Protein AF-A0A0V1MDS6-F1 (afdb_monomer_lite)

Structure (mmCIF, N/CA/C/O backbone):
data_AF-A0A0V1MDS6-F1
#
_entry.id   AF-A0A0V1MDS6-F1
#
loop_
_atom_site.group_PDB
_atom_site.id
_atom_site.type_symbol
_atom_site.label_atom_id
_atom_site.label_alt_id
_atom_site.label_comp_id
_atom_site.label_asym_id
_atom_site.label_entity_id
_atom_site.label_seq_id
_atom_site.pdbx_PDB_ins_code
_atom_site.Cartn_x
_atom_site.Cartn_y
_atom_site.Cartn_z
_atom_site.occupancy
_atom_site.B_iso_or_equiv
_atom_site.auth_seq_id
_atom_site.auth_comp_id
_atom_site.auth_asym_id
_atom_site.auth_atom_id
_atom_site.pdbx_PDB_model_num
ATOM 1 N N . MET A 1 1 ? 32.366 0.671 -42.849 1.00 37.53 1 MET A N 1
ATOM 2 C CA . MET A 1 1 ? 31.110 1.417 -43.110 1.00 37.53 1 MET A CA 1
ATOM 3 C C . MET A 1 1 ? 30.036 1.275 -42.017 1.00 37.53 1 MET A C 1
ATOM 5 O O . MET A 1 1 ? 29.173 2.139 -41.962 1.00 37.53 1 MET A O 1
ATOM 9 N N . LEU A 1 2 ? 30.074 0.276 -41.115 1.00 38.66 2 LEU A N 1
ATOM 10 C CA . LEU A 1 2 ? 29.068 0.121 -40.038 1.00 38.66 2 LEU A CA 1
ATOM 11 C C . LEU A 1 2 ? 29.120 1.193 -38.923 1.00 38.66 2 LEU A C 1
ATOM 13 O O . LEU A 1 2 ? 28.073 1.551 -38.395 1.00 38.66 2 LEU A O 1
ATOM 17 N N . ASN A 1 3 ? 30.294 1.756 -38.605 1.00 50.19 3 ASN A N 1
ATOM 18 C CA . ASN A 1 3 ? 30.429 2.774 -37.545 1.00 50.19 3 ASN A CA 1
ATOM 19 C C . ASN A 1 3 ? 29.983 4.187 -37.954 1.00 50.19 3 ASN A C 1
ATOM 21 O O . ASN A 1 3 ? 29.560 4.955 -37.099 1.00 50.19 3 ASN A O 1
ATOM 25 N N . PHE A 1 4 ? 30.013 4.528 -39.247 1.00 44.19 4 PHE A N 1
ATOM 26 C CA . PHE A 1 4 ? 29.598 5.860 -39.710 1.00 44.19 4 PHE A CA 1
ATOM 27 C C . PHE A 1 4 ? 28.072 6.038 -39.714 1.00 44.19 4 PHE A C 1
ATOM 29 O O . PHE A 1 4 ? 27.588 7.119 -39.402 1.00 44.19 4 PHE A O 1
ATOM 36 N N . ARG A 1 5 ? 27.298 4.973 -39.982 1.00 47.59 5 ARG A N 1
ATOM 37 C CA . ARG A 1 5 ? 25.825 5.009 -39.876 1.00 47.59 5 ARG A CA 1
ATOM 38 C C . ARG A 1 5 ? 25.341 5.187 -38.432 1.00 47.59 5 ARG A C 1
ATOM 40 O O . ARG A 1 5 ? 24.398 5.929 -38.214 1.00 47.59 5 ARG A O 1
ATOM 47 N N . LYS A 1 6 ? 26.012 4.570 -37.450 1.00 50.12 6 LYS A N 1
ATOM 48 C CA . LYS A 1 6 ? 25.672 4.733 -36.022 1.00 50.12 6 LYS A CA 1
ATOM 49 C C . LYS A 1 6 ? 25.903 6.161 -35.510 1.00 50.12 6 LYS A C 1
ATOM 51 O O . LYS A 1 6 ? 25.176 6.597 -34.630 1.00 50.12 6 LYS A O 1
ATOM 56 N N . LEU A 1 7 ? 26.876 6.887 -36.072 1.00 53.91 7 LEU A N 1
ATOM 57 C CA . LEU A 1 7 ? 27.133 8.288 -35.718 1.00 53.91 7 LEU A CA 1
ATOM 58 C C . LEU A 1 7 ? 26.143 9.267 -36.379 1.00 53.91 7 LEU A C 1
ATOM 60 O O . LEU A 1 7 ? 25.853 10.311 -35.810 1.00 53.91 7 LEU A O 1
ATOM 64 N N . LEU A 1 8 ? 25.635 8.932 -37.571 1.00 55.47 8 LEU A N 1
ATOM 65 C CA . LEU A 1 8 ? 24.718 9.778 -38.351 1.00 55.47 8 LEU A CA 1
ATOM 66 C C . LEU A 1 8 ? 23.239 9.614 -37.970 1.00 55.47 8 LEU A C 1
ATOM 68 O O . LEU A 1 8 ? 22.440 10.480 -38.305 1.00 55.47 8 LEU A O 1
ATOM 72 N N . CYS A 1 9 ? 22.872 8.524 -37.293 1.00 62.47 9 CYS A N 1
ATOM 73 C CA . CYS A 1 9 ? 21.489 8.230 -36.904 1.00 62.47 9 CYS A CA 1
ATOM 74 C C . CYS A 1 9 ? 21.250 8.353 -35.390 1.00 62.47 9 CYS A C 1
ATOM 76 O O . CYS A 1 9 ? 20.314 7.759 -34.861 1.00 62.47 9 CYS A O 1
ATOM 78 N N . LYS A 1 10 ? 22.116 9.086 -34.679 1.00 73.12 10 LYS A N 1
ATOM 79 C CA . LYS A 1 10 ? 21.892 9.413 -33.270 1.00 73.12 10 LYS A CA 1
ATOM 80 C C . LYS A 1 10 ? 20.635 10.296 -33.162 1.00 73.12 10 LYS A C 1
ATOM 82 O O . LYS A 1 10 ? 20.544 11.256 -33.933 1.00 73.12 10 LYS A O 1
ATOM 87 N N . PRO A 1 11 ? 19.692 9.997 -32.247 1.00 76.69 11 PRO A N 1
ATOM 88 C CA . PRO A 1 11 ? 18.554 10.873 -31.989 1.00 76.69 11 PRO A CA 1
ATOM 89 C C . PRO A 1 11 ? 19.019 12.298 -31.689 1.00 76.69 11 PRO A C 1
ATOM 91 O O . PRO A 1 11 ? 20.094 12.498 -31.110 1.00 76.69 11 PRO A O 1
ATOM 94 N N . GLN A 1 12 ? 18.225 13.289 -32.090 1.00 74.19 12 GLN A N 1
ATOM 95 C CA . GLN A 1 12 ? 18.517 14.670 -31.723 1.00 74.19 12 GLN A CA 1
ATOM 96 C C . GLN A 1 12 ? 18.376 14.829 -30.207 1.00 74.19 12 GLN A C 1
ATOM 98 O O . GLN A 1 12 ? 17.532 14.196 -29.584 1.00 74.19 12 GLN A O 1
ATOM 103 N N . VAL A 1 13 ? 19.222 15.663 -29.603 1.00 64.19 13 VAL A N 1
ATOM 104 C CA . VAL A 1 13 ? 19.190 15.893 -28.146 1.00 64.19 13 VAL A CA 1
ATOM 105 C C . VAL A 1 13 ? 17.882 16.574 -27.719 1.00 64.19 13 VAL A C 1
ATOM 107 O O . VAL A 1 13 ? 17.430 16.367 -26.598 1.00 64.19 13 VAL A O 1
ATOM 110 N N . ASP A 1 14 ? 17.258 17.314 -28.638 1.00 71.38 14 ASP A N 1
ATOM 111 C CA . ASP A 1 14 ? 15.977 18.000 -28.442 1.00 71.38 14 ASP A CA 1
ATOM 112 C C . ASP A 1 14 ? 14.763 17.144 -28.870 1.00 71.38 14 ASP A C 1
ATOM 114 O O . ASP A 1 14 ? 13.636 17.636 -28.874 1.00 71.38 14 ASP A O 1
ATOM 118 N N . ASP A 1 15 ? 14.972 15.878 -29.256 1.00 73.62 15 ASP A N 1
ATOM 119 C CA . ASP A 1 15 ? 13.893 14.926 -29.545 1.00 73.62 15 ASP A CA 1
ATOM 120 C C . ASP A 1 15 ? 13.359 14.343 -28.229 1.00 73.62 15 ASP A C 1
ATOM 122 O O . ASP A 1 15 ? 14.043 13.592 -27.527 1.00 73.62 15 ASP A O 1
ATOM 126 N N . TRP A 1 16 ? 12.123 14.712 -27.893 1.00 77.44 16 TRP A N 1
ATOM 127 C CA . TRP A 1 16 ? 11.456 14.326 -26.649 1.00 77.44 16 TRP A CA 1
ATOM 128 C C . TRP A 1 16 ? 10.653 13.026 -26.755 1.00 77.44 16 TRP A C 1
ATOM 130 O O . TRP A 1 16 ? 9.990 12.654 -25.786 1.00 77.44 16 TRP A O 1
ATOM 140 N N . SER A 1 17 ? 10.709 12.315 -27.887 1.00 86.06 17 SER A N 1
ATOM 141 C CA . SER A 1 17 ? 10.067 11.002 -28.003 1.00 86.06 17 SER A CA 1
ATOM 142 C C . SER A 1 17 ? 10.647 10.010 -26.980 1.00 86.06 17 SER A C 1
ATOM 144 O O . SER A 1 17 ? 11.853 10.050 -26.688 1.00 86.06 17 SER A O 1
ATOM 146 N N . PRO A 1 18 ? 9.845 9.075 -26.436 1.00 89.31 18 PRO A N 1
ATOM 147 C CA . PRO A 1 18 ? 10.343 8.137 -25.431 1.00 89.31 18 PRO A CA 1
ATOM 148 C C . PRO A 1 18 ? 11.526 7.298 -25.927 1.00 89.31 18 PRO A C 1
ATOM 150 O O . PRO A 1 18 ? 12.472 7.061 -25.179 1.00 89.31 18 PRO A O 1
ATOM 153 N N . LEU A 1 19 ? 11.548 6.904 -27.206 1.00 90.50 19 LEU A N 1
ATOM 154 C CA . LEU A 1 19 ? 12.673 6.166 -27.796 1.00 90.50 19 LEU A CA 1
ATOM 155 C C . LEU A 1 19 ? 13.955 7.007 -27.875 1.00 90.50 19 LEU A C 1
ATOM 157 O O . LEU A 1 19 ? 15.047 6.462 -27.681 1.00 90.50 19 LEU A O 1
ATOM 161 N N . ALA A 1 20 ? 13.863 8.315 -28.128 1.00 87.19 20 ALA A N 1
ATOM 162 C CA . ALA A 1 20 ? 15.021 9.204 -28.080 1.00 87.19 20 ALA A CA 1
ATOM 163 C C . ALA A 1 20 ? 15.532 9.375 -26.641 1.00 87.19 20 ALA A C 1
ATOM 165 O O . ALA A 1 20 ? 16.722 9.161 -26.388 1.00 87.19 20 ALA A O 1
ATOM 166 N N . LYS A 1 21 ? 14.633 9.641 -25.677 1.00 90.88 21 LYS A N 1
ATOM 167 C CA . LYS A 1 21 ? 14.960 9.686 -24.238 1.00 90.88 21 LYS A CA 1
ATOM 168 C C . LYS A 1 21 ? 15.648 8.396 -23.779 1.00 90.88 21 LYS A C 1
ATOM 170 O O . LYS A 1 21 ? 16.670 8.450 -23.090 1.00 90.88 21 LYS A O 1
ATOM 175 N N . PHE A 1 22 ? 15.117 7.246 -24.200 1.00 93.19 22 PHE A N 1
ATOM 176 C CA . PHE A 1 22 ? 15.638 5.922 -23.872 1.00 93.19 22 PHE A CA 1
ATOM 177 C C . PHE A 1 22 ? 17.086 5.752 -24.323 1.00 93.19 22 PHE A C 1
ATOM 179 O O . PHE A 1 22 ? 17.918 5.288 -23.550 1.00 93.19 22 PHE A O 1
ATOM 186 N N . PHE A 1 23 ? 17.412 6.165 -25.551 1.00 92.50 23 PHE A N 1
ATOM 187 C CA . PHE A 1 23 ? 18.766 6.034 -26.089 1.00 92.50 23 PHE A CA 1
ATOM 188 C C . PHE A 1 23 ? 19.809 6.731 -25.205 1.00 92.50 23 PHE A C 1
ATOM 190 O O . PHE A 1 23 ? 20.835 6.138 -24.868 1.00 92.50 23 PHE A O 1
ATOM 197 N N . PHE A 1 24 ? 19.541 7.973 -24.792 1.00 89.12 24 PHE A N 1
ATOM 198 C CA . PHE A 1 24 ? 20.455 8.726 -23.932 1.00 89.12 24 PHE A CA 1
ATOM 199 C C . PHE A 1 24 ? 20.512 8.171 -22.504 1.00 89.12 24 PHE A C 1
ATOM 201 O O . PHE A 1 24 ? 21.582 8.170 -21.891 1.00 89.12 24 PHE A O 1
ATOM 208 N N . ALA A 1 25 ? 19.386 7.686 -21.974 1.00 90.69 25 ALA A N 1
ATOM 209 C CA . ALA A 1 25 ? 19.352 7.020 -20.675 1.00 90.69 25 ALA A CA 1
ATOM 210 C C . ALA A 1 25 ? 20.167 5.712 -20.685 1.00 90.69 25 ALA A C 1
ATOM 212 O O . ALA A 1 25 ? 20.957 5.484 -19.769 1.00 90.69 25 ALA A O 1
ATOM 213 N N . ASP A 1 26 ? 20.057 4.906 -21.746 1.00 93.44 26 ASP A N 1
ATOM 214 C CA . ASP A 1 26 ? 20.836 3.676 -21.931 1.00 93.44 26 ASP A CA 1
ATOM 215 C C . ASP A 1 26 ? 22.338 3.958 -22.129 1.00 93.44 26 ASP A C 1
ATOM 217 O O . ASP A 1 26 ? 23.178 3.247 -21.574 1.00 93.44 26 ASP A O 1
ATOM 221 N N . GLU A 1 27 ? 22.720 5.014 -22.863 1.00 90.94 27 GLU A N 1
ATOM 222 C CA . GLU A 1 27 ? 24.128 5.443 -22.955 1.00 90.94 27 GLU A CA 1
ATOM 223 C C . GLU A 1 27 ? 24.691 5.840 -21.581 1.00 90.94 27 GLU A C 1
ATOM 225 O O . GLU A 1 27 ? 25.810 5.452 -21.236 1.00 90.94 27 GLU A O 1
ATOM 230 N N . ALA A 1 28 ? 23.920 6.582 -20.780 1.00 90.19 28 ALA A N 1
ATOM 231 C CA . ALA A 1 28 ? 24.329 6.977 -19.436 1.00 90.19 28 ALA A CA 1
ATOM 232 C C . ALA A 1 28 ? 24.494 5.763 -18.507 1.00 90.19 28 ALA A C 1
ATOM 234 O O . ALA A 1 28 ? 25.506 5.670 -17.812 1.00 90.19 28 ALA A O 1
ATOM 235 N N . LEU A 1 29 ? 23.550 4.816 -18.542 1.00 91.12 29 LEU A N 1
ATOM 236 C CA . LEU A 1 29 ? 23.611 3.579 -17.763 1.00 91.12 29 LEU A CA 1
ATOM 237 C C . LEU A 1 29 ? 24.864 2.760 -18.106 1.00 91.12 29 LEU A C 1
ATOM 239 O O . LEU A 1 29 ? 25.629 2.397 -17.215 1.00 91.12 29 LEU A O 1
ATOM 243 N N . ASN A 1 30 ? 25.121 2.535 -19.399 1.00 92.56 30 ASN A N 1
ATOM 244 C CA . ASN A 1 30 ? 26.299 1.790 -19.855 1.00 92.56 30 ASN A CA 1
ATOM 245 C C . ASN A 1 30 ? 27.614 2.498 -19.493 1.00 92.56 30 ASN A C 1
ATOM 247 O O . ASN A 1 30 ? 28.594 1.840 -19.159 1.00 92.56 30 ASN A O 1
ATOM 251 N N . SER A 1 31 ? 27.644 3.834 -19.526 1.00 91.00 31 SER A N 1
ATOM 252 C CA . SER A 1 31 ? 28.813 4.616 -19.103 1.00 91.00 31 SER A CA 1
ATOM 253 C C . SER A 1 31 ? 29.147 4.390 -17.625 1.00 91.00 31 SER A C 1
ATOM 255 O O . SER A 1 31 ? 30.302 4.138 -17.283 1.00 91.00 31 SER A O 1
ATOM 257 N N . VAL A 1 32 ? 28.134 4.403 -16.751 1.00 90.38 32 VAL A N 1
ATOM 258 C CA . VAL A 1 32 ? 28.314 4.138 -15.314 1.00 90.38 32 VAL A CA 1
ATOM 259 C C . VAL A 1 32 ? 28.727 2.689 -15.060 1.00 90.38 32 VAL A C 1
ATOM 261 O O . VAL A 1 32 ? 29.628 2.458 -14.256 1.00 90.38 32 VAL A O 1
ATOM 264 N N . ALA A 1 33 ? 28.129 1.724 -15.766 1.00 89.31 33 ALA A N 1
ATOM 265 C CA . ALA A 1 33 ? 28.504 0.313 -15.666 1.00 89.31 33 ALA A CA 1
ATOM 266 C C . ALA A 1 33 ? 29.971 0.083 -16.072 1.00 89.31 33 ALA A C 1
ATOM 268 O O . ALA A 1 33 ? 30.737 -0.519 -15.325 1.00 89.31 33 ALA A O 1
ATOM 269 N N . HIS A 1 34 ? 30.406 0.654 -17.200 1.00 91.19 34 HIS A N 1
ATOM 270 C CA . HIS A 1 34 ? 31.804 0.585 -17.626 1.00 91.19 34 HIS A CA 1
ATOM 271 C C . HIS A 1 34 ? 32.764 1.259 -16.647 1.00 91.19 34 HIS A C 1
ATOM 273 O O . HIS A 1 34 ? 33.878 0.774 -16.454 1.00 91.19 34 HIS A O 1
ATOM 279 N N . GLU A 1 35 ? 32.363 2.374 -16.030 1.00 90.44 35 GLU A N 1
ATOM 280 C CA . GLU A 1 35 ? 33.175 3.002 -14.993 1.00 90.44 35 GLU A CA 1
ATOM 281 C C . GLU A 1 35 ? 33.312 2.083 -13.776 1.00 90.44 35 GLU A C 1
ATOM 283 O O . GLU A 1 35 ? 34.420 1.942 -13.259 1.00 90.44 35 GLU A O 1
ATOM 288 N N . LEU A 1 36 ? 32.230 1.424 -13.358 1.00 88.19 36 LEU A N 1
ATOM 289 C CA . LEU A 1 36 ? 32.234 0.474 -12.245 1.00 88.19 36 LEU A CA 1
ATOM 290 C C . LEU A 1 36 ? 33.174 -0.720 -12.497 1.00 88.19 36 LEU A C 1
ATOM 292 O O . LEU A 1 36 ? 33.891 -1.121 -11.584 1.00 88.19 36 LEU A O 1
ATOM 296 N N . ASP A 1 37 ? 33.242 -1.217 -13.734 1.00 87.81 37 ASP A N 1
ATOM 297 C CA . ASP A 1 37 ? 34.135 -2.315 -14.142 1.00 87.81 37 ASP A CA 1
ATOM 298 C C . ASP A 1 37 ? 35.602 -1.877 -14.329 1.00 87.81 37 ASP A C 1
ATOM 300 O O . ASP A 1 37 ? 36.507 -2.709 -14.432 1.00 87.81 37 ASP A O 1
ATOM 304 N N . SER A 1 38 ? 35.867 -0.567 -14.398 1.00 89.44 38 SER A N 1
ATOM 305 C CA . SER A 1 38 ? 37.180 -0.026 -14.781 1.00 89.44 38 SER A CA 1
ATOM 306 C C . SER A 1 38 ? 38.221 0.019 -13.654 1.00 89.44 38 SER A C 1
ATOM 308 O O . SER A 1 38 ? 39.392 0.314 -13.915 1.00 89.44 38 SER A O 1
ATOM 310 N N . PHE A 1 39 ? 37.835 -0.238 -12.400 1.00 85.75 39 PHE A N 1
ATOM 311 C CA . PHE A 1 39 ? 38.726 -0.140 -11.241 1.00 85.75 39 PHE A CA 1
ATOM 312 C C . PHE A 1 39 ? 38.468 -1.239 -10.210 1.00 85.75 39 PHE A C 1
ATOM 314 O O . PHE A 1 39 ? 37.396 -1.824 -10.149 1.00 85.75 39 PHE A O 1
ATOM 321 N N . ASP A 1 40 ? 39.465 -1.492 -9.356 1.00 83.12 40 ASP A N 1
ATOM 322 C CA . ASP A 1 40 ? 39.331 -2.432 -8.242 1.00 83.12 40 ASP A CA 1
ATOM 323 C C . ASP A 1 40 ? 38.424 -1.847 -7.150 1.00 83.12 40 ASP A C 1
ATOM 325 O O . ASP A 1 40 ? 38.807 -0.970 -6.367 1.00 83.12 40 ASP A O 1
ATOM 329 N N . ASN A 1 41 ? 37.211 -2.379 -7.103 1.00 77.94 41 ASN A N 1
ATOM 330 C CA . ASN A 1 41 ? 36.110 -2.005 -6.229 1.00 77.94 41 ASN A CA 1
ATOM 331 C C . ASN A 1 41 ? 36.508 -2.110 -4.746 1.00 77.94 41 ASN A C 1
ATOM 333 O O . ASN A 1 41 ? 36.011 -1.351 -3.915 1.00 77.94 41 ASN A O 1
ATOM 337 N N . ARG A 1 42 ? 37.425 -3.031 -4.403 1.00 77.75 42 ARG A N 1
ATOM 338 C CA . ARG A 1 42 ? 37.866 -3.272 -3.018 1.00 77.75 42 ARG A CA 1
ATOM 339 C C . ARG A 1 42 ? 38.831 -2.204 -2.521 1.00 77.75 42 ARG A C 1
ATOM 341 O O . ARG A 1 42 ? 38.921 -1.972 -1.319 1.00 77.75 42 ARG A O 1
ATOM 348 N N . ARG A 1 43 ? 39.554 -1.556 -3.437 1.00 82.56 43 ARG A N 1
ATOM 349 C CA . ARG A 1 43 ? 40.496 -0.475 -3.119 1.00 82.56 43 ARG A CA 1
ATOM 350 C C . ARG A 1 43 ? 39.815 0.871 -2.898 1.00 82.56 43 ARG A C 1
ATOM 352 O O . ARG A 1 43 ? 40.385 1.710 -2.209 1.00 82.56 43 ARG A O 1
ATOM 359 N N . PHE A 1 44 ? 38.628 1.074 -3.469 1.00 86.69 44 PHE A N 1
ATOM 360 C CA . PHE A 1 44 ? 37.907 2.349 -3.421 1.00 86.69 44 PHE A CA 1
ATOM 361 C C . PHE A 1 44 ? 36.423 2.136 -3.075 1.00 86.69 44 PHE A C 1
ATOM 363 O O . PHE A 1 44 ? 35.560 2.347 -3.933 1.00 86.69 44 PHE A O 1
ATOM 370 N N . PRO A 1 45 ? 36.109 1.718 -1.834 1.00 85.06 45 PRO A N 1
ATOM 371 C CA . PRO A 1 45 ? 34.745 1.369 -1.434 1.00 85.06 45 PRO A CA 1
ATOM 372 C C . PRO A 1 45 ? 33.769 2.549 -1.561 1.00 85.06 45 PRO A C 1
ATOM 374 O O . PRO A 1 45 ? 32.684 2.368 -2.105 1.00 85.06 45 PRO A O 1
ATOM 377 N N . ASP A 1 46 ? 34.175 3.764 -1.180 1.00 88.06 46 ASP A N 1
ATOM 378 C CA . ASP A 1 46 ? 33.313 4.955 -1.267 1.00 88.06 46 ASP A CA 1
ATOM 379 C C . ASP A 1 46 ? 32.968 5.312 -2.721 1.00 88.06 46 ASP A C 1
ATOM 381 O O . ASP A 1 46 ? 31.825 5.634 -3.046 1.00 88.06 46 ASP A O 1
ATOM 385 N N . ARG A 1 47 ? 33.948 5.200 -3.629 1.00 86.94 47 ARG A N 1
ATOM 386 C CA . ARG A 1 47 ? 33.736 5.421 -5.067 1.00 86.94 47 ARG A CA 1
ATOM 387 C C . ARG A 1 47 ? 32.828 4.346 -5.661 1.00 86.94 47 ARG A C 1
ATOM 389 O O . ARG A 1 47 ? 31.950 4.664 -6.458 1.00 86.94 47 ARG A O 1
ATOM 396 N N . CYS A 1 48 ? 33.026 3.088 -5.265 1.00 85.69 48 CYS A N 1
ATOM 397 C CA . CYS A 1 48 ? 32.164 1.977 -5.656 1.00 85.69 48 CYS A CA 1
ATOM 398 C C . CYS A 1 48 ? 30.716 2.234 -5.219 1.00 85.69 48 CYS A C 1
ATOM 400 O O . CYS A 1 48 ? 29.810 2.172 -6.045 1.00 85.69 48 CYS A O 1
ATOM 402 N N . GLN A 1 49 ? 30.501 2.623 -3.960 1.00 84.62 49 GLN A N 1
ATOM 403 C CA . GLN A 1 49 ? 29.171 2.932 -3.439 1.00 84.62 49 GLN A CA 1
ATOM 404 C C . GLN A 1 49 ? 28.501 4.082 -4.205 1.00 84.62 49 GLN A C 1
ATOM 406 O O . GLN A 1 49 ? 27.339 3.961 -4.589 1.00 84.62 49 GLN A O 1
ATOM 411 N N . GLN A 1 50 ? 29.228 5.167 -4.493 1.00 86.12 50 GLN A N 1
ATOM 412 C CA . GLN A 1 50 ? 28.703 6.287 -5.286 1.00 86.12 50 GLN A CA 1
ATOM 413 C C . GLN A 1 50 ? 28.288 5.859 -6.699 1.00 86.12 50 GLN A C 1
ATOM 415 O O . GLN A 1 50 ? 27.221 6.249 -7.175 1.00 86.12 50 GLN A O 1
ATOM 420 N N . LEU A 1 51 ? 29.105 5.041 -7.367 1.00 86.50 51 LEU A N 1
ATOM 421 C CA . LEU A 1 51 ? 28.798 4.544 -8.707 1.00 86.50 51 LEU A CA 1
ATOM 422 C C . LEU A 1 51 ? 27.639 3.548 -8.706 1.00 86.50 51 LEU A C 1
ATOM 424 O O . LEU A 1 51 ? 26.818 3.611 -9.612 1.00 86.50 51 LEU A O 1
ATOM 428 N N . VAL A 1 52 ? 27.504 2.706 -7.679 1.00 84.38 52 VAL A N 1
ATOM 429 C CA . VAL A 1 52 ? 26.333 1.829 -7.506 1.00 84.38 52 VAL A CA 1
ATOM 430 C C . VAL A 1 52 ? 25.057 2.651 -7.304 1.00 84.38 52 VAL A C 1
ATOM 432 O O . VAL A 1 52 ? 24.046 2.367 -7.940 1.00 84.38 52 VAL A O 1
ATOM 435 N N . CYS A 1 53 ? 25.087 3.707 -6.485 1.00 83.81 53 CYS A N 1
ATOM 436 C CA . CYS A 1 53 ? 23.940 4.611 -6.339 1.00 83.81 53 CYS A CA 1
ATOM 437 C C . CYS A 1 53 ? 23.581 5.292 -7.669 1.00 83.81 53 CYS A C 1
ATOM 439 O O . CYS A 1 53 ? 22.409 5.369 -8.034 1.00 83.81 53 CYS A O 1
ATOM 441 N N . LYS A 1 54 ? 24.587 5.744 -8.424 1.00 86.00 54 LYS A N 1
ATOM 442 C CA . LYS A 1 54 ? 24.388 6.348 -9.747 1.00 86.00 54 LYS A CA 1
ATOM 443 C C . LYS A 1 54 ? 23.835 5.342 -10.761 1.00 86.00 54 LYS A C 1
ATOM 445 O O . LYS A 1 54 ? 22.966 5.702 -11.548 1.00 86.00 54 LYS A O 1
ATOM 450 N N . LEU A 1 55 ? 24.307 4.095 -10.721 1.00 86.50 55 LEU A N 1
ATOM 451 C CA . LEU A 1 55 ? 23.829 3.001 -11.565 1.00 86.50 55 LEU A CA 1
ATOM 452 C C . LEU A 1 55 ? 22.336 2.756 -11.322 1.00 86.50 55 LEU A C 1
ATOM 454 O O . LEU A 1 55 ? 21.569 2.723 -12.280 1.00 86.50 55 LEU A O 1
ATOM 458 N N . ARG A 1 56 ? 21.920 2.692 -10.049 1.00 85.00 56 ARG A N 1
ATOM 459 C CA . ARG A 1 56 ? 20.509 2.549 -9.654 1.00 85.00 56 ARG A CA 1
ATOM 460 C C . ARG A 1 56 ? 19.651 3.704 -10.160 1.00 85.00 56 ARG A C 1
ATOM 462 O O . ARG A 1 56 ? 18.647 3.466 -10.815 1.00 85.00 56 ARG A O 1
ATOM 469 N N . GLY A 1 57 ? 20.104 4.946 -9.982 1.00 85.00 57 GLY A N 1
ATOM 470 C CA . GLY A 1 57 ? 19.395 6.108 -10.530 1.00 85.00 57 GLY A CA 1
ATOM 471 C C . GLY A 1 57 ? 19.266 6.075 -12.062 1.00 85.00 57 GLY A C 1
ATOM 472 O O . GLY A 1 57 ? 18.264 6.525 -12.616 1.00 85.00 57 GLY A O 1
ATOM 473 N N . CYS A 1 58 ? 20.250 5.513 -12.773 1.00 87.94 58 CYS A N 1
ATOM 474 C CA . CYS A 1 58 ? 20.145 5.285 -14.215 1.00 87.94 58 CYS A CA 1
ATOM 475 C C . CYS A 1 58 ? 19.142 4.173 -14.569 1.00 87.94 58 CYS A C 1
ATOM 477 O O . CYS A 1 58 ? 18.413 4.331 -15.549 1.00 87.94 58 CYS A O 1
ATOM 479 N N . GLN A 1 59 ? 19.083 3.086 -13.790 1.00 89.12 59 GLN A N 1
ATOM 480 C CA . GLN A 1 59 ? 18.091 2.014 -13.950 1.00 89.12 59 GLN A CA 1
ATOM 481 C C . GLN A 1 59 ? 16.666 2.547 -13.734 1.00 89.12 59 GLN A C 1
ATOM 483 O O . GLN A 1 59 ? 15.822 2.360 -14.608 1.00 89.12 59 GLN A O 1
ATOM 488 N N . ASP A 1 60 ? 16.423 3.290 -12.648 1.00 86.75 60 ASP A N 1
ATOM 489 C CA . ASP A 1 60 ? 15.127 3.922 -12.351 1.00 86.75 60 ASP A CA 1
ATOM 490 C C . ASP A 1 60 ? 14.667 4.828 -13.499 1.00 86.75 60 ASP A C 1
ATOM 492 O O . ASP A 1 60 ? 13.538 4.732 -13.982 1.00 86.75 60 ASP A O 1
ATOM 496 N N . ARG A 1 61 ? 15.573 5.675 -14.005 1.00 89.56 61 ARG A N 1
ATOM 497 C CA . ARG A 1 61 ? 15.276 6.559 -15.137 1.00 89.56 61 ARG A CA 1
ATOM 498 C C . ARG A 1 61 ? 14.901 5.781 -16.398 1.00 89.56 61 ARG A C 1
ATOM 500 O O . ARG A 1 61 ? 14.010 6.208 -17.127 1.00 89.56 61 ARG A O 1
ATOM 507 N N . LEU A 1 62 ? 15.590 4.676 -16.680 1.00 93.88 62 LEU A N 1
ATOM 508 C CA . LEU A 1 62 ? 15.307 3.841 -17.846 1.00 93.88 62 LEU A CA 1
ATOM 509 C C . LEU A 1 62 ? 13.937 3.166 -17.709 1.00 93.88 62 LEU A C 1
ATOM 511 O O . LEU A 1 62 ? 13.155 3.210 -18.656 1.00 93.88 62 LEU A O 1
ATOM 515 N N . LEU A 1 63 ? 13.620 2.620 -16.532 1.00 93.56 63 LEU A N 1
ATOM 516 C CA . LEU A 1 63 ? 12.311 2.027 -16.247 1.00 93.56 63 LEU A CA 1
ATOM 517 C C . LEU A 1 63 ? 11.177 3.048 -16.356 1.00 93.56 63 LEU A C 1
ATOM 519 O O . LEU A 1 63 ? 10.144 2.732 -16.932 1.00 93.56 63 LEU A O 1
ATOM 523 N N . HIS A 1 64 ? 11.378 4.282 -15.891 1.00 92.06 64 HIS A N 1
ATOM 524 C CA . HIS A 1 64 ? 10.381 5.344 -16.037 1.00 92.06 64 HIS A CA 1
ATOM 525 C C . HIS A 1 64 ? 10.075 5.662 -17.509 1.00 92.06 64 HIS A C 1
ATOM 527 O O . HIS A 1 64 ? 8.922 5.845 -17.885 1.00 92.06 64 HIS A O 1
ATOM 533 N N . ILE A 1 65 ? 11.101 5.680 -18.365 1.00 92.50 65 ILE A N 1
ATOM 534 C CA . ILE A 1 65 ? 10.920 5.877 -19.810 1.00 92.50 65 ILE A CA 1
ATOM 535 C C . ILE A 1 65 ? 10.209 4.670 -20.442 1.00 92.50 65 ILE A C 1
ATOM 537 O O . ILE A 1 65 ? 9.387 4.841 -21.337 1.00 92.50 65 ILE A O 1
ATOM 541 N N . VAL A 1 66 ? 10.506 3.448 -19.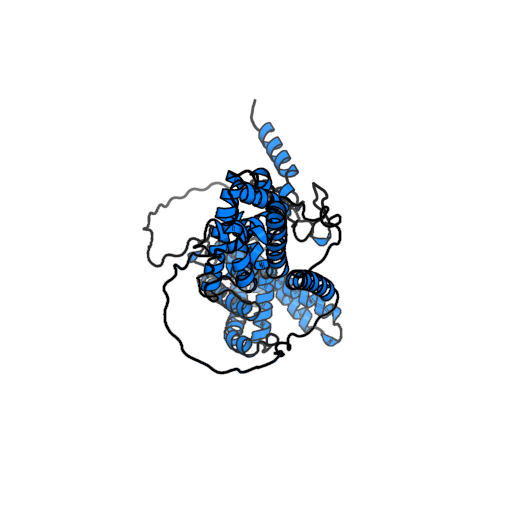992 1.00 95.44 66 VAL A N 1
ATOM 542 C CA . VAL A 1 66 ? 9.795 2.241 -20.442 1.00 95.44 66 VAL A CA 1
ATOM 543 C C . VAL A 1 66 ? 8.322 2.285 -20.025 1.00 95.44 66 VAL A C 1
ATOM 545 O O . VAL A 1 66 ? 7.464 1.948 -20.834 1.00 95.44 66 VAL A O 1
ATOM 548 N N . GLU A 1 67 ? 8.016 2.756 -18.817 1.00 92.69 67 GLU A N 1
ATOM 549 C CA . GLU A 1 67 ? 6.639 2.971 -18.359 1.00 92.69 67 GLU A CA 1
ATOM 550 C C . GLU A 1 67 ? 5.919 4.026 -19.216 1.00 92.69 67 GLU A C 1
ATOM 552 O O . GLU A 1 67 ? 4.774 3.813 -19.612 1.00 92.69 67 GLU A O 1
ATOM 557 N N . GLU A 1 68 ? 6.601 5.120 -19.588 1.00 92.62 68 GLU A N 1
ATOM 558 C CA . GLU A 1 68 ? 6.081 6.125 -20.532 1.00 92.62 68 GLU A CA 1
ATOM 559 C C . GLU A 1 68 ? 5.697 5.471 -21.874 1.00 92.62 68 GLU A C 1
ATOM 561 O O . GLU A 1 68 ? 4.589 5.681 -22.369 1.00 92.62 68 GLU A O 1
ATOM 566 N N . MET A 1 69 ? 6.560 4.603 -22.422 1.00 94.69 69 MET A N 1
ATOM 567 C CA . MET A 1 69 ? 6.270 3.841 -23.648 1.00 94.69 69 MET A CA 1
ATOM 568 C C . MET A 1 69 ? 5.090 2.878 -23.481 1.00 94.69 69 MET A C 1
ATOM 570 O O . MET A 1 69 ? 4.287 2.727 -24.401 1.00 94.69 69 MET A O 1
ATOM 574 N N . LEU A 1 70 ? 4.994 2.192 -22.337 1.00 94.19 70 LEU A N 1
ATOM 575 C CA . LEU A 1 70 ? 3.893 1.275 -22.042 1.00 94.19 70 LEU A CA 1
ATOM 576 C C . LEU A 1 70 ? 2.561 2.024 -21.970 1.00 94.19 70 LEU A C 1
ATOM 578 O O . LEU A 1 70 ? 1.586 1.560 -22.551 1.00 94.19 70 LEU A O 1
ATOM 582 N N . CYS A 1 71 ? 2.530 3.196 -21.335 1.00 92.38 71 CYS A N 1
ATOM 583 C CA . CYS A 1 71 ? 1.337 4.039 -21.255 1.00 92.38 71 CYS A CA 1
ATOM 584 C C . CYS A 1 71 ? 0.923 4.600 -22.624 1.00 92.38 71 CYS A C 1
ATOM 586 O O . CYS A 1 71 ? -0.268 4.695 -22.909 1.00 92.38 71 CYS A O 1
ATOM 588 N N . GLU A 1 72 ? 1.890 4.949 -23.480 1.00 91.88 72 GLU A N 1
ATOM 589 C CA . GLU A 1 72 ? 1.629 5.412 -24.849 1.00 91.88 72 GLU A CA 1
ATOM 590 C C . GLU A 1 72 ? 1.058 4.288 -25.736 1.00 91.88 72 GLU A C 1
ATOM 592 O O . GLU A 1 72 ? 0.136 4.510 -26.520 1.00 91.88 72 GLU A O 1
ATOM 597 N N . LEU A 1 73 ? 1.596 3.068 -25.620 1.00 91.62 73 LEU A N 1
ATOM 598 C CA . LEU A 1 73 ? 1.236 1.936 -26.482 1.00 91.62 73 LEU A CA 1
ATOM 599 C C . LEU A 1 73 ? 0.026 1.132 -26.002 1.00 91.62 73 LEU A C 1
ATOM 601 O O . LEU A 1 73 ? -0.677 0.549 -26.829 1.00 91.62 73 LEU A O 1
ATOM 605 N N . PHE A 1 74 ? -0.184 1.075 -24.689 1.00 92.81 74 PHE A N 1
ATOM 606 C CA . PHE A 1 74 ? -1.213 0.284 -24.017 1.00 92.81 74 PHE A CA 1
ATOM 607 C C . PHE A 1 74 ? -1.952 1.171 -22.996 1.00 92.81 74 PHE A C 1
ATOM 609 O O . PHE A 1 74 ? -1.800 0.989 -21.786 1.00 92.81 74 PHE A O 1
ATOM 616 N N . PRO A 1 75 ? -2.727 2.167 -23.467 1.00 88.38 75 PRO A N 1
ATOM 617 C CA . PRO A 1 75 ? -3.364 3.152 -22.591 1.00 88.38 75 PRO A CA 1
ATOM 618 C C . PRO A 1 75 ? -4.484 2.550 -21.732 1.00 88.38 75 PRO A C 1
ATOM 620 O O . PRO A 1 75 ? -4.787 3.061 -20.655 1.00 88.38 75 PRO A O 1
ATOM 623 N N . GLU A 1 76 ? -5.104 1.469 -22.204 1.00 85.06 76 GLU A N 1
ATOM 624 C CA . GLU A 1 76 ? -6.169 0.771 -21.493 1.00 85.06 76 GLU A CA 1
ATOM 625 C C . GLU A 1 76 ? -5.584 -0.206 -20.469 1.00 85.06 76 GLU A C 1
ATOM 627 O O . GLU A 1 76 ? -4.642 -0.944 -20.751 1.00 85.06 76 GLU A O 1
ATOM 632 N N . GLU A 1 77 ? -6.151 -0.228 -19.263 1.00 78.06 77 GLU A N 1
ATOM 633 C CA . GLU A 1 77 ? -5.634 -1.028 -18.147 1.00 78.06 77 GLU A CA 1
ATOM 634 C C . GLU A 1 77 ? -5.609 -2.530 -18.448 1.00 78.06 77 GLU A C 1
ATOM 636 O O . GLU A 1 77 ? -4.603 -3.184 -18.194 1.00 78.06 77 GLU A O 1
ATOM 641 N N . HIS A 1 78 ? -6.650 -3.050 -19.103 1.00 85.69 78 HIS A N 1
ATOM 642 C CA . HIS A 1 78 ? -6.755 -4.464 -19.474 1.00 85.69 78 HIS A CA 1
ATOM 643 C C . HIS A 1 78 ? -5.707 -4.926 -20.508 1.00 85.69 78 HIS A C 1
ATOM 645 O O . HIS A 1 78 ? -5.557 -6.123 -20.744 1.00 85.69 78 HIS A O 1
ATOM 651 N N . MET A 1 79 ? -5.006 -3.989 -21.158 1.00 86.25 79 MET A N 1
ATOM 652 C CA . MET A 1 79 ? -3.933 -4.279 -22.117 1.00 86.25 79 MET A CA 1
ATOM 653 C C . MET A 1 79 ? -2.564 -4.430 -21.439 1.00 86.25 79 MET A C 1
ATOM 655 O O . MET A 1 79 ? -1.594 -4.805 -22.101 1.00 86.25 79 MET A O 1
ATOM 659 N N . ARG A 1 80 ? -2.473 -4.111 -20.143 1.00 91.94 80 ARG A N 1
ATOM 660 C CA . ARG A 1 80 ? -1.264 -4.211 -19.323 1.00 91.94 80 ARG A CA 1
ATOM 661 C C . ARG A 1 80 ? -1.407 -5.341 -18.309 1.00 91.94 80 ARG A C 1
ATOM 663 O O . ARG A 1 80 ? -2.506 -5.784 -17.988 1.00 91.94 80 ARG A O 1
ATOM 670 N N . ALA A 1 81 ? -0.280 -5.817 -17.797 1.00 91.81 81 ALA A N 1
ATOM 671 C CA . ALA A 1 81 ? -0.256 -6.841 -16.769 1.00 91.81 81 ALA A CA 1
ATOM 672 C C . ALA A 1 81 ? -0.965 -6.333 -15.494 1.00 91.81 81 ALA A C 1
ATOM 674 O O . ALA A 1 81 ? -0.636 -5.235 -15.017 1.00 91.81 81 ALA A O 1
ATOM 675 N N . PRO A 1 82 ? -1.906 -7.113 -14.926 1.00 88.50 82 PRO A N 1
ATOM 676 C CA . PRO A 1 82 ? -2.691 -6.693 -13.772 1.00 88.50 82 PRO A CA 1
ATOM 677 C C . PRO A 1 82 ? -1.800 -6.548 -12.540 1.00 88.50 82 PRO A C 1
ATOM 679 O O . PRO A 1 82 ? -0.925 -7.379 -12.282 1.00 88.50 82 PRO A O 1
ATOM 682 N N . ARG A 1 83 ? -2.032 -5.484 -11.768 1.00 88.38 83 ARG A N 1
ATOM 683 C CA . ARG A 1 83 ? -1.250 -5.147 -10.566 1.00 88.38 83 ARG A CA 1
ATOM 684 C C . ARG A 1 83 ? -2.114 -4.958 -9.323 1.00 88.38 83 ARG A C 1
ATOM 686 O O . ARG A 1 83 ? -1.635 -4.424 -8.326 1.00 88.38 83 ARG A O 1
ATOM 693 N N . ASP A 1 84 ? -3.347 -5.467 -9.343 1.00 80.25 84 ASP A N 1
ATOM 694 C CA . ASP A 1 84 ? -4.305 -5.386 -8.227 1.00 80.25 84 ASP A CA 1
ATOM 695 C C . ASP A 1 84 ? -3.746 -5.978 -6.933 1.00 80.25 84 ASP A C 1
ATOM 697 O O . ASP A 1 84 ? -4.089 -5.558 -5.832 1.00 80.25 84 ASP A O 1
ATOM 701 N N . TYR A 1 85 ? -2.811 -6.924 -7.046 1.00 81.06 85 TYR A N 1
ATOM 702 C CA . TYR A 1 85 ? -2.111 -7.498 -5.903 1.00 81.06 85 TYR A CA 1
ATOM 703 C C . TYR A 1 85 ? -1.366 -6.453 -5.051 1.00 81.06 85 TYR A C 1
ATOM 705 O O . TYR A 1 85 ? -1.114 -6.724 -3.877 1.00 81.06 85 TYR A O 1
ATOM 713 N N . ARG A 1 86 ? -1.043 -5.265 -5.589 1.00 81.75 86 ARG A N 1
ATOM 714 C CA . ARG A 1 86 ? -0.376 -4.175 -4.856 1.00 81.75 86 ARG A CA 1
ATOM 715 C C . ARG A 1 86 ? -1.184 -3.679 -3.662 1.00 81.75 86 ARG A C 1
ATOM 717 O O . ARG A 1 86 ? -0.578 -3.244 -2.690 1.00 81.75 86 ARG A O 1
ATOM 724 N N . VAL A 1 87 ? -2.514 -3.820 -3.680 1.00 72.19 87 VAL A N 1
ATOM 725 C CA . VAL A 1 87 ? -3.374 -3.493 -2.523 1.00 72.19 87 VAL A CA 1
ATOM 726 C C . VAL A 1 87 ? -3.042 -4.345 -1.293 1.00 72.19 87 VAL A C 1
ATOM 728 O O . VAL A 1 87 ? -3.309 -3.960 -0.159 1.00 72.19 87 VAL A O 1
ATOM 731 N N . LYS A 1 88 ? -2.444 -5.523 -1.508 1.00 71.12 88 LYS A N 1
ATOM 732 C CA . LYS A 1 88 ? -2.065 -6.451 -0.441 1.00 71.12 88 LYS A CA 1
ATOM 733 C C . LYS A 1 88 ? -0.683 -6.149 0.134 1.00 71.12 88 LYS A C 1
ATOM 735 O O . LYS A 1 88 ? -0.295 -6.778 1.118 1.00 71.12 88 LYS A O 1
ATOM 740 N N . PHE A 1 89 ? 0.075 -5.244 -0.484 1.00 76.25 89 PHE A N 1
ATOM 741 C CA . PHE A 1 89 ? 1.403 -4.866 -0.018 1.00 76.25 89 PHE A CA 1
ATOM 742 C C . PHE A 1 89 ? 1.302 -3.764 1.039 1.00 76.25 89 PHE A C 1
ATOM 744 O O . PHE A 1 89 ? 0.419 -2.910 0.952 1.00 76.25 89 PHE A O 1
ATOM 751 N N . PRO A 1 90 ? 2.201 -3.736 2.036 1.00 70.00 90 PRO A N 1
ATOM 752 C CA . PRO A 1 90 ? 2.290 -2.604 2.944 1.00 70.00 90 PRO A CA 1
ATOM 753 C C . PRO A 1 90 ? 2.590 -1.299 2.201 1.00 70.00 90 PRO A C 1
ATOM 755 O O . PRO A 1 90 ? 3.365 -1.283 1.241 1.00 70.00 90 PRO A O 1
ATOM 758 N N . ASP A 1 91 ? 2.022 -0.200 2.706 1.00 67.81 91 ASP A N 1
ATOM 759 C CA . ASP A 1 91 ? 2.200 1.166 2.186 1.00 67.81 91 ASP A CA 1
ATOM 760 C C . ASP A 1 91 ? 3.674 1.559 1.976 1.00 67.81 91 ASP A C 1
ATOM 762 O O . ASP A 1 91 ? 3.994 2.409 1.153 1.00 67.81 91 ASP A O 1
ATOM 766 N N . ASP A 1 92 ? 4.562 0.998 2.789 1.00 70.62 92 ASP A N 1
ATOM 767 C CA . ASP A 1 92 ? 5.985 1.298 2.888 1.00 70.62 92 ASP A CA 1
ATOM 768 C C . ASP A 1 92 ? 6.855 0.542 1.871 1.00 70.62 92 ASP A C 1
ATOM 770 O O . ASP A 1 92 ? 8.019 0.897 1.688 1.00 70.62 92 ASP A O 1
ATOM 774 N N . VAL A 1 93 ? 6.295 -0.447 1.166 1.00 74.56 93 VAL A N 1
ATOM 775 C CA . VAL A 1 93 ? 6.997 -1.173 0.094 1.00 74.56 93 VAL A CA 1
ATOM 776 C C . VAL A 1 93 ? 6.984 -0.382 -1.216 1.00 74.56 93 VAL A C 1
ATOM 778 O O . VAL A 1 93 ? 7.966 -0.382 -1.955 1.00 74.56 93 VAL A O 1
ATOM 781 N N . LEU A 1 94 ? 5.876 0.300 -1.517 1.00 75.31 94 LEU A N 1
ATOM 782 C CA . LEU A 1 94 ? 5.676 0.983 -2.793 1.00 75.31 94 LEU A CA 1
ATOM 783 C C . LEU A 1 94 ? 6.147 2.441 -2.708 1.00 75.31 94 LEU A C 1
ATOM 785 O O . LEU A 1 94 ? 5.487 3.299 -2.128 1.00 75.31 94 LEU A O 1
ATOM 789 N N . HIS A 1 95 ? 7.292 2.728 -3.320 1.00 78.75 95 HIS A N 1
ATOM 790 C CA . HIS A 1 95 ? 7.865 4.072 -3.428 1.00 78.75 95 HIS A CA 1
ATOM 791 C C . HIS A 1 95 ? 8.548 4.262 -4.795 1.00 78.75 95 HIS A C 1
ATOM 793 O O . HIS A 1 95 ? 8.823 3.288 -5.491 1.00 78.75 95 HIS A O 1
ATOM 799 N N . ASP A 1 96 ? 8.907 5.490 -5.172 1.00 71.25 96 ASP A N 1
ATOM 800 C CA . ASP A 1 96 ? 9.341 5.814 -6.546 1.00 71.25 96 ASP A CA 1
ATOM 801 C C . ASP A 1 96 ? 10.573 5.034 -7.051 1.00 71.25 96 ASP A C 1
ATOM 803 O O . ASP A 1 96 ? 10.663 4.730 -8.236 1.00 71.25 96 ASP A O 1
ATOM 807 N N . SER A 1 97 ? 11.505 4.652 -6.168 1.00 76.69 97 SER A N 1
ATOM 808 C CA . SER A 1 97 ? 12.686 3.835 -6.528 1.00 76.69 97 SER A CA 1
ATOM 809 C C . SER A 1 97 ? 12.454 2.319 -6.473 1.00 76.69 97 SER A C 1
ATOM 811 O O . SER A 1 97 ? 13.381 1.526 -6.645 1.00 76.69 97 SER A O 1
ATOM 813 N N . PHE A 1 98 ? 11.227 1.880 -6.184 1.00 84.94 98 PHE A N 1
ATOM 814 C CA . PHE A 1 98 ? 10.911 0.465 -6.010 1.00 84.94 98 PHE A CA 1
ATOM 815 C C . PHE A 1 98 ? 11.123 -0.350 -7.300 1.00 84.94 98 PHE A C 1
ATOM 817 O O . PHE A 1 98 ? 11.739 -1.416 -7.221 1.00 84.94 98 PHE A O 1
ATOM 824 N N . PRO A 1 99 ? 10.750 0.141 -8.502 1.00 89.31 99 PRO A N 1
ATOM 825 C CA . PRO A 1 99 ? 11.032 -0.575 -9.743 1.00 89.31 99 PRO A CA 1
ATOM 826 C C . PRO A 1 99 ? 12.529 -0.848 -9.983 1.00 89.31 99 PRO A C 1
ATOM 828 O O . PRO A 1 99 ? 12.892 -1.960 -10.370 1.00 89.31 99 PRO A O 1
ATOM 831 N N . GLY A 1 100 ? 13.425 0.110 -9.716 1.00 88.56 100 GLY A N 1
ATOM 832 C CA . GLY A 1 100 ? 14.868 -0.127 -9.834 1.00 88.56 100 GLY A CA 1
ATOM 833 C C . GLY A 1 100 ? 15.400 -1.098 -8.784 1.00 88.56 100 GLY A C 1
ATOM 834 O O . GLY A 1 100 ? 16.273 -1.912 -9.087 1.00 88.56 100 GLY A O 1
ATOM 835 N N . GLN A 1 101 ? 14.843 -1.088 -7.567 1.00 89.12 101 GLN A N 1
ATOM 836 C CA . GLN A 1 101 ? 15.171 -2.094 -6.550 1.00 89.12 101 GLN A CA 1
ATOM 837 C C . GLN A 1 101 ? 14.763 -3.506 -6.985 1.00 89.12 101 GLN A C 1
ATOM 839 O O . GLN A 1 101 ? 15.525 -4.445 -6.758 1.00 89.12 101 GLN A O 1
ATOM 844 N N . LEU A 1 102 ? 13.611 -3.662 -7.647 1.00 92.25 102 LEU A N 1
ATOM 845 C CA . LEU A 1 102 ? 13.177 -4.941 -8.214 1.00 92.25 102 LEU A CA 1
ATOM 846 C C . LEU A 1 102 ? 14.089 -5.411 -9.343 1.00 92.25 102 LEU A C 1
ATOM 848 O O . LEU A 1 102 ? 14.459 -6.583 -9.367 1.00 92.25 102 LEU A O 1
ATOM 852 N N . TRP A 1 103 ? 14.495 -4.516 -10.249 1.00 94.19 103 TRP A N 1
ATOM 853 C CA . TRP A 1 103 ? 15.487 -4.858 -11.271 1.00 94.19 103 TRP A CA 1
ATOM 854 C C . TRP A 1 103 ? 16.770 -5.369 -10.601 1.00 94.19 103 TRP A C 1
ATOM 856 O O . TRP A 1 103 ? 17.205 -6.489 -10.877 1.00 94.19 103 TRP A O 1
ATOM 866 N N . PHE A 1 104 ? 17.330 -4.619 -9.652 1.00 91.06 104 PHE A N 1
ATOM 867 C CA . PHE A 1 104 ? 18.530 -5.041 -8.930 1.00 91.06 104 PHE A CA 1
ATOM 868 C C . PHE A 1 104 ? 18.345 -6.391 -8.214 1.00 91.06 104 PHE A C 1
ATOM 870 O O . PHE A 1 104 ? 19.215 -7.260 -8.273 1.00 91.06 104 PHE A O 1
ATOM 877 N N . ALA A 1 105 ? 17.195 -6.608 -7.574 1.00 91.75 105 ALA A N 1
ATOM 878 C CA . ALA A 1 105 ? 16.872 -7.877 -6.933 1.00 91.75 105 ALA A CA 1
ATOM 879 C C . ALA A 1 105 ? 16.828 -9.042 -7.934 1.00 91.75 105 ALA A C 1
ATOM 881 O O . ALA A 1 105 ? 17.373 -10.114 -7.652 1.00 91.75 105 ALA A O 1
ATOM 882 N N . ALA A 1 106 ? 16.239 -8.831 -9.115 1.00 95.31 106 ALA A N 1
ATOM 883 C CA . ALA A 1 106 ? 16.225 -9.815 -10.190 1.00 95.31 106 ALA A CA 1
ATOM 884 C C . ALA A 1 106 ? 17.650 -10.153 -10.654 1.00 95.31 106 ALA A C 1
ATOM 886 O O . ALA A 1 106 ? 17.979 -11.331 -10.780 1.00 95.31 106 ALA A O 1
ATOM 887 N N . GLU A 1 107 ? 18.523 -9.154 -10.820 1.00 92.94 107 GLU A N 1
ATOM 888 C CA . GLU A 1 107 ? 19.935 -9.361 -11.177 1.00 92.94 107 GLU A CA 1
ATOM 889 C C . GLU A 1 107 ? 20.685 -10.174 -10.114 1.00 92.94 107 GLU A C 1
ATOM 891 O O . GLU A 1 107 ? 21.370 -11.145 -10.449 1.00 92.94 107 GLU A O 1
ATOM 896 N N . CYS A 1 108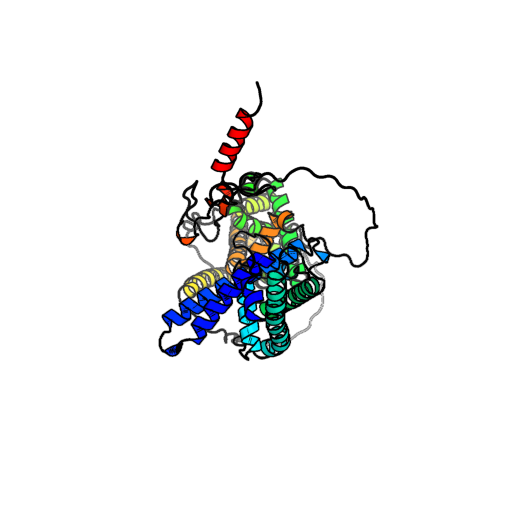 ? 20.522 -9.841 -8.830 1.00 91.56 108 CYS A N 1
ATOM 897 C CA . CYS A 1 108 ? 21.141 -10.583 -7.730 1.00 91.56 108 CYS A CA 1
ATOM 898 C C . CYS A 1 108 ? 20.665 -12.043 -7.679 1.00 91.56 108 CYS A C 1
ATOM 900 O O . CYS A 1 108 ? 21.483 -12.966 -7.616 1.00 91.56 108 CYS A O 1
ATOM 902 N N . LEU A 1 109 ? 19.351 -12.277 -7.750 1.00 92.75 109 LEU A N 1
ATOM 903 C CA . LEU A 1 109 ? 18.781 -13.628 -7.765 1.00 92.75 109 LEU A CA 1
ATOM 904 C C . LEU A 1 109 ? 19.227 -14.409 -9.009 1.00 92.75 109 LEU A C 1
ATOM 906 O O . LEU A 1 109 ? 19.596 -15.585 -8.912 1.00 92.75 109 LEU A O 1
ATOM 910 N N . ALA A 1 110 ? 19.260 -13.767 -10.178 1.00 93.94 110 ALA A N 1
ATOM 911 C CA . ALA A 1 110 ? 19.736 -14.376 -11.414 1.00 93.94 110 ALA A CA 1
ATOM 912 C C . ALA A 1 110 ? 21.221 -14.771 -11.334 1.00 93.94 110 ALA A C 1
ATOM 914 O O . ALA A 1 110 ? 21.590 -15.836 -11.844 1.00 93.94 110 ALA A O 1
ATOM 915 N N . ALA A 1 111 ? 22.037 -13.963 -10.647 1.00 92.19 111 ALA A N 1
ATOM 916 C CA . ALA A 1 111 ? 23.461 -14.191 -10.403 1.00 92.19 111 ALA A CA 1
ATOM 917 C C . ALA A 1 111 ? 23.760 -15.257 -9.330 1.00 92.19 111 ALA A C 1
ATOM 919 O O . ALA A 1 111 ? 24.911 -15.667 -9.187 1.00 92.19 111 ALA A O 1
ATOM 920 N N . GLY A 1 112 ? 22.746 -15.744 -8.608 1.00 90.44 112 GLY A N 1
ATOM 921 C CA . GLY A 1 112 ? 22.899 -16.816 -7.620 1.00 90.44 112 GLY A CA 1
ATOM 922 C C . GLY A 1 112 ? 22.816 -16.369 -6.160 1.00 90.44 112 GLY A C 1
ATOM 923 O O . GLY A 1 112 ? 22.958 -17.211 -5.280 1.00 90.44 112 GLY A O 1
ATOM 924 N N . SER A 1 113 ? 22.568 -15.087 -5.878 1.00 91.06 113 SER A N 1
ATOM 925 C CA . SER A 1 113 ? 22.284 -14.630 -4.512 1.00 91.06 113 SER A CA 1
ATOM 926 C C . SER A 1 113 ? 20.952 -15.200 -4.008 1.00 91.06 113 SER A C 1
ATOM 928 O O . SER A 1 113 ? 20.089 -15.558 -4.813 1.00 91.06 113 SER A O 1
ATOM 930 N N . SER A 1 114 ? 20.785 -15.275 -2.688 1.00 89.75 114 SER A N 1
ATOM 931 C CA . SER A 1 114 ? 19.532 -15.662 -2.026 1.00 89.75 114 SER A CA 1
ATOM 932 C C . SER A 1 114 ? 19.050 -14.537 -1.116 1.00 89.75 114 SER A C 1
ATOM 934 O O . SER A 1 114 ? 19.856 -13.759 -0.598 1.00 89.75 114 SER A O 1
ATOM 936 N N . ILE A 1 115 ? 17.736 -14.458 -0.929 1.00 86.62 115 ILE A N 1
ATOM 937 C CA . ILE A 1 115 ? 17.107 -13.619 0.088 1.00 86.62 115 ILE A CA 1
ATOM 938 C C . ILE A 1 115 ? 17.448 -14.215 1.458 1.00 86.62 115 ILE A C 1
ATOM 940 O O . ILE A 1 115 ? 17.393 -15.431 1.649 1.00 86.62 115 ILE A O 1
ATOM 944 N N . VAL A 1 116 ? 17.830 -13.350 2.397 1.00 81.62 116 VAL A N 1
ATOM 945 C CA . VAL A 1 116 ? 18.245 -13.743 3.750 1.00 81.62 116 VAL A CA 1
ATOM 946 C C . VAL A 1 116 ? 17.137 -14.565 4.414 1.00 81.62 116 VAL A C 1
ATOM 948 O O . VAL A 1 116 ? 15.985 -14.142 4.423 1.00 81.62 116 VAL A O 1
ATOM 951 N N . ASP A 1 117 ? 17.498 -15.739 4.937 1.00 83.06 117 ASP A N 1
ATOM 952 C CA . ASP A 1 117 ? 16.608 -16.692 5.619 1.00 83.06 117 ASP A CA 1
ATOM 953 C C . ASP A 1 117 ? 15.424 -17.220 4.773 1.00 83.06 117 ASP A C 1
ATOM 955 O O . ASP A 1 117 ? 14.449 -17.741 5.314 1.00 83.06 117 ASP A O 1
ATOM 959 N N . ARG A 1 118 ? 15.499 -17.109 3.438 1.00 86.75 118 ARG A N 1
ATOM 960 C CA . ARG A 1 118 ? 14.435 -17.484 2.482 1.00 86.75 118 ARG A CA 1
ATOM 961 C C . ARG A 1 118 ? 14.986 -18.269 1.287 1.00 86.75 118 ARG A C 1
ATOM 963 O O . ARG A 1 118 ? 14.726 -17.932 0.129 1.00 86.75 118 ARG A O 1
ATOM 970 N N . ASP A 1 119 ? 15.824 -19.275 1.536 1.00 87.69 119 ASP A N 1
ATOM 971 C CA . ASP A 1 119 ? 16.525 -20.009 0.467 1.00 87.69 119 ASP A CA 1
ATOM 972 C C . ASP A 1 119 ? 15.572 -20.774 -0.463 1.00 87.69 119 ASP A C 1
ATOM 974 O O . ASP A 1 119 ? 15.738 -20.743 -1.683 1.00 87.69 119 ASP A O 1
ATOM 978 N N . PHE A 1 120 ? 14.543 -21.420 0.094 1.00 90.00 120 PHE A N 1
ATOM 979 C CA . PHE A 1 120 ? 13.578 -22.196 -0.687 1.00 90.00 120 PHE A CA 1
ATOM 980 C C . PHE A 1 120 ? 12.763 -21.299 -1.628 1.00 90.00 120 PHE A C 1
ATOM 982 O O . PHE A 1 120 ? 12.622 -21.591 -2.817 1.00 90.00 120 PHE A O 1
ATOM 989 N N . GLU A 1 121 ? 12.267 -20.177 -1.112 1.00 89.00 121 GLU A N 1
ATOM 990 C CA . GLU A 1 121 ? 11.528 -19.179 -1.879 1.00 89.00 121 GLU A CA 1
ATOM 991 C C . GLU A 1 121 ? 12.434 -18.496 -2.917 1.00 89.00 121 GLU A C 1
ATOM 993 O O . GLU A 1 121 ? 12.032 -18.301 -4.066 1.00 89.00 121 GLU A O 1
ATOM 998 N N . SER A 1 122 ? 13.694 -18.217 -2.561 1.00 90.25 122 SER A N 1
ATOM 999 C CA . SER A 1 122 ? 14.695 -17.686 -3.497 1.00 90.25 122 SER A CA 1
ATOM 1000 C C . SER A 1 122 ? 14.908 -18.618 -4.686 1.00 90.25 122 SER A C 1
ATOM 1002 O O . SER A 1 122 ? 14.964 -18.158 -5.828 1.00 90.25 122 SER A O 1
ATOM 1004 N N . ASP A 1 123 ? 14.999 -19.926 -4.443 1.00 91.12 123 ASP A N 1
ATOM 1005 C CA . ASP A 1 123 ? 15.159 -20.926 -5.497 1.00 91.12 123 ASP A CA 1
ATOM 1006 C C . ASP A 1 123 ? 13.907 -21.079 -6.363 1.00 91.12 123 ASP A C 1
ATOM 1008 O O . ASP A 1 123 ? 14.033 -21.259 -7.578 1.00 91.12 123 ASP A O 1
ATOM 1012 N N . ALA A 1 124 ? 12.715 -20.929 -5.778 1.00 93.69 124 ALA A N 1
ATOM 1013 C CA . ALA A 1 124 ? 11.456 -20.929 -6.518 1.00 93.69 124 ALA A CA 1
ATOM 1014 C C . ALA A 1 124 ? 11.342 -19.735 -7.487 1.00 93.69 124 ALA A C 1
ATOM 1016 O O . ALA A 1 124 ? 10.884 -19.903 -8.617 1.00 93.69 124 ALA A O 1
ATOM 1017 N N . ILE A 1 125 ? 11.806 -18.545 -7.087 1.00 94.62 125 ILE A N 1
ATOM 1018 C CA . ILE A 1 125 ? 11.694 -17.303 -7.881 1.00 94.62 125 ILE A CA 1
ATOM 1019 C C . ILE A 1 125 ? 12.860 -17.139 -8.869 1.00 94.62 125 ILE A C 1
ATOM 1021 O O . ILE A 1 125 ? 12.757 -16.433 -9.875 1.00 94.62 125 ILE A O 1
ATOM 1025 N N . ARG A 1 126 ? 13.982 -17.827 -8.645 1.00 95.31 126 ARG A N 1
ATOM 1026 C CA . ARG A 1 126 ? 15.201 -17.722 -9.464 1.00 95.31 126 ARG A CA 1
ATOM 1027 C C . ARG A 1 126 ? 14.989 -17.890 -10.979 1.00 95.31 126 ARG A C 1
ATOM 1029 O O . ARG A 1 126 ? 15.633 -17.155 -11.735 1.00 95.31 126 ARG A O 1
ATOM 1036 N N . PRO A 1 127 ? 14.157 -18.825 -11.481 1.00 97.62 127 PRO A N 1
ATOM 1037 C CA . PRO A 1 127 ? 13.892 -18.942 -12.914 1.00 97.62 127 PRO A CA 1
ATOM 1038 C C . PRO A 1 127 ? 13.237 -17.683 -13.492 1.00 97.62 127 PRO A C 1
ATOM 1040 O O . PRO A 1 127 ? 13.635 -17.238 -14.569 1.00 97.62 127 PRO A O 1
ATOM 1043 N N . LEU A 1 128 ? 12.298 -17.088 -12.751 1.00 97.62 128 LEU A N 1
ATOM 1044 C CA . LEU A 1 128 ? 11.607 -15.857 -13.128 1.00 97.62 128 LEU A CA 1
ATOM 1045 C C . LEU A 1 128 ? 12.565 -14.660 -13.117 1.00 97.62 128 LEU A C 1
ATOM 1047 O O . LEU A 1 128 ? 12.616 -13.919 -14.094 1.00 97.62 128 LEU A O 1
ATOM 1051 N N . ALA A 1 129 ? 13.415 -14.544 -12.091 1.00 97.25 129 ALA A N 1
ATOM 1052 C CA . ALA A 1 129 ? 14.477 -13.536 -12.037 1.00 97.25 129 ALA A CA 1
ATOM 1053 C C . ALA A 1 129 ? 15.401 -13.611 -13.268 1.00 97.25 129 ALA A C 1
ATOM 1055 O O . ALA A 1 129 ? 15.665 -12.610 -13.928 1.00 97.25 129 ALA A O 1
ATOM 1056 N N . LYS A 1 130 ? 15.840 -14.825 -13.640 1.00 97.44 130 LYS A N 1
ATOM 1057 C CA . LYS A 1 130 ? 16.672 -15.052 -14.836 1.00 97.44 130 LYS A CA 1
ATOM 1058 C C . LYS A 1 130 ? 15.947 -14.700 -16.133 1.00 97.44 130 LYS A C 1
ATOM 1060 O O . LYS A 1 130 ? 16.594 -14.209 -17.055 1.00 97.44 130 LYS A O 1
ATOM 1065 N N . ALA A 1 131 ? 14.653 -14.999 -16.234 1.00 98.25 131 ALA A N 1
ATOM 1066 C CA . ALA A 1 131 ? 13.850 -14.650 -17.400 1.00 98.25 131 ALA A CA 1
ATOM 1067 C C . ALA A 1 131 ? 13.716 -13.128 -17.533 1.00 98.25 131 ALA A C 1
ATOM 1069 O O . ALA A 1 131 ? 14.002 -12.591 -18.602 1.00 98.25 131 ALA A O 1
ATOM 1070 N N . LEU A 1 132 ? 13.381 -12.441 -16.437 1.00 98.25 132 LEU A N 1
ATOM 1071 C CA . LEU A 1 132 ? 13.252 -10.990 -16.394 1.00 98.25 132 LEU A CA 1
ATOM 1072 C C . LEU A 1 132 ? 14.572 -10.284 -16.729 1.00 98.25 132 LEU A C 1
ATOM 1074 O O . LEU A 1 132 ? 14.589 -9.468 -17.646 1.00 98.25 132 LEU A O 1
ATOM 1078 N N . SER A 1 133 ? 15.685 -10.623 -16.064 1.00 96.62 133 SER A N 1
ATOM 1079 C CA . SER A 1 133 ? 16.980 -9.969 -16.319 1.00 96.62 133 SER A CA 1
ATOM 1080 C C . SER A 1 133 ? 17.433 -10.128 -17.773 1.00 96.62 133 SER A C 1
ATOM 1082 O O . SER A 1 133 ? 17.828 -9.151 -18.401 1.00 96.62 133 SER A O 1
ATOM 1084 N N . ARG A 1 134 ? 17.312 -11.334 -18.348 1.00 97.81 134 ARG A N 1
ATOM 1085 C CA . ARG A 1 134 ? 17.649 -11.562 -19.766 1.00 97.81 134 ARG A CA 1
ATOM 1086 C C . ARG A 1 134 ? 16.759 -10.752 -20.700 1.00 97.81 134 ARG A C 1
ATOM 1088 O O . ARG A 1 134 ? 17.243 -10.189 -21.675 1.00 97.81 134 ARG A O 1
ATOM 1095 N N . HIS A 1 135 ? 15.461 -10.702 -20.408 1.00 98.38 135 HIS A N 1
ATOM 1096 C CA . HIS A 1 135 ? 14.513 -9.981 -21.246 1.00 98.38 135 HIS A CA 1
ATOM 1097 C C . HIS A 1 135 ? 14.717 -8.465 -21.177 1.00 98.38 135 HIS A C 1
ATOM 1099 O O . HIS A 1 135 ? 14.566 -7.792 -22.192 1.00 98.38 135 HIS A O 1
ATOM 1105 N N . ILE A 1 136 ? 15.116 -7.921 -20.022 1.00 97.19 136 ILE A N 1
ATOM 1106 C CA . ILE A 1 136 ? 15.516 -6.514 -19.903 1.00 97.19 136 ILE A CA 1
ATOM 1107 C C . ILE A 1 136 ? 16.698 -6.216 -20.835 1.00 97.19 136 ILE A C 1
ATOM 1109 O O . ILE A 1 136 ? 16.637 -5.241 -21.584 1.00 97.19 136 ILE A O 1
ATOM 1113 N N . ASP A 1 137 ? 17.732 -7.060 -20.857 1.00 95.69 137 ASP A N 1
ATOM 1114 C CA . ASP A 1 137 ? 18.883 -6.877 -21.752 1.00 95.69 137 ASP A CA 1
ATOM 1115 C C . ASP A 1 137 ? 18.486 -6.944 -23.237 1.00 95.69 137 ASP A C 1
ATOM 1117 O O . ASP A 1 137 ? 18.836 -6.056 -24.022 1.00 95.69 137 ASP A O 1
ATOM 1121 N N . ASP A 1 138 ? 17.686 -7.943 -23.623 1.00 97.31 138 ASP A N 1
ATOM 1122 C CA . ASP A 1 138 ? 17.180 -8.084 -24.993 1.00 97.31 138 ASP A CA 1
ATOM 1123 C C . ASP A 1 138 ? 16.315 -6.881 -25.409 1.00 97.31 138 ASP A C 1
ATOM 1125 O O . ASP A 1 138 ? 16.448 -6.348 -26.519 1.00 97.31 138 ASP A O 1
ATOM 1129 N N . MET A 1 139 ? 15.440 -6.420 -24.511 1.00 97.56 139 MET A N 1
ATOM 1130 C CA . MET A 1 139 ? 14.586 -5.256 -24.721 1.00 97.56 139 MET A CA 1
ATOM 1131 C C . MET A 1 139 ? 15.423 -3.989 -24.898 1.00 97.56 139 MET A C 1
ATOM 1133 O O . MET A 1 139 ? 15.152 -3.212 -25.817 1.00 97.56 139 MET A O 1
ATOM 1137 N N . ARG A 1 140 ? 16.459 -3.788 -24.075 1.00 97.12 140 ARG A N 1
ATOM 1138 C CA . ARG A 1 140 ? 17.355 -2.630 -24.186 1.00 97.12 140 ARG A CA 1
ATOM 1139 C C . ARG A 1 140 ? 18.031 -2.573 -25.550 1.00 97.12 140 ARG A C 1
ATOM 1141 O O . ARG A 1 140 ? 18.028 -1.517 -26.184 1.00 97.12 140 ARG A O 1
ATOM 1148 N N . GLU A 1 141 ? 18.519 -3.702 -26.057 1.00 95.81 141 GLU A N 1
ATOM 1149 C CA . GLU A 1 141 ? 19.117 -3.779 -27.394 1.00 95.81 141 GLU A CA 1
ATOM 1150 C C . GLU A 1 141 ? 18.098 -3.517 -28.515 1.00 95.81 141 GLU A C 1
ATOM 1152 O O . GLU A 1 141 ? 18.395 -2.815 -29.490 1.00 95.81 141 GLU A O 1
ATOM 1157 N N . ILE A 1 142 ? 16.869 -4.030 -28.382 1.00 96.06 142 ILE A N 1
ATOM 1158 C CA . ILE A 1 142 ? 15.783 -3.784 -29.342 1.00 96.06 142 ILE A CA 1
ATOM 1159 C C . ILE A 1 142 ? 15.409 -2.298 -29.381 1.00 96.06 142 ILE A C 1
ATOM 1161 O O . ILE A 1 142 ? 15.351 -1.720 -30.472 1.00 96.06 142 ILE A O 1
ATOM 1165 N N . LEU A 1 143 ? 15.181 -1.684 -28.218 1.00 95.25 143 LEU A N 1
ATOM 1166 C CA . LEU A 1 143 ? 14.801 -0.279 -28.087 1.00 95.25 143 LEU A CA 1
ATOM 1167 C C . LEU A 1 143 ? 15.910 0.629 -28.611 1.00 95.25 143 LEU A C 1
ATOM 1169 O O . LEU A 1 143 ? 15.661 1.438 -29.498 1.00 95.25 143 LEU A O 1
ATOM 1173 N N . LYS A 1 144 ? 17.159 0.404 -28.196 1.00 93.38 144 LYS A N 1
ATOM 1174 C CA . LYS A 1 144 ? 18.332 1.135 -28.697 1.00 93.38 144 LYS A CA 1
ATOM 1175 C C . LYS A 1 144 ? 18.488 1.031 -30.212 1.00 93.38 144 LYS A C 1
ATOM 1177 O O . LYS A 1 144 ? 18.765 2.027 -30.884 1.00 93.38 144 LYS A O 1
ATOM 1182 N N . SER A 1 145 ? 18.310 -0.169 -30.773 1.00 92.44 145 SER A N 1
ATOM 1183 C CA . SER A 1 145 ? 18.349 -0.373 -32.224 1.00 92.44 145 SER A CA 1
ATOM 1184 C C . SER A 1 145 ? 17.245 0.405 -32.937 1.00 92.44 145 SER A C 1
ATOM 1186 O O . SER A 1 145 ? 17.481 0.904 -34.039 1.00 92.44 145 SER A O 1
ATOM 1188 N N . GLN A 1 146 ? 16.061 0.510 -32.330 1.00 92.81 146 GLN A N 1
ATOM 1189 C CA . GLN A 1 146 ? 14.948 1.264 -32.890 1.00 92.81 146 GLN A CA 1
ATOM 1190 C C . GLN A 1 146 ? 15.153 2.778 -32.777 1.00 92.81 146 GLN A C 1
ATOM 1192 O O . GLN A 1 146 ? 14.925 3.474 -33.766 1.00 92.81 146 GLN A O 1
ATOM 1197 N N . SER A 1 147 ? 15.668 3.279 -31.651 1.00 90.62 147 SER A N 1
ATOM 1198 C CA . SER A 1 147 ? 16.002 4.696 -31.467 1.00 90.62 147 SER A CA 1
ATOM 1199 C C . SER A 1 147 ? 16.987 5.196 -32.527 1.00 90.62 147 SER A C 1
ATOM 1201 O O . SER A 1 147 ? 16.844 6.302 -33.033 1.00 90.62 147 SER A O 1
ATOM 1203 N N . LEU A 1 148 ? 17.951 4.356 -32.925 1.00 87.94 148 LEU A N 1
ATOM 1204 C CA . LEU A 1 148 ? 18.909 4.653 -33.999 1.00 87.94 148 LEU A CA 1
ATOM 1205 C C . LEU A 1 148 ? 18.324 4.551 -35.419 1.00 87.94 148 LEU A C 1
ATOM 1207 O O . LEU A 1 148 ? 19.027 4.839 -36.385 1.00 87.94 148 LEU A O 1
ATOM 1211 N N . LYS A 1 149 ? 17.093 4.063 -35.591 1.00 87.12 149 LYS A N 1
ATOM 1212 C CA . LYS A 1 149 ? 16.437 3.944 -36.903 1.00 87.12 149 LYS A CA 1
ATOM 1213 C C . LYS A 1 149 ? 15.387 5.024 -37.084 1.00 87.12 149 LYS A C 1
ATOM 1215 O O . LYS A 1 149 ? 15.485 5.815 -38.015 1.00 87.12 149 LYS A O 1
ATOM 1220 N N . ASN A 1 150 ? 14.367 5.000 -36.233 1.00 83.56 150 ASN A N 1
ATOM 1221 C CA . ASN A 1 150 ? 13.292 5.976 -36.220 1.00 83.56 150 ASN A CA 1
ATOM 1222 C C . ASN A 1 150 ? 12.676 6.019 -34.809 1.00 83.56 150 ASN A C 1
ATOM 1224 O O . ASN A 1 150 ? 11.921 5.105 -34.461 1.00 83.56 150 ASN A O 1
ATOM 1228 N N . PRO A 1 151 ? 12.983 7.052 -34.009 1.00 83.75 151 PRO A N 1
ATOM 1229 C CA . PRO A 1 151 ? 12.479 7.173 -32.645 1.00 83.75 151 PRO A CA 1
ATOM 1230 C C . PRO A 1 151 ? 10.986 7.550 -32.571 1.00 83.75 151 PRO A C 1
ATOM 1232 O O . PRO A 1 151 ? 10.385 7.405 -31.516 1.00 83.75 151 PRO A O 1
ATOM 1235 N N . ALA A 1 152 ? 10.354 7.950 -33.682 1.00 81.88 152 ALA A N 1
ATOM 1236 C CA . ALA A 1 152 ? 8.938 8.331 -33.714 1.00 81.88 152 ALA A CA 1
ATOM 1237 C C . ALA A 1 152 ? 7.965 7.155 -33.946 1.00 81.88 152 ALA A C 1
ATOM 1239 O O . ALA A 1 152 ? 6.758 7.362 -34.029 1.00 81.88 152 ALA A O 1
ATOM 1240 N N . VAL A 1 153 ? 8.460 5.924 -34.134 1.00 87.12 153 VAL A N 1
ATOM 1241 C CA . VAL A 1 153 ? 7.622 4.765 -34.490 1.00 87.12 153 VAL A CA 1
ATOM 1242 C C . VAL A 1 153 ? 7.989 3.552 -33.646 1.00 87.12 153 VAL A C 1
ATOM 1244 O O . VAL A 1 153 ? 9.169 3.226 -33.509 1.00 87.12 153 VAL A O 1
ATOM 1247 N N . TYR A 1 154 ? 6.967 2.821 -33.193 1.00 91.69 154 TYR A N 1
ATOM 1248 C CA . TYR A 1 154 ? 7.089 1.541 -32.491 1.00 91.69 154 TYR A CA 1
ATOM 1249 C C . TYR A 1 154 ? 6.710 0.358 -33.401 1.00 91.69 154 TYR A C 1
ATOM 1251 O O . TYR A 1 154 ? 5.524 0.076 -33.597 1.00 91.69 154 TYR A O 1
ATOM 1259 N N . PRO A 1 155 ? 7.689 -0.377 -33.961 1.00 94.12 155 PRO A N 1
ATOM 1260 C CA . PRO A 1 155 ? 7.427 -1.606 -34.697 1.00 94.12 155 PRO A CA 1
ATOM 1261 C C . PRO A 1 155 ? 6.829 -2.691 -33.802 1.00 94.12 155 PRO A C 1
ATOM 1263 O O . PRO A 1 155 ? 7.093 -2.736 -32.602 1.00 94.12 155 PRO A O 1
ATOM 1266 N N . GLU A 1 156 ? 6.150 -3.661 -34.413 1.00 94.94 156 GLU A N 1
ATOM 1267 C CA . GLU A 1 156 ? 5.547 -4.806 -33.714 1.00 94.94 156 GLU A CA 1
ATOM 1268 C C . GLU A 1 156 ? 6.537 -5.565 -32.812 1.00 94.94 156 GLU A C 1
ATOM 1270 O O . GLU A 1 156 ? 6.193 -6.015 -31.723 1.00 94.94 156 GLU A O 1
ATOM 1275 N N . LYS A 1 157 ? 7.811 -5.651 -33.222 1.00 95.50 157 LYS A N 1
ATOM 1276 C CA . LYS A 1 157 ? 8.872 -6.253 -32.401 1.00 95.50 157 LYS A CA 1
ATOM 1277 C C . LYS A 1 157 ? 9.084 -5.505 -31.077 1.00 95.50 157 LYS A C 1
ATOM 1279 O O . LYS A 1 157 ? 9.307 -6.150 -30.059 1.00 95.50 157 LYS A O 1
ATOM 1284 N N . VAL A 1 158 ? 9.032 -4.171 -31.099 1.00 96.38 158 VAL A N 1
ATOM 1285 C CA . VAL A 1 158 ? 9.172 -3.333 -29.898 1.00 96.38 158 VAL A CA 1
ATOM 1286 C C . VAL A 1 158 ? 7.945 -3.496 -29.010 1.00 96.38 158 VAL A C 1
ATOM 1288 O O . VAL A 1 158 ? 8.104 -3.806 -27.834 1.00 96.38 158 VAL A O 1
ATOM 1291 N N . LYS A 1 159 ? 6.738 -3.396 -29.586 1.00 96.44 159 LYS A N 1
ATOM 1292 C CA . LYS A 1 159 ? 5.473 -3.573 -28.855 1.00 96.44 159 LYS A CA 1
ATOM 1293 C C . LYS A 1 159 ? 5.422 -4.915 -28.125 1.00 96.44 159 LYS A C 1
ATOM 1295 O O . LYS A 1 159 ? 5.182 -4.957 -26.924 1.00 96.44 159 LYS A O 1
ATOM 1300 N N . ARG A 1 160 ? 5.751 -6.009 -28.823 1.00 96.88 160 ARG A N 1
ATOM 1301 C CA . ARG A 1 160 ? 5.814 -7.352 -28.229 1.00 96.88 160 ARG A CA 1
ATOM 1302 C C . ARG A 1 160 ? 6.858 -7.451 -27.119 1.00 96.88 160 ARG A C 1
ATOM 1304 O O . ARG A 1 160 ? 6.592 -8.071 -26.098 1.00 96.88 160 ARG A O 1
ATOM 1311 N N . SER A 1 161 ? 8.039 -6.861 -27.313 1.00 98.12 161 SER A N 1
ATOM 1312 C CA . SER A 1 161 ? 9.093 -6.876 -26.293 1.00 98.12 161 SER A CA 1
ATOM 1313 C C . SER A 1 161 ? 8.664 -6.136 -25.025 1.00 98.12 161 SER A C 1
ATOM 1315 O O . SER A 1 161 ? 8.889 -6.645 -23.933 1.00 98.12 161 SER A O 1
ATOM 1317 N N . LEU A 1 162 ? 8.026 -4.972 -25.167 1.00 97.88 162 LEU A N 1
ATOM 1318 C CA . LEU A 1 162 ? 7.510 -4.185 -24.045 1.00 97.88 162 LEU A CA 1
ATOM 1319 C C . LEU A 1 162 ? 6.392 -4.930 -23.303 1.00 97.88 162 LEU A C 1
ATOM 1321 O O . LEU A 1 162 ? 6.429 -5.018 -22.083 1.00 97.88 162 LEU A O 1
ATOM 1325 N N . HIS A 1 163 ? 5.466 -5.561 -24.026 1.00 96.44 163 HIS A N 1
ATOM 1326 C CA . HIS A 1 163 ? 4.390 -6.353 -23.422 1.00 96.44 163 HIS A CA 1
ATOM 1327 C C . HIS A 1 163 ? 4.909 -7.567 -22.627 1.00 96.44 163 HIS A C 1
ATOM 1329 O O . HIS A 1 163 ? 4.402 -7.878 -21.550 1.00 96.44 163 HIS A O 1
ATOM 1335 N N . VAL A 1 164 ? 5.930 -8.269 -23.137 1.00 97.75 164 VAL A N 1
ATOM 1336 C CA . VAL A 1 164 ? 6.570 -9.381 -22.406 1.00 97.75 164 VAL A CA 1
ATOM 1337 C C . VAL A 1 164 ? 7.302 -8.873 -21.163 1.00 97.75 164 VAL A C 1
ATOM 1339 O O . VAL A 1 164 ? 7.236 -9.518 -20.120 1.00 97.75 164 VAL A O 1
ATOM 1342 N N . PHE A 1 165 ? 7.964 -7.715 -21.256 1.00 98.25 165 PHE A N 1
ATOM 1343 C CA . PHE A 1 165 ? 8.602 -7.079 -20.104 1.00 98.25 165 PHE A CA 1
ATOM 1344 C C . PHE A 1 165 ? 7.567 -6.749 -19.025 1.00 98.25 165 PHE A C 1
ATOM 1346 O O . PHE A 1 165 ? 7.768 -7.122 -17.876 1.00 98.25 165 PHE A O 1
ATOM 1353 N N . ASP A 1 166 ? 6.450 -6.130 -19.406 1.00 97.62 166 ASP A N 1
ATOM 1354 C CA . ASP A 1 166 ? 5.379 -5.736 -18.491 1.00 97.62 166 ASP A CA 1
ATOM 1355 C C . ASP A 1 166 ? 4.838 -6.925 -17.673 1.00 97.62 166 ASP A C 1
ATOM 1357 O O . ASP A 1 166 ? 4.743 -6.849 -16.448 1.00 97.62 166 ASP A O 1
ATOM 1361 N N . HIS A 1 167 ? 4.601 -8.066 -18.331 1.00 96.69 167 HIS A N 1
ATOM 1362 C CA . HIS A 1 167 ? 4.148 -9.297 -17.673 1.00 96.69 167 HIS A CA 1
ATOM 1363 C C . HIS A 1 167 ? 5.209 -9.909 -16.753 1.00 96.69 167 HIS A C 1
ATOM 1365 O O . HIS A 1 167 ? 4.915 -10.207 -15.597 1.00 96.69 167 HIS A O 1
ATOM 1371 N N . LEU A 1 168 ? 6.445 -10.075 -17.238 1.00 98.00 168 LEU A N 1
ATOM 1372 C CA . LEU A 1 168 ? 7.530 -10.641 -16.428 1.00 98.00 168 LEU A CA 1
ATOM 1373 C C . LEU A 1 168 ? 7.837 -9.771 -15.206 1.00 98.00 168 LEU A C 1
ATOM 1375 O O . LEU A 1 168 ? 8.140 -10.296 -14.136 1.00 98.00 168 LEU A O 1
ATOM 1379 N N . PHE A 1 169 ? 7.770 -8.448 -15.362 1.00 97.50 169 PHE A N 1
ATOM 1380 C CA . PHE A 1 169 ? 8.046 -7.507 -14.287 1.00 97.50 169 PHE A CA 1
ATOM 1381 C C . PHE A 1 169 ? 6.949 -7.545 -13.217 1.00 97.50 169 PHE A C 1
ATOM 1383 O O . PHE A 1 169 ? 7.274 -7.625 -12.035 1.00 97.50 169 PHE A O 1
ATOM 1390 N N . ALA A 1 170 ? 5.669 -7.560 -13.611 1.00 95.62 170 ALA A N 1
ATOM 1391 C CA . ALA A 1 170 ? 4.547 -7.695 -12.678 1.00 95.62 170 ALA A CA 1
ATOM 1392 C C . ALA A 1 170 ? 4.566 -9.044 -11.935 1.00 95.62 170 ALA A C 1
ATOM 1394 O O . ALA A 1 170 ? 4.408 -9.101 -10.716 1.00 95.62 170 ALA A O 1
ATOM 1395 N N . GLU A 1 171 ? 4.833 -10.142 -12.647 1.00 95.62 171 GLU A N 1
ATOM 1396 C CA . GLU A 1 171 ? 4.933 -11.467 -12.032 1.00 95.62 171 GLU A CA 1
ATOM 1397 C C . GLU A 1 171 ? 6.101 -11.534 -11.037 1.00 95.62 171 GLU A C 1
ATOM 1399 O O . GLU A 1 171 ? 5.957 -12.067 -9.932 1.00 95.62 171 GLU A O 1
ATOM 1404 N N . PHE A 1 172 ? 7.260 -10.973 -11.398 1.00 96.50 172 PHE A N 1
ATOM 1405 C CA . PHE A 1 172 ? 8.421 -10.939 -10.513 1.00 96.50 172 PHE A CA 1
ATOM 1406 C C . PHE A 1 172 ? 8.166 -10.074 -9.279 1.00 96.50 172 PHE A C 1
ATOM 1408 O O . PHE A 1 172 ? 8.478 -10.504 -8.172 1.00 96.50 172 PHE A O 1
ATOM 1415 N N . GLU A 1 173 ? 7.556 -8.901 -9.454 1.00 94.31 173 GLU A N 1
ATOM 1416 C CA . GLU A 1 173 ? 7.159 -8.012 -8.362 1.00 94.31 173 GLU A CA 1
ATOM 1417 C C . GLU A 1 173 ? 6.284 -8.744 -7.337 1.00 94.31 173 GLU A C 1
ATOM 1419 O O . GLU A 1 173 ? 6.603 -8.741 -6.147 1.00 94.31 173 GLU A O 1
ATOM 1424 N N . LEU A 1 174 ? 5.231 -9.430 -7.795 1.00 90.50 174 LEU A N 1
ATOM 1425 C CA . LEU A 1 174 ? 4.338 -10.185 -6.919 1.00 90.50 174 LEU A CA 1
ATOM 1426 C C . LEU A 1 174 ? 5.078 -11.251 -6.110 1.00 90.50 174 LEU A C 1
ATOM 1428 O O . LEU A 1 174 ? 4.968 -11.298 -4.882 1.00 90.50 174 LEU A O 1
ATOM 1432 N N . ASN A 1 175 ? 5.840 -12.104 -6.789 1.00 90.62 175 ASN A N 1
ATOM 1433 C CA . ASN A 1 175 ? 6.521 -13.222 -6.144 1.00 90.62 175 ASN A CA 1
ATOM 1434 C C . ASN A 1 175 ? 7.631 -12.747 -5.193 1.00 90.62 175 ASN A C 1
ATOM 1436 O O . ASN A 1 175 ? 7.773 -13.268 -4.083 1.00 90.62 175 ASN A O 1
ATOM 1440 N N . TYR A 1 176 ? 8.396 -11.733 -5.602 1.00 90.69 176 TYR A N 1
ATOM 1441 C CA . TYR A 1 176 ? 9.492 -11.193 -4.806 1.00 90.69 176 TYR A CA 1
ATOM 1442 C C . TYR A 1 176 ? 8.983 -10.538 -3.520 1.00 90.69 176 TYR A C 1
ATOM 1444 O O . TYR A 1 176 ? 9.449 -10.875 -2.430 1.00 90.69 176 TYR A O 1
ATOM 1452 N N . VAL A 1 177 ? 7.979 -9.659 -3.615 1.00 88.50 177 VAL A N 1
ATOM 1453 C CA . VAL A 1 177 ? 7.411 -8.993 -2.432 1.00 88.50 177 VAL A CA 1
ATOM 1454 C C . VAL A 1 177 ? 6.766 -10.000 -1.490 1.00 88.50 177 VAL A C 1
ATOM 1456 O O . VAL A 1 177 ? 6.993 -9.919 -0.286 1.00 88.50 177 VAL A O 1
ATOM 1459 N N . SER A 1 178 ? 6.055 -10.997 -2.025 1.00 85.12 178 SER A N 1
ATOM 1460 C CA . SER A 1 178 ? 5.423 -12.051 -1.214 1.00 85.12 178 SER A CA 1
ATOM 1461 C C . SER A 1 178 ? 6.421 -12.903 -0.422 1.00 85.12 178 SER A C 1
ATOM 1463 O O . SER A 1 178 ? 6.051 -13.522 0.570 1.00 85.12 178 SER A O 1
ATOM 1465 N N . THR A 1 179 ? 7.691 -12.930 -0.835 1.00 84.44 179 THR A N 1
ATOM 1466 C CA . THR A 1 179 ? 8.771 -13.605 -0.093 1.00 84.44 179 THR A CA 1
ATOM 1467 C C . THR A 1 179 ? 9.348 -12.728 1.018 1.00 84.44 179 THR A C 1
ATOM 1469 O O . THR A 1 179 ? 9.788 -13.222 2.059 1.00 84.44 179 THR A O 1
ATOM 1472 N N . MET A 1 180 ? 9.367 -11.416 0.789 1.00 80.81 180 MET A N 1
ATOM 1473 C CA . MET A 1 180 ? 9.970 -10.428 1.685 1.00 80.81 180 MET A CA 1
ATOM 1474 C C . MET A 1 180 ? 9.014 -10.002 2.799 1.00 80.81 180 MET A C 1
ATOM 1476 O O . MET A 1 180 ? 9.448 -9.665 3.900 1.00 80.81 180 MET A O 1
ATOM 1480 N N . VAL A 1 181 ? 7.716 -10.000 2.508 1.00 75.88 181 VAL A N 1
ATOM 1481 C CA . VAL A 1 181 ? 6.681 -9.420 3.355 1.00 75.88 181 VAL A CA 1
ATOM 1482 C C . VAL A 1 181 ? 5.480 -10.364 3.401 1.00 75.88 181 VAL A C 1
ATOM 1484 O O . VAL A 1 181 ? 5.093 -10.893 2.359 1.00 75.88 181 VAL A O 1
ATOM 1487 N N . PRO A 1 182 ? 4.858 -10.576 4.576 1.00 67.12 182 PRO A N 1
ATOM 1488 C CA . PRO A 1 182 ? 3.618 -11.335 4.655 1.00 67.12 182 PRO A CA 1
ATOM 1489 C C . PRO A 1 182 ? 2.523 -10.624 3.853 1.00 67.12 182 PRO A C 1
ATOM 1491 O O . PRO A 1 182 ? 2.128 -9.500 4.163 1.00 67.12 182 PRO A O 1
ATOM 1494 N N . VAL A 1 183 ? 2.038 -11.292 2.812 1.00 71.38 183 VAL A N 1
ATOM 1495 C CA . VAL A 1 183 ? 0.921 -10.826 1.988 1.00 71.38 183 VAL A CA 1
ATOM 1496 C C . VAL A 1 183 ? -0.349 -11.487 2.498 1.00 71.38 183 VAL A C 1
ATOM 1498 O O . VAL A 1 183 ? -0.414 -12.714 2.578 1.00 71.38 183 VAL A O 1
ATOM 1501 N N . LYS A 1 184 ? -1.367 -10.680 2.818 1.00 72.94 184 LYS A N 1
ATOM 1502 C CA . LYS A 1 184 ? -2.663 -11.200 3.263 1.00 72.94 184 LYS A CA 1
ATOM 1503 C C . LYS A 1 184 ? -3.282 -12.094 2.187 1.00 72.94 184 LYS A C 1
ATOM 1505 O O . LYS A 1 184 ? -3.390 -11.723 1.014 1.00 72.94 184 LYS A O 1
ATOM 1510 N N . SER A 1 185 ? -3.738 -13.265 2.602 1.00 78.25 185 SER A N 1
ATOM 1511 C CA . SER A 1 185 ? -4.631 -14.123 1.835 1.00 78.25 185 SER A CA 1
ATOM 1512 C C . SER A 1 185 ? -5.952 -13.405 1.533 1.00 78.25 185 SER A C 1
ATOM 1514 O O . SER A 1 185 ? -6.339 -12.454 2.214 1.00 78.25 185 SER A O 1
ATOM 1516 N N . ALA A 1 186 ? -6.680 -13.884 0.518 1.00 77.25 186 ALA A N 1
ATOM 1517 C CA . ALA A 1 186 ? -8.003 -13.344 0.184 1.00 77.25 186 ALA A CA 1
ATOM 1518 C C . ALA A 1 186 ? -8.944 -13.349 1.402 1.00 77.25 186 ALA A C 1
ATOM 1520 O O . ALA A 1 186 ? -9.608 -12.358 1.675 1.00 77.25 186 ALA A O 1
ATOM 1521 N N . ARG A 1 187 ? -8.901 -14.424 2.198 1.00 80.75 187 ARG A N 1
ATOM 1522 C CA . ARG A 1 187 ? -9.693 -14.560 3.422 1.00 80.75 187 ARG A CA 1
ATOM 1523 C C . ARG A 1 187 ? -9.307 -13.545 4.499 1.00 80.75 187 ARG A C 1
ATOM 1525 O O . ARG A 1 187 ? -10.182 -12.988 5.148 1.00 80.75 187 ARG A O 1
ATOM 1532 N N . GLU A 1 188 ? -8.016 -13.305 4.723 1.00 82.88 188 GLU A N 1
ATOM 1533 C CA . GLU A 1 188 ? -7.574 -12.291 5.695 1.00 82.88 188 GLU A CA 1
ATOM 1534 C C . GLU A 1 188 ? -8.002 -10.884 5.268 1.00 82.88 188 GLU A C 1
ATOM 1536 O O . GLU A 1 188 ? -8.381 -10.077 6.116 1.00 82.88 188 GLU A O 1
ATOM 1541 N N . TYR A 1 189 ? -7.995 -10.610 3.960 1.00 81.12 189 TYR A N 1
ATOM 1542 C CA . TYR A 1 189 ? -8.491 -9.353 3.408 1.00 81.12 189 TYR A CA 1
ATOM 1543 C C . TYR A 1 189 ? -10.015 -9.212 3.563 1.00 81.12 189 TYR A C 1
ATOM 1545 O O . TYR A 1 189 ? -10.482 -8.179 4.028 1.00 81.12 189 TYR A O 1
ATOM 1553 N N . GLU A 1 190 ? -10.797 -10.260 3.283 1.00 84.12 190 GLU A N 1
ATOM 1554 C CA . GLU A 1 190 ? -12.250 -10.281 3.532 1.00 84.12 190 GLU A CA 1
ATOM 1555 C C . GLU A 1 190 ? -12.584 -9.999 5.006 1.00 84.12 190 GLU A C 1
ATOM 1557 O O . GLU A 1 190 ? -13.437 -9.165 5.308 1.00 84.12 190 GLU A O 1
ATOM 1562 N N . LEU A 1 191 ? -11.859 -10.620 5.942 1.00 87.31 191 LEU A N 1
ATOM 1563 C CA . LEU A 1 191 ? -12.024 -10.362 7.377 1.00 87.31 191 LEU A CA 1
ATOM 1564 C C . LEU A 1 191 ? -11.649 -8.921 7.763 1.00 87.31 191 LEU A C 1
ATOM 1566 O O . LEU A 1 191 ? -12.220 -8.365 8.704 1.00 87.31 191 LEU A O 1
ATOM 1570 N N . GLN A 1 192 ? -10.698 -8.306 7.054 1.00 87.12 192 GLN A N 1
ATOM 1571 C CA . GLN A 1 192 ? -10.361 -6.893 7.221 1.00 87.12 192 GLN A CA 1
ATOM 1572 C C . GLN A 1 192 ? -11.475 -5.982 6.677 1.00 87.12 192 GLN A C 1
ATOM 1574 O O . GLN A 1 192 ? -11.804 -4.987 7.320 1.00 87.12 192 GLN A O 1
ATOM 1579 N N . LEU A 1 193 ? -12.113 -6.338 5.558 1.00 86.62 193 LEU A N 1
ATOM 1580 C CA . LEU A 1 193 ? -13.261 -5.602 5.013 1.00 86.62 193 LEU A CA 1
ATOM 1581 C C . LEU A 1 193 ? -14.466 -5.614 5.962 1.00 86.62 193 LEU A C 1
ATOM 1583 O O . LEU A 1 193 ? -15.147 -4.600 6.094 1.00 86.62 193 LEU A O 1
ATOM 1587 N N . GLU A 1 194 ? -14.710 -6.704 6.692 1.00 90.38 194 GLU A N 1
ATOM 1588 C CA . GLU A 1 194 ? -15.759 -6.707 7.722 1.00 90.38 194 GLU A CA 1
ATOM 1589 C C . GLU A 1 194 ? -15.494 -5.662 8.823 1.00 90.38 194 GLU A C 1
ATOM 1591 O O . GLU A 1 194 ? -16.428 -5.020 9.314 1.00 90.38 194 GLU A O 1
ATOM 1596 N N . LEU A 1 195 ? -14.224 -5.444 9.193 1.00 92.88 195 LEU A N 1
ATOM 1597 C CA . LEU A 1 195 ? -13.844 -4.370 10.117 1.00 92.88 195 LEU A CA 1
ATOM 1598 C C . LEU A 1 195 ? -14.050 -2.983 9.509 1.00 92.88 195 LEU A C 1
ATOM 1600 O O . LEU A 1 195 ? -14.503 -2.091 10.223 1.00 92.88 195 LEU A O 1
ATOM 1604 N N . VAL A 1 196 ? -13.766 -2.806 8.215 1.00 92.06 196 VAL A N 1
ATOM 1605 C CA . VAL A 1 196 ? -14.062 -1.559 7.487 1.00 92.06 196 VAL A CA 1
ATOM 1606 C C . VAL A 1 196 ? -15.549 -1.247 7.571 1.00 92.06 196 VAL A C 1
ATOM 1608 O O . VAL A 1 196 ? -15.911 -0.146 7.972 1.00 92.06 196 VAL A O 1
ATOM 1611 N N . VAL A 1 197 ? -16.415 -2.226 7.291 1.00 92.38 197 VAL A N 1
ATOM 1612 C CA . VAL A 1 197 ? -17.872 -2.059 7.401 1.00 92.38 197 VAL A CA 1
ATOM 1613 C C . VAL A 1 197 ? -18.267 -1.654 8.819 1.00 92.38 197 VAL A C 1
ATOM 1615 O O . VAL A 1 197 ? -18.978 -0.667 8.993 1.00 92.38 197 VAL A O 1
ATOM 1618 N N . LEU A 1 198 ? -17.761 -2.345 9.847 1.00 95.06 198 LEU A N 1
ATOM 1619 C CA . LEU A 1 198 ? -18.050 -1.979 11.235 1.00 95.06 198 LEU A CA 1
ATOM 1620 C C . LEU A 1 198 ? -17.608 -0.543 11.559 1.00 95.06 198 LEU A C 1
ATOM 1622 O O . LEU A 1 198 ? -18.343 0.188 12.226 1.00 95.06 198 LEU A O 1
ATOM 1626 N N . PHE A 1 199 ? -16.416 -0.133 11.127 1.00 95.44 199 PHE A N 1
ATOM 1627 C CA . PHE A 1 199 ? -15.898 1.210 11.386 1.00 95.44 199 PHE A CA 1
ATOM 1628 C C . PHE A 1 199 ? -16.707 2.272 10.636 1.00 95.44 199 PHE A C 1
ATOM 1630 O O . PHE A 1 199 ? -17.015 3.307 11.224 1.00 95.44 199 PHE A O 1
ATOM 1637 N N . SER A 1 200 ? -17.118 2.007 9.396 1.00 93.94 200 SER A N 1
ATOM 1638 C CA . SER A 1 200 ? -17.980 2.904 8.623 1.00 93.94 200 SER A CA 1
ATOM 1639 C C . SER A 1 200 ? -19.353 3.067 9.278 1.00 93.94 200 SER A C 1
ATOM 1641 O O . SER A 1 200 ? -19.799 4.192 9.498 1.00 93.94 200 SER A O 1
ATOM 1643 N N . GLU A 1 201 ? -19.991 1.971 9.696 1.00 94.00 201 GLU A N 1
ATOM 1644 C CA . GLU A 1 201 ? -21.266 2.012 10.427 1.00 9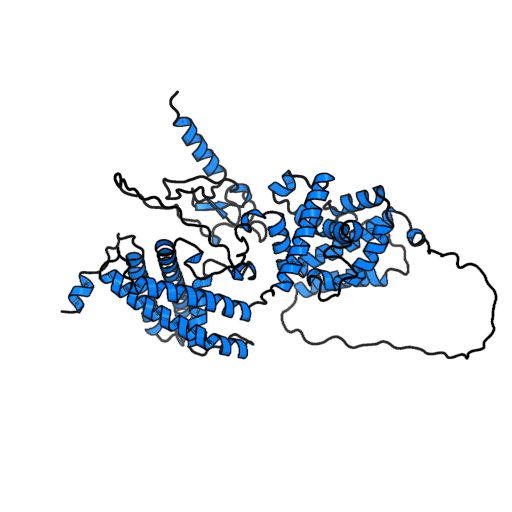4.00 201 GLU A CA 1
ATOM 1645 C C . GLU A 1 201 ? -21.135 2.742 11.772 1.00 94.00 201 GLU A C 1
ATOM 1647 O O . GLU A 1 201 ? -22.008 3.516 12.178 1.00 94.00 201 GLU A O 1
ATOM 1652 N N . THR A 1 202 ? -20.009 2.544 12.461 1.00 96.06 202 THR A N 1
ATOM 1653 C CA . THR A 1 202 ? -19.687 3.256 13.703 1.00 96.06 202 THR A CA 1
ATOM 1654 C C . THR A 1 202 ? -19.541 4.755 13.454 1.00 96.06 202 THR A C 1
ATOM 1656 O O . THR A 1 202 ? -20.085 5.550 14.221 1.00 96.06 202 THR A O 1
ATOM 1659 N N . LEU A 1 203 ? -18.842 5.157 12.389 1.00 94.19 203 LEU A N 1
ATOM 1660 C CA . LEU A 1 203 ? -18.640 6.559 12.030 1.00 94.19 203 LEU A CA 1
ATOM 1661 C C . LEU A 1 203 ? -19.972 7.241 11.694 1.00 94.19 203 LEU A C 1
ATOM 1663 O O . LEU A 1 203 ? -20.263 8.313 12.227 1.00 94.19 203 LEU A O 1
ATOM 1667 N N . LEU A 1 204 ? -20.813 6.596 10.880 1.00 92.69 204 LEU A N 1
ATOM 1668 C CA . LEU A 1 204 ? -22.147 7.096 10.535 1.00 92.69 204 LEU A CA 1
ATOM 1669 C C . LEU A 1 204 ? -23.020 7.275 11.779 1.00 92.69 204 LEU A C 1
ATOM 1671 O O . LEU A 1 204 ? -23.656 8.318 11.957 1.00 92.69 204 LEU A O 1
ATOM 1675 N N . ARG A 1 205 ? -23.011 6.294 12.687 1.00 93.56 205 ARG A N 1
ATOM 1676 C CA . ARG A 1 205 ? -23.744 6.391 13.951 1.00 93.56 205 ARG A CA 1
ATOM 1677 C C . ARG A 1 205 ? -23.182 7.488 14.860 1.00 93.56 205 ARG A C 1
ATOM 1679 O O . ARG A 1 205 ? -23.959 8.214 15.481 1.00 93.56 205 ARG A O 1
ATOM 1686 N N . ALA A 1 206 ? -21.861 7.614 14.963 1.00 92.94 206 ALA A N 1
ATOM 1687 C CA . ALA A 1 206 ? -21.214 8.649 15.765 1.00 92.94 206 ALA A CA 1
ATOM 1688 C C . ALA A 1 206 ? -21.563 10.052 15.249 1.00 92.94 206 ALA A C 1
ATOM 1690 O O . ALA A 1 206 ? -21.865 10.935 16.054 1.00 92.94 206 ALA A O 1
ATOM 1691 N N . LYS A 1 207 ? -21.624 10.230 13.924 1.00 92.56 207 LYS A N 1
ATOM 1692 C CA . LYS A 1 207 ? -22.115 11.452 13.279 1.00 92.56 207 LYS A CA 1
ATOM 1693 C C . LYS A 1 207 ? -23.588 11.710 13.601 1.00 92.56 207 LYS A C 1
ATOM 1695 O O . LYS A 1 207 ? -23.936 12.805 14.032 1.00 92.56 207 LYS A O 1
ATOM 1700 N N . ALA A 1 208 ? -24.447 10.697 13.484 1.00 92.38 208 ALA A N 1
ATOM 1701 C CA . ALA A 1 208 ? -25.875 10.824 13.790 1.00 92.38 208 ALA A CA 1
ATOM 1702 C C . ALA A 1 208 ? -26.157 11.198 15.259 1.00 92.38 208 ALA A C 1
ATOM 1704 O O . ALA A 1 208 ? -27.124 11.903 15.541 1.00 92.38 208 ALA A O 1
ATOM 1705 N N . ARG A 1 209 ? -25.314 10.752 16.200 1.00 90.19 209 ARG A N 1
ATOM 1706 C CA . ARG A 1 209 ? -25.393 11.135 17.623 1.00 90.19 209 ARG A CA 1
ATOM 1707 C C . ARG A 1 209 ? -24.650 12.436 17.959 1.00 90.19 209 ARG A C 1
ATOM 1709 O O . ARG A 1 209 ? -24.739 12.889 19.096 1.00 90.19 209 ARG A O 1
ATOM 1716 N N . GLY A 1 210 ? -23.924 13.029 17.010 1.00 88.69 210 GLY A N 1
ATOM 1717 C CA . GLY A 1 210 ? -23.141 14.251 17.217 1.00 88.69 210 GLY A CA 1
ATOM 1718 C C . GLY A 1 210 ? -21.854 14.061 18.027 1.00 88.69 210 GLY A C 1
ATOM 1719 O O . GLY A 1 210 ? -21.349 15.025 18.595 1.00 88.69 210 GLY A O 1
ATOM 1720 N N . TYR A 1 211 ? -21.321 12.839 18.111 1.00 89.00 211 TYR A N 1
ATOM 1721 C CA . TYR A 1 211 ? -20.045 1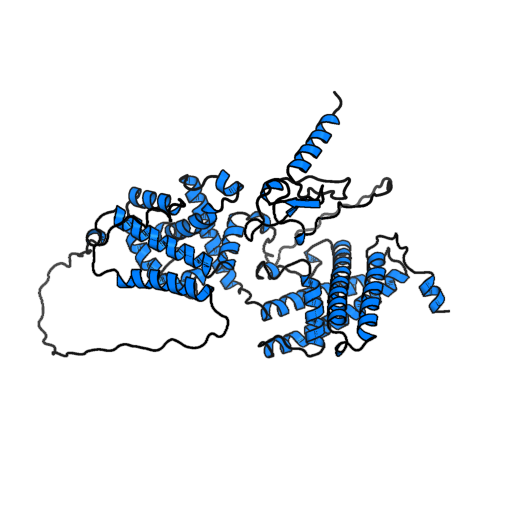2.561 18.788 1.00 89.00 211 TYR A CA 1
ATOM 1722 C C . TYR A 1 211 ? -18.828 12.921 17.937 1.00 89.00 211 TYR A C 1
ATOM 1724 O O . TYR A 1 211 ? -17.768 13.209 18.487 1.00 89.00 211 TYR A O 1
ATOM 1732 N N . ILE A 1 212 ? -18.984 12.856 16.613 1.00 89.44 212 ILE A N 1
ATOM 1733 C CA . ILE A 1 212 ? -17.984 13.226 15.611 1.00 89.44 212 ILE A CA 1
ATOM 1734 C C . ILE A 1 212 ? -18.665 14.183 14.635 1.00 89.44 212 ILE A C 1
ATOM 1736 O O . ILE A 1 212 ? -19.775 13.903 14.178 1.00 89.44 212 ILE A O 1
ATOM 1740 N N . THR A 1 213 ? -18.024 15.310 14.331 1.00 88.19 213 THR A N 1
ATOM 1741 C CA . THR A 1 213 ? -18.560 16.308 13.396 1.00 88.19 213 THR A CA 1
ATOM 1742 C C . THR A 1 213 ? -18.006 16.124 11.984 1.00 88.19 213 THR A C 1
ATOM 1744 O O . THR A 1 213 ? -16.940 15.539 11.789 1.00 88.19 213 THR A O 1
ATOM 1747 N N . ASP A 1 214 ? -18.713 16.675 10.995 1.00 86.00 214 ASP A N 1
ATOM 1748 C CA . ASP A 1 214 ? -18.235 16.708 9.608 1.00 86.00 214 ASP A CA 1
ATOM 1749 C C . ASP A 1 214 ? -16.911 17.469 9.473 1.00 86.00 214 ASP A C 1
ATOM 1751 O O . ASP A 1 214 ? -16.013 17.007 8.780 1.00 86.00 214 ASP A O 1
ATOM 1755 N N . GLU A 1 215 ? -16.726 18.555 10.231 1.00 85.19 215 GLU A N 1
ATOM 1756 C CA . GLU A 1 215 ? -15.460 19.298 10.264 1.00 85.19 215 GLU A CA 1
ATOM 1757 C C . GLU A 1 215 ? -14.292 18.417 10.724 1.00 85.19 215 GLU A C 1
ATOM 1759 O O . GLU A 1 215 ? -13.205 18.471 10.146 1.00 85.19 215 GLU A O 1
ATOM 1764 N N . GLN A 1 216 ? -14.492 17.576 11.744 1.00 82.94 216 GLN A N 1
ATOM 1765 C CA . GLN A 1 216 ? -13.436 16.678 12.208 1.00 82.94 216 GLN A CA 1
ATOM 1766 C C . GLN A 1 216 ? -13.069 15.650 11.127 1.00 82.94 216 GLN A C 1
ATOM 1768 O O . GLN A 1 216 ? -11.890 15.347 10.956 1.00 82.94 216 GLN A O 1
ATOM 1773 N N . ILE A 1 217 ? -14.053 15.147 10.373 1.00 84.62 217 ILE A N 1
ATOM 1774 C CA . ILE A 1 217 ? -13.829 14.203 9.268 1.00 84.62 217 ILE A CA 1
ATOM 1775 C C . ILE A 1 217 ? -13.077 14.893 8.124 1.00 84.62 217 ILE A C 1
ATOM 1777 O O . ILE A 1 217 ? -12.028 14.412 7.707 1.00 84.62 217 ILE A O 1
ATOM 1781 N N . GLU A 1 218 ? -13.565 16.047 7.664 1.00 79.50 218 GLU A N 1
ATOM 1782 C CA . GLU A 1 218 ? -12.971 16.818 6.563 1.00 79.50 218 GLU A CA 1
ATOM 1783 C C . GLU A 1 218 ? -11.542 17.281 6.871 1.00 79.50 218 GLU A C 1
ATOM 1785 O O . GLU A 1 218 ? -10.683 17.333 5.990 1.00 79.50 218 GLU A O 1
ATOM 1790 N N . THR A 1 219 ? -11.262 17.614 8.134 1.00 77.56 219 THR A N 1
ATOM 1791 C CA . THR A 1 219 ? -9.925 18.036 8.574 1.00 77.56 219 THR A CA 1
ATOM 1792 C C . THR A 1 219 ? -9.003 16.873 8.942 1.00 77.56 219 THR A C 1
ATOM 1794 O O . THR A 1 219 ? -7.844 17.121 9.294 1.00 77.56 219 THR A O 1
ATOM 1797 N N . CYS A 1 220 ? -9.486 15.627 8.843 1.00 77.62 220 CYS A N 1
ATOM 1798 C CA . CYS A 1 220 ? -8.815 14.419 9.320 1.00 77.62 220 CYS A CA 1
ATOM 1799 C C . CYS A 1 220 ? -8.270 14.601 10.747 1.00 77.62 220 CYS A C 1
ATOM 1801 O O . CYS A 1 220 ? -7.084 14.368 11.012 1.00 77.62 220 CYS A O 1
ATOM 1803 N N . ASP A 1 221 ? -9.126 15.078 11.657 1.00 80.69 221 ASP A N 1
ATOM 1804 C CA . ASP A 1 221 ? -8.768 15.362 13.044 1.00 80.69 221 ASP A CA 1
ATOM 1805 C C . ASP A 1 221 ? -8.141 14.108 13.691 1.00 80.69 221 ASP A C 1
ATOM 1807 O O . ASP A 1 221 ? -8.763 13.037 13.712 1.00 80.69 221 ASP A O 1
ATOM 1811 N N . PRO A 1 222 ? -6.915 14.205 14.248 1.00 81.62 222 PRO A N 1
ATOM 1812 C CA . PRO A 1 222 ? -6.244 13.065 14.862 1.00 81.62 222 PRO A CA 1
ATOM 1813 C C . PRO A 1 222 ? -7.049 12.438 16.005 1.00 81.62 222 PRO A C 1
ATOM 1815 O O . PRO A 1 222 ? -6.861 11.257 16.282 1.00 81.62 222 PRO A O 1
ATOM 1818 N N . THR A 1 223 ? -7.950 13.179 16.657 1.00 84.19 223 THR A N 1
ATOM 1819 C CA . THR A 1 223 ? -8.821 12.645 17.714 1.00 84.19 223 THR A CA 1
ATOM 1820 C C . THR A 1 223 ? -9.754 11.549 17.202 1.00 84.19 223 THR A C 1
ATOM 1822 O O . THR A 1 223 ? -9.996 10.591 17.941 1.00 84.19 223 THR A O 1
ATOM 1825 N N . ILE A 1 224 ? -10.185 11.607 15.933 1.00 86.94 224 ILE A N 1
ATOM 1826 C CA . ILE A 1 224 ? -11.027 10.566 15.325 1.00 86.94 224 ILE A CA 1
ATOM 1827 C C . ILE A 1 224 ? -10.289 9.226 15.261 1.00 86.94 224 ILE A C 1
ATOM 1829 O O . ILE A 1 224 ? -10.887 8.173 15.480 1.00 86.94 224 ILE A O 1
ATOM 1833 N N . MET A 1 225 ? -8.974 9.249 15.032 1.00 85.88 225 MET A N 1
ATOM 1834 C CA . MET A 1 225 ? -8.164 8.027 14.962 1.00 85.88 225 MET A CA 1
ATOM 1835 C C . MET A 1 225 ? -8.136 7.271 16.298 1.00 85.88 225 MET A C 1
ATOM 1837 O O . MET A 1 225 ? -7.906 6.065 16.313 1.00 85.88 225 MET A O 1
ATOM 1841 N N . PHE A 1 226 ? -8.391 7.964 17.414 1.00 88.31 226 PHE A N 1
ATOM 1842 C CA . PHE A 1 226 ? -8.498 7.358 18.742 1.00 88.31 226 PHE A CA 1
ATOM 1843 C C . PHE A 1 226 ? -9.941 7.022 19.112 1.00 88.31 226 PHE A C 1
ATOM 1845 O O . PHE A 1 226 ? -10.187 5.974 19.710 1.00 88.31 226 PHE A O 1
ATOM 1852 N N . SER A 1 227 ? -10.895 7.898 18.794 1.00 91.69 227 SER A N 1
ATOM 1853 C CA . SER A 1 227 ? -12.295 7.708 19.173 1.00 91.69 227 SER A CA 1
ATOM 1854 C C . SER A 1 227 ? -12.988 6.638 18.341 1.00 91.69 227 SER A C 1
ATOM 1856 O O . SER A 1 227 ? -13.726 5.827 18.899 1.00 91.69 227 SER A O 1
ATOM 1858 N N . LEU A 1 228 ? -12.729 6.573 17.034 1.00 94.38 228 LEU A N 1
ATOM 1859 C CA . LEU A 1 228 ? -13.427 5.648 16.147 1.00 94.38 228 LEU A CA 1
ATOM 1860 C C . LEU A 1 228 ? -13.163 4.172 16.498 1.00 94.38 228 LEU A C 1
ATOM 1862 O O . LEU A 1 228 ? -14.141 3.444 16.662 1.00 94.38 228 LEU A O 1
ATOM 1866 N N . PRO A 1 229 ? -11.914 3.713 16.736 1.00 95.62 229 PRO A N 1
ATOM 1867 C CA . PRO A 1 229 ? -11.679 2.334 17.168 1.00 95.62 229 PRO A CA 1
ATOM 1868 C C . PRO A 1 229 ? -12.339 2.005 18.515 1.00 95.62 229 PRO A C 1
ATOM 1870 O O . PRO A 1 229 ? -12.846 0.902 18.714 1.00 95.62 229 PRO A O 1
ATOM 1873 N N . ARG A 1 230 ? -12.374 2.971 19.444 1.00 96.12 230 ARG A N 1
ATOM 1874 C CA . ARG A 1 230 ? -13.019 2.818 20.758 1.00 96.12 230 ARG A CA 1
ATOM 1875 C C . ARG A 1 230 ? -14.531 2.648 20.629 1.00 96.12 230 ARG A C 1
ATOM 1877 O O . ARG A 1 230 ? -15.105 1.743 21.232 1.00 96.12 230 ARG A O 1
ATOM 1884 N N . LEU A 1 231 ? -15.166 3.497 19.826 1.00 96.19 231 LEU A N 1
ATOM 1885 C CA . LEU A 1 231 ? -16.595 3.417 19.534 1.00 96.19 231 LEU A CA 1
ATOM 1886 C C . LEU A 1 231 ? -16.939 2.148 18.742 1.00 96.19 231 LEU A C 1
ATOM 1888 O O . LEU A 1 231 ? -17.988 1.555 18.985 1.00 96.19 231 LEU A O 1
ATOM 1892 N N . ALA A 1 232 ? -16.045 1.685 17.864 1.00 96.69 232 ALA A N 1
ATOM 1893 C CA . ALA A 1 232 ? -16.248 0.473 17.073 1.00 96.69 232 ALA A CA 1
ATOM 1894 C C . ALA A 1 232 ? -16.302 -0.784 17.950 1.00 96.69 232 ALA A C 1
ATOM 1896 O O . ALA A 1 232 ? -17.101 -1.678 17.683 1.00 96.69 232 ALA A O 1
ATOM 1897 N N . ILE A 1 233 ? -15.532 -0.837 19.046 1.00 96.56 233 ILE A N 1
ATOM 1898 C CA . ILE A 1 233 ? -15.633 -1.922 20.037 1.00 96.56 233 ILE A CA 1
ATOM 1899 C C . ILE A 1 233 ? -17.020 -1.933 20.694 1.00 96.56 233 ILE A C 1
ATOM 1901 O O . ILE A 1 233 ? -17.621 -2.996 20.836 1.00 96.56 233 ILE A O 1
ATOM 1905 N N . VAL A 1 234 ? -17.555 -0.765 21.072 1.00 96.25 234 VAL A N 1
ATOM 1906 C CA . VAL A 1 234 ? -18.909 -0.667 21.646 1.00 96.25 234 VAL A CA 1
ATOM 1907 C C . VAL A 1 234 ? -19.956 -1.098 20.622 1.00 96.25 234 VAL A C 1
ATOM 1909 O O . VAL A 1 234 ? -20.786 -1.957 20.920 1.00 96.25 234 VAL A O 1
ATOM 1912 N N . CYS A 1 235 ? -19.884 -0.563 19.401 1.00 94.94 235 CYS A N 1
ATOM 1913 C CA . CYS A 1 235 ? -20.831 -0.884 18.337 1.00 94.94 235 CYS A CA 1
ATOM 1914 C C . CYS A 1 235 ? -20.792 -2.369 17.973 1.00 94.94 235 CYS A C 1
ATOM 1916 O O . CYS A 1 235 ? -21.840 -3.003 17.912 1.00 94.94 235 CYS 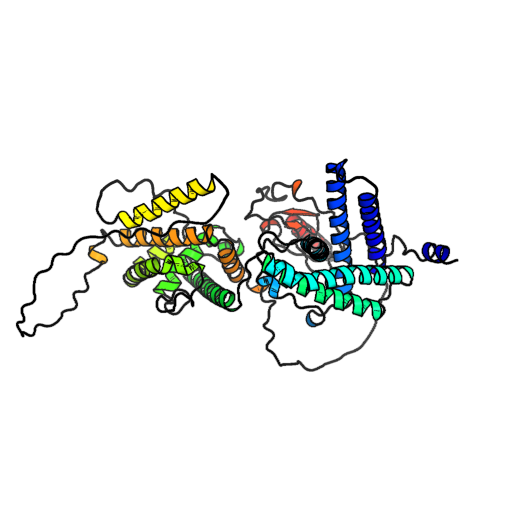A O 1
ATOM 1918 N N . GLY A 1 236 ? -19.605 -2.952 17.814 1.00 94.38 236 GLY A N 1
ATOM 1919 C CA . GLY A 1 236 ? -19.449 -4.361 17.461 1.00 94.38 236 GLY A CA 1
ATOM 1920 C C . GLY A 1 236 ? -19.906 -5.334 18.552 1.00 94.38 236 GLY A C 1
ATOM 1921 O O . GLY A 1 236 ? -20.298 -6.450 18.234 1.00 94.38 236 GLY A O 1
ATOM 1922 N N . LEU A 1 237 ? -19.885 -4.939 19.832 1.00 94.25 237 LEU A N 1
ATOM 1923 C CA . LEU A 1 237 ? -20.299 -5.819 20.935 1.00 94.25 237 LEU A CA 1
ATOM 1924 C C . LEU A 1 237 ? -21.757 -5.647 21.363 1.00 94.25 237 LEU A C 1
ATOM 1926 O O . LEU A 1 237 ? -22.347 -6.621 21.834 1.00 94.25 237 LEU A O 1
ATOM 1930 N N . ALA A 1 238 ? -22.313 -4.438 21.245 1.00 91.25 238 ALA A N 1
ATOM 1931 C CA . ALA A 1 238 ? -23.637 -4.105 21.773 1.00 91.25 238 ALA A CA 1
ATOM 1932 C C . ALA A 1 238 ? -24.689 -3.801 20.695 1.00 91.25 238 ALA A C 1
ATOM 1934 O O . ALA A 1 238 ? -25.871 -4.029 20.932 1.00 91.25 238 ALA A O 1
ATOM 1935 N N . ILE A 1 239 ? -24.288 -3.282 19.530 1.00 89.31 239 ILE A N 1
ATOM 1936 C CA . ILE A 1 239 ? -25.222 -2.794 18.498 1.00 89.31 239 ILE A CA 1
ATOM 1937 C C . ILE A 1 239 ? -25.282 -3.757 17.308 1.00 89.31 239 ILE A C 1
ATOM 1939 O O . ILE A 1 239 ? -26.366 -4.062 16.819 1.00 89.31 239 ILE A O 1
ATOM 1943 N N . TYR A 1 240 ? -24.130 -4.278 16.884 1.00 91.06 240 TYR A N 1
ATOM 1944 C CA . TYR A 1 240 ? -23.976 -5.189 15.750 1.00 91.06 240 TYR A CA 1
ATOM 1945 C C . TYR A 1 240 ? -23.433 -6.554 16.214 1.00 91.06 240 TYR A C 1
ATOM 1947 O O . TYR A 1 240 ? -22.303 -6.910 15.876 1.00 91.06 240 TYR A O 1
ATOM 1955 N N . PRO A 1 241 ? -24.206 -7.330 17.002 1.00 80.88 241 PRO A N 1
ATOM 1956 C CA . PRO A 1 241 ? -23.719 -8.553 17.647 1.00 80.88 241 PRO A CA 1
ATOM 1957 C C . PRO A 1 241 ? -23.348 -9.672 16.665 1.00 80.88 241 PRO A C 1
ATOM 1959 O O . PRO A 1 241 ? -22.557 -10.537 17.033 1.00 80.88 241 PRO A O 1
ATOM 1962 N N . ASP A 1 242 ? -23.880 -9.634 15.439 1.00 83.94 242 ASP A N 1
ATOM 1963 C CA . ASP A 1 242 ? -23.587 -10.591 14.362 1.00 83.94 242 ASP A CA 1
ATOM 1964 C C . ASP A 1 242 ? -22.412 -10.142 13.466 1.00 83.94 242 ASP A C 1
ATOM 1966 O O . ASP A 1 242 ? -22.087 -10.801 12.476 1.00 83.94 242 ASP A O 1
ATOM 1970 N N . GLY A 1 243 ? -21.781 -9.005 13.785 1.00 87.12 243 GLY A N 1
ATOM 1971 C CA . GLY A 1 243 ? -20.680 -8.410 13.026 1.00 87.12 243 GLY A CA 1
ATOM 1972 C C . GLY A 1 243 ? -19.310 -9.065 13.277 1.00 87.12 243 GLY A C 1
ATOM 1973 O O . GLY A 1 243 ? -19.223 -10.169 13.821 1.00 87.12 243 GLY A O 1
ATOM 1974 N N . PRO A 1 244 ? -18.200 -8.387 12.930 1.00 89.19 244 PRO A N 1
ATOM 1975 C CA . PRO A 1 244 ? -16.851 -8.961 13.040 1.00 89.19 244 PRO A CA 1
ATOM 1976 C C . PRO A 1 244 ? -16.410 -9.234 14.489 1.00 89.19 244 PRO A C 1
ATOM 1978 O O . PRO A 1 244 ? -15.483 -10.009 14.717 1.00 89.19 244 PRO A O 1
ATOM 1981 N N . LEU A 1 245 ? -17.072 -8.622 15.480 1.00 90.81 245 LEU A N 1
ATOM 1982 C CA . LEU A 1 245 ? -16.839 -8.856 16.911 1.00 90.81 245 LEU A CA 1
ATOM 1983 C C . LEU A 1 245 ? -17.761 -9.944 17.502 1.00 90.81 245 LEU A C 1
ATOM 1985 O O . LEU A 1 245 ? -17.794 -10.111 18.725 1.00 90.81 245 LEU A O 1
ATOM 1989 N N . ASP A 1 246 ? -18.478 -10.712 16.670 1.00 88.00 246 ASP A N 1
ATOM 1990 C CA . ASP A 1 246 ? -19.313 -11.820 17.137 1.00 88.00 246 ASP A CA 1
ATOM 1991 C C . ASP A 1 246 ? -18.478 -12.886 17.871 1.00 88.00 246 ASP A C 1
ATOM 1993 O O . ASP A 1 246 ? -17.628 -13.594 17.320 1.00 88.00 246 ASP A O 1
ATOM 1997 N N . LEU A 1 247 ? -18.774 -13.034 19.162 1.00 87.19 247 LEU A N 1
ATOM 1998 C CA . LEU A 1 247 ? -18.084 -13.933 20.082 1.00 87.19 247 LEU A CA 1
ATOM 1999 C C . LEU A 1 247 ? -18.530 -15.395 19.964 1.00 87.19 247 LEU A C 1
ATOM 2001 O O . LEU A 1 247 ? -18.018 -16.231 20.722 1.00 87.19 247 LEU A O 1
ATOM 2005 N N . ASN A 1 248 ? -19.438 -15.709 19.040 1.00 86.12 248 ASN A N 1
ATOM 2006 C CA . ASN A 1 248 ? -19.866 -17.065 18.708 1.00 86.12 248 ASN A CA 1
ATOM 2007 C C . ASN A 1 248 ? -19.105 -17.650 17.505 1.00 86.12 248 ASN A C 1
ATOM 2009 O O . ASN A 1 248 ? -18.993 -18.871 17.401 1.00 86.12 248 ASN A O 1
ATOM 2013 N N . ARG A 1 249 ? -18.520 -16.810 16.638 1.00 85.88 249 ARG A N 1
ATOM 2014 C CA . ARG A 1 249 ? -17.717 -17.240 15.474 1.00 85.88 249 ARG A CA 1
ATOM 2015 C C . ARG A 1 249 ? -16.460 -17.994 15.891 1.00 85.88 249 ARG A C 1
ATOM 2017 O O . ARG A 1 249 ? -15.883 -17.675 16.925 1.00 85.88 249 ARG A O 1
ATOM 2024 N N . ALA A 1 250 ? -15.972 -18.941 15.097 1.00 85.69 250 ALA A N 1
ATOM 2025 C CA . ALA A 1 250 ? -14.685 -19.591 15.369 1.00 85.69 250 ALA A CA 1
ATOM 2026 C C . ALA A 1 250 ? -13.533 -18.559 15.379 1.00 85.69 250 ALA A C 1
ATOM 2028 O O . ALA A 1 250 ? -13.629 -17.516 14.726 1.00 85.69 250 ALA A O 1
ATOM 2029 N N . VAL A 1 251 ? -12.451 -18.811 16.123 1.00 83.19 251 VAL A N 1
ATOM 2030 C CA . VAL A 1 251 ? -11.334 -17.846 16.251 1.00 83.19 251 VAL A CA 1
ATOM 2031 C C . VAL A 1 251 ? -10.677 -17.604 14.889 1.00 83.19 251 VAL A C 1
ATOM 2033 O O . VAL A 1 251 ? -10.390 -16.469 14.520 1.00 83.19 251 VAL A O 1
ATOM 2036 N N . GLU A 1 252 ? -10.574 -18.657 14.089 1.00 82.56 252 GLU A N 1
ATOM 2037 C CA . GLU A 1 252 ? -10.022 -18.689 12.735 1.00 82.56 252 GLU A CA 1
ATOM 2038 C C . GLU A 1 252 ? -10.903 -17.947 11.712 1.00 82.56 252 GLU A C 1
ATOM 2040 O O . GLU A 1 252 ? -10.505 -17.724 10.570 1.00 82.56 252 GLU A O 1
ATOM 2045 N N . SER A 1 253 ? -12.135 -17.594 12.084 1.00 83.31 253 SER A N 1
ATOM 2046 C CA . SER A 1 253 ? -13.066 -16.791 11.274 1.00 83.31 253 SER A CA 1
ATOM 2047 C C . SER A 1 253 ? -13.167 -15.341 11.751 1.00 83.31 253 SER A C 1
ATOM 2049 O O . SER A 1 253 ? -14.129 -14.654 11.430 1.00 83.31 253 SER A O 1
ATOM 2051 N N . THR A 1 254 ? -12.196 -14.881 12.544 1.00 84.75 254 THR A N 1
ATOM 2052 C CA . THR A 1 254 ? -12.117 -13.493 13.013 1.00 84.75 254 THR A CA 1
ATOM 2053 C C . THR A 1 254 ? -10.784 -12.871 12.623 1.00 84.75 254 THR A C 1
ATOM 2055 O O . THR A 1 254 ? -9.761 -13.558 12.599 1.00 84.75 254 THR A O 1
ATOM 2058 N N . CYS A 1 255 ? -10.799 -11.570 12.323 1.00 86.62 255 CYS A N 1
ATOM 2059 C CA . CYS A 1 255 ? -9.592 -10.810 12.000 1.00 86.62 255 CYS A CA 1
ATOM 2060 C C . CYS A 1 255 ? -8.538 -10.956 13.112 1.00 86.62 255 CYS A C 1
ATOM 2062 O O . CYS A 1 255 ? -8.873 -10.895 14.298 1.00 86.62 255 CYS A O 1
ATOM 2064 N N . GLU A 1 256 ? -7.265 -11.114 12.738 1.00 86.50 256 GLU A N 1
ATOM 2065 C CA . GLU A 1 256 ? -6.146 -11.316 13.671 1.00 86.50 256 GLU A CA 1
ATOM 2066 C C . GLU A 1 256 ? -6.051 -10.223 14.742 1.00 86.50 256 GLU A C 1
ATOM 2068 O O . GLU A 1 256 ? -5.763 -10.521 15.900 1.00 86.50 256 GLU A O 1
ATOM 2073 N N . MET A 1 257 ? -6.403 -8.978 14.396 1.00 88.50 257 MET A N 1
ATOM 2074 C CA . MET A 1 257 ? -6.455 -7.847 15.333 1.00 88.50 257 MET A CA 1
ATOM 2075 C C . MET A 1 257 ? -7.400 -8.083 16.524 1.00 88.50 257 MET A C 1
ATOM 2077 O O . MET A 1 257 ? -7.237 -7.480 17.587 1.00 88.50 257 MET A O 1
ATOM 2081 N N . LEU A 1 258 ? -8.418 -8.931 16.358 1.00 90.00 258 LEU A N 1
ATOM 2082 C CA . LEU A 1 258 ? -9.455 -9.187 17.359 1.00 90.00 258 LEU A CA 1
ATOM 2083 C C . LEU A 1 258 ? -9.132 -10.384 18.255 1.00 90.00 258 LEU A C 1
ATOM 2085 O O . LEU A 1 258 ? -9.557 -10.422 19.414 1.00 90.00 258 LEU A O 1
ATOM 2089 N N . GLN A 1 259 ? -8.395 -11.365 17.732 1.00 89.94 259 GLN A N 1
ATOM 2090 C CA . GLN A 1 259 ? -8.200 -12.667 18.374 1.00 89.94 259 GLN A CA 1
ATOM 2091 C C . GLN A 1 259 ? -7.598 -12.573 19.793 1.00 89.94 259 GLN A C 1
ATOM 2093 O O . GLN A 1 259 ? -8.153 -13.212 20.697 1.00 89.94 259 GLN A O 1
ATOM 2098 N N . PRO A 1 260 ? -6.565 -11.740 20.067 1.00 92.25 260 PRO A N 1
ATOM 2099 C CA . PRO A 1 260 ? -5.969 -11.638 21.404 1.00 92.25 260 PRO A CA 1
ATOM 2100 C C . PRO A 1 260 ? -6.935 -11.125 22.482 1.00 92.25 260 PRO A C 1
ATOM 2102 O O . PRO A 1 260 ? -6.755 -11.392 23.670 1.00 92.25 260 PRO A O 1
ATOM 2105 N N . PHE A 1 261 ? -7.978 -10.394 22.082 1.00 93.31 261 PHE A N 1
ATOM 2106 C CA . PHE A 1 261 ? -8.869 -9.663 22.987 1.00 93.31 261 PHE A CA 1
ATOM 2107 C C . PHE A 1 261 ? -10.189 -10.380 23.255 1.00 93.31 261 PHE A C 1
ATOM 2109 O O . PHE A 1 261 ? -11.015 -9.900 24.031 1.00 93.31 261 PHE A O 1
ATOM 2116 N N . ARG A 1 262 ? -10.399 -11.559 22.665 1.00 90.50 262 ARG A N 1
ATOM 2117 C CA . ARG A 1 262 ? -11.691 -12.253 22.671 1.00 90.50 262 ARG A CA 1
ATOM 2118 C C . ARG A 1 262 ? -12.251 -12.527 24.073 1.00 90.50 262 ARG A C 1
ATOM 2120 O O . ARG A 1 262 ? -13.452 -12.385 24.304 1.00 90.50 262 ARG A O 1
ATOM 2127 N N . ALA A 1 263 ? -11.398 -12.895 25.031 1.00 88.88 263 ALA A N 1
ATOM 2128 C CA . ALA A 1 263 ? -11.809 -13.092 26.425 1.00 88.88 263 ALA A CA 1
ATOM 2129 C C . ALA A 1 263 ? -12.248 -11.778 27.095 1.00 88.88 263 ALA A C 1
ATOM 2131 O O . ALA A 1 263 ? -13.203 -11.763 27.873 1.00 88.88 263 ALA A O 1
ATOM 2132 N N . LEU A 1 264 ? -11.580 -10.671 26.766 1.00 92.12 264 LEU A N 1
ATOM 2133 C CA . LEU A 1 264 ? -11.910 -9.347 27.279 1.00 92.12 264 LEU A CA 1
ATOM 2134 C C . LEU A 1 264 ? -13.205 -8.821 26.649 1.00 92.12 264 LEU A C 1
ATOM 2136 O O . LEU A 1 264 ? -14.062 -8.316 27.369 1.00 92.12 264 LEU A O 1
ATOM 2140 N N . PHE A 1 265 ? -13.420 -9.051 25.351 1.00 94.25 265 PHE A N 1
ATOM 2141 C CA . PHE A 1 265 ? -14.683 -8.740 24.680 1.00 94.25 265 PHE A CA 1
ATOM 2142 C C . PHE A 1 265 ? -15.883 -9.455 25.302 1.00 94.25 265 PHE A C 1
ATOM 2144 O O . PHE A 1 265 ? -16.934 -8.838 25.455 1.00 94.25 265 PHE A O 1
ATOM 2151 N N . LYS A 1 266 ? -15.734 -10.713 25.747 1.00 90.81 266 LYS A N 1
ATOM 2152 C CA . LYS A 1 266 ? -16.798 -11.413 26.493 1.00 90.81 266 LYS A CA 1
ATOM 2153 C C . LYS A 1 266 ? -17.185 -10.659 27.765 1.00 90.81 266 LYS A C 1
ATOM 2155 O O . LYS A 1 266 ? -18.372 -10.465 28.007 1.00 90.81 266 LYS A O 1
ATOM 2160 N N . LYS A 1 267 ? -16.198 -10.206 28.547 1.00 90.62 267 LYS A N 1
ATOM 2161 C CA . LYS A 1 267 ? -16.431 -9.439 29.782 1.00 90.62 267 LYS A CA 1
ATOM 2162 C C . LYS A 1 267 ? -17.064 -8.078 29.488 1.00 90.62 267 LYS A C 1
ATOM 2164 O O . LYS A 1 267 ? -18.051 -7.719 30.119 1.00 90.62 267 LYS A O 1
ATOM 2169 N N . ILE A 1 268 ? -16.543 -7.360 28.492 1.00 94.19 268 ILE A N 1
ATOM 2170 C CA . ILE A 1 268 ? -17.073 -6.059 28.065 1.00 94.19 268 ILE A CA 1
ATOM 2171 C C . ILE A 1 268 ? -18.527 -6.198 27.601 1.00 94.19 268 ILE A C 1
ATOM 2173 O O . ILE A 1 268 ? -19.367 -5.424 28.043 1.00 94.19 268 ILE A O 1
ATOM 2177 N N . ARG A 1 269 ? -18.857 -7.210 26.787 1.00 93.19 269 ARG A N 1
ATOM 2178 C CA . ARG A 1 269 ? -20.225 -7.429 26.288 1.00 93.19 269 ARG A CA 1
ATOM 2179 C C . ARG A 1 269 ? -21.234 -7.656 27.413 1.00 93.19 269 ARG A C 1
ATOM 2181 O O . ARG A 1 269 ? -22.332 -7.117 27.354 1.00 93.19 269 ARG A O 1
ATOM 2188 N N . VAL A 1 270 ? -20.865 -8.421 28.444 1.00 89.75 270 VAL A N 1
ATOM 2189 C CA . VAL A 1 270 ? -21.734 -8.637 29.615 1.00 89.75 270 VAL A CA 1
ATOM 2190 C C . VAL A 1 270 ? -22.049 -7.313 30.310 1.00 89.75 270 VAL A C 1
ATOM 2192 O O . VAL A 1 270 ? -23.208 -7.049 30.615 1.00 89.75 270 VAL A O 1
ATOM 2195 N N . LEU A 1 271 ? -21.038 -6.465 30.509 1.00 91.25 271 LEU A N 1
ATOM 2196 C CA . LEU A 1 271 ? -21.216 -5.160 31.145 1.00 91.25 271 LEU A CA 1
ATOM 2197 C C . LEU A 1 271 ? -22.008 -4.187 30.261 1.00 91.25 271 LEU A C 1
ATOM 2199 O O . LEU A 1 271 ? -22.898 -3.514 30.769 1.00 91.25 271 LEU A O 1
ATOM 2203 N N . LEU A 1 272 ? -21.736 -4.146 28.951 1.00 92.81 272 LEU A N 1
ATOM 2204 C CA . LEU A 1 272 ? -22.452 -3.293 27.995 1.00 92.81 272 LEU A CA 1
ATOM 2205 C C . LEU A 1 272 ? -23.943 -3.640 27.916 1.00 92.81 272 LEU A C 1
ATOM 2207 O O . LEU A 1 272 ? -24.771 -2.740 27.992 1.00 92.81 272 LEU A O 1
ATOM 2211 N N . ASN A 1 273 ? -24.291 -4.930 27.848 1.00 89.62 273 ASN A N 1
ATOM 2212 C CA . ASN A 1 273 ? -25.689 -5.390 27.852 1.00 89.62 273 ASN A CA 1
ATOM 2213 C C . ASN A 1 273 ? -26.424 -5.049 29.153 1.00 89.62 273 ASN A C 1
ATOM 2215 O O . ASN A 1 273 ? -27.651 -5.071 29.211 1.00 89.62 273 ASN A O 1
ATOM 2219 N N . GLY A 1 274 ? -25.662 -4.786 30.209 1.00 86.12 274 GLY A N 1
ATOM 2220 C CA . GLY A 1 274 ? -26.169 -4.391 31.502 1.00 86.12 274 GLY A CA 1
ATOM 2221 C C . GLY A 1 274 ? -26.434 -2.894 31.649 1.00 86.12 274 GLY A C 1
ATOM 2222 O O . GLY A 1 274 ? -27.068 -2.520 32.636 1.00 86.12 274 GLY A O 1
ATOM 2223 N N . LEU A 1 275 ? -25.961 -2.043 30.731 1.00 90.31 275 LEU A N 1
ATOM 2224 C CA . LEU A 1 275 ? -26.157 -0.591 30.778 1.00 90.31 275 LEU A CA 1
ATOM 2225 C C . LEU A 1 275 ? -27.527 -0.186 30.224 1.00 90.31 275 LEU A C 1
ATOM 2227 O O . LEU A 1 275 ? -28.033 -0.782 29.275 1.00 90.31 275 LEU A O 1
ATOM 2231 N N . ASN A 1 276 ? -28.113 0.867 30.793 1.00 90.69 276 ASN A N 1
ATOM 2232 C CA . ASN A 1 276 ? -29.254 1.546 30.178 1.00 90.69 276 ASN A CA 1
ATOM 2233 C C . ASN A 1 276 ? -28.795 2.538 29.085 1.00 90.69 276 ASN A C 1
ATOM 2235 O O . ASN A 1 276 ? -27.601 2.783 28.908 1.00 90.69 276 ASN A O 1
ATOM 2239 N N . GLU A 1 277 ? -29.743 3.123 28.347 1.00 89.62 277 GLU A N 1
ATOM 2240 C CA . GLU A 1 277 ? -29.431 4.011 27.216 1.00 89.62 277 GLU A CA 1
ATOM 2241 C C . GLU A 1 277 ? -28.653 5.278 27.628 1.00 89.62 277 GLU A C 1
ATOM 2243 O O . GLU A 1 277 ? -27.752 5.711 26.908 1.00 89.62 277 GLU A O 1
ATOM 2248 N N . GLU A 1 278 ? -28.936 5.849 28.802 1.00 90.38 278 GLU A N 1
ATOM 2249 C CA . GLU A 1 278 ? -28.250 7.045 29.312 1.00 90.38 278 GLU A CA 1
ATOM 2250 C C . GLU A 1 278 ? -26.811 6.731 29.759 1.00 90.38 278 GLU A C 1
ATOM 2252 O O . GLU A 1 278 ? -25.868 7.464 29.441 1.00 90.38 278 GLU A O 1
ATOM 2257 N N . GLU A 1 279 ? -26.621 5.607 30.454 1.00 92.75 279 GLU A N 1
ATOM 2258 C CA . GLU A 1 279 ? -25.315 5.085 30.864 1.00 92.75 279 GLU A CA 1
ATOM 2259 C C . GLU A 1 279 ? -24.452 4.760 29.633 1.00 92.75 279 GLU A C 1
ATOM 2261 O O . GLU A 1 279 ? -23.274 5.128 29.588 1.00 92.75 279 GLU A O 1
ATOM 2266 N N . LEU A 1 280 ? -25.046 4.133 28.610 1.00 92.94 280 LEU A N 1
ATOM 2267 C CA . LEU A 1 280 ? -24.378 3.825 27.346 1.00 92.94 280 LEU A CA 1
ATOM 2268 C C . LEU A 1 280 ? -23.989 5.103 26.593 1.00 92.94 280 LEU A C 1
ATOM 2270 O O . LEU A 1 280 ? -22.837 5.235 26.189 1.00 92.94 280 LEU A O 1
ATOM 2274 N N . SER A 1 281 ? -24.897 6.077 26.471 1.00 91.81 281 SER A N 1
ATOM 2275 C CA . SER A 1 281 ? -24.584 7.369 25.845 1.00 91.81 281 SER A CA 1
ATOM 2276 C C . SER A 1 281 ? -23.466 8.102 26.593 1.00 91.81 281 SER A C 1
ATOM 2278 O O . SER A 1 281 ? -22.594 8.708 25.975 1.00 91.81 281 SER A O 1
ATOM 2280 N N . THR A 1 282 ? -23.445 8.027 27.927 1.00 92.69 282 THR A N 1
ATOM 2281 C CA . THR A 1 282 ? -22.373 8.620 28.743 1.00 92.69 282 THR A CA 1
ATOM 2282 C C . THR A 1 282 ? -21.022 7.958 28.464 1.00 92.69 282 THR A C 1
ATOM 2284 O O . THR A 1 282 ? -20.003 8.646 28.375 1.00 92.69 282 THR A O 1
ATOM 2287 N N . LEU A 1 283 ? -20.995 6.631 28.312 1.00 94.31 283 LEU A N 1
ATOM 2288 C CA . LEU A 1 283 ? -19.793 5.896 27.923 1.00 94.31 283 LEU A CA 1
ATOM 2289 C C . LEU A 1 283 ? -19.333 6.273 26.507 1.00 94.31 283 LEU A C 1
ATOM 2291 O O . LEU A 1 283 ? -18.150 6.551 26.322 1.00 94.31 283 LEU A O 1
ATOM 2295 N N . GLU A 1 284 ? -20.244 6.315 25.530 1.00 94.06 284 GLU A N 1
ATOM 2296 C CA . GLU A 1 284 ? -19.936 6.675 24.136 1.00 94.06 284 GLU A CA 1
ATOM 2297 C C . GLU A 1 284 ? -19.314 8.084 24.049 1.00 94.06 284 GLU A C 1
ATOM 2299 O O . GLU A 1 284 ? -18.272 8.254 23.419 1.00 94.06 284 GLU A O 1
ATOM 2304 N N . ILE A 1 285 ? -19.859 9.068 24.776 1.00 91.62 285 ILE A N 1
ATOM 2305 C CA . ILE A 1 285 ? -19.304 10.435 24.859 1.00 91.62 285 ILE A CA 1
ATOM 2306 C C . ILE A 1 285 ? -17.899 10.448 25.487 1.00 91.62 285 ILE A C 1
ATOM 2308 O O . ILE A 1 285 ? -16.996 11.156 25.033 1.00 91.62 285 ILE A O 1
ATOM 2312 N N . LYS A 1 286 ? -17.675 9.665 26.548 1.00 92.06 286 LYS A N 1
ATOM 2313 C CA . LYS A 1 286 ? -16.338 9.547 27.151 1.00 92.06 286 LYS A CA 1
ATOM 2314 C C . LYS A 1 286 ? -15.334 8.917 26.191 1.00 92.06 286 LYS A C 1
ATOM 2316 O O . LYS A 1 286 ? -14.197 9.363 26.122 1.00 92.06 286 LYS A O 1
ATOM 2321 N N . LEU A 1 287 ? -15.739 7.897 25.438 1.00 92.50 287 LEU A N 1
ATOM 2322 C CA . LEU A 1 287 ? -14.879 7.240 24.452 1.00 92.50 287 LEU A CA 1
ATOM 2323 C C . LEU A 1 287 ? -14.570 8.136 23.246 1.00 92.50 287 LEU A C 1
ATOM 2325 O O . LEU A 1 287 ? -13.491 7.992 22.665 1.00 92.50 287 LEU A O 1
ATOM 2329 N N . SER A 1 288 ? -15.478 9.055 22.889 1.00 88.25 288 SER A N 1
ATOM 2330 C CA . SER A 1 288 ? -15.280 9.995 21.783 1.00 88.25 288 SER A CA 1
ATOM 2331 C C . SER A 1 288 ? -14.375 11.181 22.128 1.00 88.25 288 SER A C 1
ATOM 2333 O O . SER A 1 288 ? -13.774 11.774 21.235 1.00 88.25 288 SER A O 1
ATOM 2335 N N . SER A 1 289 ? -14.232 11.502 23.415 1.00 81.06 289 SER A N 1
ATOM 2336 C CA . SER A 1 289 ? -13.433 12.624 23.907 1.00 81.06 289 SER A CA 1
ATOM 2337 C C . SER A 1 289 ? -11.983 12.226 24.225 1.00 81.06 289 SER A C 1
ATOM 2339 O O . SER A 1 289 ? -11.687 11.170 24.786 1.00 81.06 289 SER A O 1
ATOM 2341 N N . PHE A 1 290 ? -11.033 13.102 23.885 1.00 61.16 290 PHE A N 1
ATOM 2342 C CA . PHE A 1 290 ? -9.606 12.937 24.187 1.00 61.16 290 PHE A CA 1
ATOM 2343 C C . PHE A 1 290 ? -9.277 13.377 25.632 1.00 61.16 290 PHE A C 1
ATOM 2345 O O . PHE A 1 290 ? -8.414 14.216 25.853 1.00 61.16 290 PHE A O 1
ATOM 2352 N N . SER A 1 291 ? -9.960 12.836 26.645 1.00 47.12 291 SER A N 1
ATOM 2353 C CA . SER A 1 291 ? -9.702 13.167 28.067 1.00 47.12 291 SER A CA 1
ATOM 2354 C C . SER A 1 291 ? -9.067 12.007 28.842 1.00 47.12 291 SER A C 1
ATOM 2356 O O . SER A 1 291 ? -9.414 11.733 29.983 1.00 47.12 291 SER A O 1
ATOM 2358 N N . GLY A 1 292 ? -8.110 11.307 28.229 1.00 45.28 292 GLY A N 1
ATOM 2359 C CA . GLY A 1 292 ? -7.413 10.168 28.847 1.00 45.28 292 GLY A CA 1
ATOM 2360 C C . GLY A 1 292 ? -6.141 10.505 29.640 1.00 45.28 292 GLY A C 1
ATOM 2361 O O . GLY A 1 292 ? -5.397 9.585 29.966 1.00 45.28 292 GLY A O 1
ATOM 2362 N N . GLY A 1 293 ? -5.836 11.785 29.890 1.00 39.84 293 GLY A N 1
ATOM 2363 C CA . GLY A 1 293 ? -4.557 12.212 30.484 1.00 39.84 293 GLY A CA 1
ATOM 2364 C C . GLY A 1 293 ? -4.636 12.750 31.914 1.00 39.84 293 GLY A C 1
ATOM 2365 O O . GLY A 1 293 ? -3.885 12.296 32.772 1.00 39.84 293 GLY A O 1
ATOM 2366 N N . ASP A 1 294 ? -5.546 13.688 32.185 1.00 36.16 294 ASP A N 1
ATOM 2367 C CA . ASP A 1 294 ? -5.433 14.541 33.381 1.00 36.16 294 ASP A CA 1
ATOM 2368 C C . ASP A 1 294 ? -6.311 14.128 34.576 1.00 36.16 294 ASP A C 1
ATOM 2370 O O . ASP A 1 294 ? -6.043 14.551 35.698 1.00 36.16 294 ASP A O 1
ATOM 2374 N N . GLU A 1 295 ? -7.304 13.249 34.401 1.00 39.53 295 GLU A N 1
ATOM 2375 C CA . GLU A 1 295 ? -8.144 12.778 35.523 1.00 39.53 295 GLU A CA 1
ATOM 2376 C C . GLU A 1 295 ? -7.568 11.554 36.266 1.00 39.53 295 GLU A C 1
ATOM 2378 O O . GLU A 1 295 ? -8.058 11.183 37.331 1.00 39.53 295 GLU A O 1
ATOM 2383 N N . LEU A 1 296 ? -6.490 10.943 35.760 1.00 43.19 296 LEU A N 1
ATOM 2384 C CA . LEU A 1 296 ? -5.892 9.721 36.326 1.00 43.19 296 LEU A CA 1
ATOM 2385 C C . LEU A 1 296 ? -5.010 9.948 37.567 1.00 43.19 296 LEU A C 1
ATOM 2387 O O . LEU A 1 296 ? -4.595 8.977 38.190 1.00 43.19 296 LEU A O 1
ATOM 2391 N N . ASN A 1 297 ? -4.738 11.198 37.954 1.00 35.38 297 ASN A N 1
ATOM 2392 C CA . ASN A 1 297 ? -3.890 11.512 39.113 1.00 35.38 297 ASN A CA 1
ATOM 2393 C C . ASN A 1 297 ? -4.673 11.809 40.403 1.00 35.38 297 ASN A C 1
ATOM 2395 O O . ASN A 1 297 ? -4.059 12.211 41.387 1.00 35.38 297 ASN A O 1
ATOM 2399 N N . ASN A 1 298 ? -6.005 11.658 40.415 1.00 32.84 298 ASN A N 1
ATOM 2400 C CA . ASN A 1 298 ? -6.823 12.140 41.534 1.00 32.84 298 ASN A CA 1
ATOM 2401 C C . ASN A 1 298 ? -7.917 11.170 42.014 1.00 32.84 298 ASN A C 1
ATOM 2403 O O . ASN A 1 298 ? -8.960 11.602 42.505 1.00 32.84 298 ASN A O 1
ATOM 2407 N N . VAL A 1 299 ? -7.683 9.861 41.903 1.00 38.75 299 VAL A N 1
ATOM 2408 C CA . VAL A 1 299 ? -8.496 8.850 42.596 1.00 38.75 299 VAL A CA 1
ATOM 2409 C C . VAL A 1 299 ? -7.609 8.202 43.652 1.00 38.75 299 VAL A C 1
ATOM 2411 O O . VAL A 1 299 ? -6.607 7.578 43.315 1.00 38.75 299 VAL A O 1
ATOM 2414 N N . GLY A 1 300 ? -7.937 8.462 44.919 1.00 36.28 300 GLY A N 1
ATOM 2415 C CA . GLY A 1 300 ? -7.169 8.024 46.079 1.00 36.28 300 GLY A CA 1
ATOM 2416 C C . GLY A 1 300 ? -7.082 6.505 46.211 1.00 36.28 300 GLY A C 1
ATOM 2417 O O . GLY A 1 300 ? -7.996 5.788 45.800 1.00 36.28 300 GLY A O 1
ATOM 2418 N N . ASP A 1 301 ? -5.961 6.079 46.794 1.00 41.06 301 ASP A N 1
ATOM 2419 C CA . ASP A 1 301 ? -5.728 4.751 47.359 1.00 41.06 301 ASP A CA 1
ATOM 2420 C C . ASP A 1 301 ? -6.913 4.335 48.237 1.00 41.06 301 ASP A C 1
ATOM 2422 O O . ASP A 1 301 ? -7.251 5.058 49.170 1.00 41.06 301 ASP A O 1
ATOM 2426 N N . ASP A 1 302 ? -7.522 3.192 47.929 1.00 37.06 302 ASP A N 1
ATOM 2427 C CA . ASP A 1 302 ? -8.150 2.294 48.903 1.00 37.06 302 ASP A CA 1
ATOM 2428 C C . ASP A 1 302 ? -8.377 0.926 48.221 1.00 37.06 302 ASP A C 1
ATOM 2430 O O . ASP A 1 302 ? -9.060 0.827 47.193 1.00 37.06 302 ASP A O 1
ATOM 2434 N N . ASP A 1 303 ? -7.755 -0.103 48.803 1.00 45.81 303 ASP A N 1
ATOM 2435 C CA . ASP A 1 303 ? -7.714 -1.530 48.428 1.00 45.81 303 ASP A CA 1
ATOM 2436 C C . ASP A 1 303 ? -9.142 -2.164 48.314 1.00 45.81 303 ASP A C 1
ATOM 2438 O O . ASP A 1 303 ? -10.132 -1.569 48.742 1.00 45.81 303 ASP A O 1
ATOM 2442 N N . ASP A 1 304 ? -9.436 -3.326 47.706 1.00 40.19 304 ASP A N 1
ATOM 2443 C CA . ASP A 1 304 ? -8.763 -4.631 47.706 1.00 40.19 304 ASP A CA 1
ATOM 2444 C C . ASP A 1 304 ? -9.407 -5.591 46.649 1.00 40.19 304 ASP A C 1
ATOM 2446 O O . ASP A 1 304 ? -10.529 -5.375 46.181 1.00 40.19 304 ASP A O 1
ATOM 2450 N N . GLU A 1 305 ? -8.685 -6.669 46.317 1.00 38.81 305 GLU A N 1
ATOM 2451 C CA . GLU A 1 305 ? -9.082 -7.966 45.698 1.00 38.81 305 GLU A CA 1
ATOM 2452 C C . GLU A 1 305 ? -9.393 -8.151 44.186 1.00 38.81 305 GLU A C 1
ATOM 2454 O O . GLU A 1 305 ? -9.126 -9.239 43.685 1.00 38.81 305 GLU A O 1
ATOM 2459 N N . ASP A 1 306 ? -9.789 -7.154 43.383 1.00 40.69 306 ASP A N 1
ATOM 2460 C CA . ASP A 1 306 ? -9.963 -7.343 41.906 1.00 40.69 306 ASP A CA 1
ATOM 2461 C C . ASP A 1 306 ? -8.792 -6.797 41.053 1.00 40.69 306 ASP A C 1
ATOM 2463 O O . ASP A 1 306 ? -8.839 -6.705 39.818 1.00 40.69 306 ASP A O 1
ATOM 2467 N N . VAL A 1 307 ? -7.707 -6.415 41.726 1.00 42.12 307 VAL A N 1
ATOM 2468 C CA . VAL A 1 307 ? -6.552 -5.693 41.170 1.00 42.12 307 VAL A CA 1
ATOM 2469 C C . VAL A 1 307 ? -5.622 -6.596 40.349 1.00 42.12 307 VAL A C 1
ATOM 2471 O O . VAL A 1 307 ? -4.808 -6.086 39.583 1.00 42.12 307 VAL A O 1
ATOM 2474 N N . GLU A 1 308 ? -5.745 -7.922 40.403 1.00 41.38 308 GLU A N 1
ATOM 2475 C CA . GLU A 1 308 ? -4.748 -8.827 39.808 1.00 41.38 308 GLU A CA 1
ATOM 2476 C C . GLU A 1 308 ? -4.758 -8.818 38.263 1.00 41.38 308 GLU A C 1
ATOM 2478 O O . GLU A 1 308 ? -3.709 -8.735 37.630 1.00 41.38 308 GLU A O 1
ATOM 2483 N N . LEU A 1 309 ? -5.934 -8.746 37.621 1.00 45.03 309 LEU A N 1
ATOM 2484 C CA . LEU A 1 309 ? -6.023 -8.677 36.150 1.00 45.03 309 LEU A CA 1
ATOM 2485 C C . LEU A 1 309 ? -5.726 -7.266 35.595 1.00 45.03 309 LEU A C 1
ATOM 2487 O O . LEU A 1 309 ? -5.256 -7.113 34.465 1.00 45.03 309 LEU A O 1
ATOM 2491 N N . TYR A 1 310 ? -6.021 -6.230 36.388 1.00 40.72 310 TYR A N 1
ATOM 2492 C CA . TYR A 1 310 ? -5.832 -4.814 36.048 1.00 40.72 310 TYR A CA 1
ATOM 2493 C C . TYR A 1 310 ? -4.369 -4.380 36.217 1.00 40.72 310 TYR A C 1
ATOM 2495 O O . TYR A 1 310 ? -3.799 -3.733 35.333 1.00 40.72 310 TYR A O 1
ATOM 2503 N N . SER A 1 311 ? -3.733 -4.796 37.314 1.00 41.78 311 SER A N 1
ATOM 2504 C CA . SER A 1 311 ? -2.311 -4.560 37.568 1.00 41.78 311 SER A CA 1
ATOM 2505 C C . SER A 1 311 ? -1.430 -5.296 36.561 1.00 41.78 311 SER A C 1
ATOM 2507 O O . SER A 1 311 ? -0.477 -4.697 36.072 1.00 41.78 311 SER A O 1
ATOM 2509 N N . ASP A 1 312 ? -1.795 -6.507 36.130 1.00 44.72 312 ASP A N 1
ATOM 2510 C CA . ASP A 1 312 ? -1.085 -7.230 35.068 1.00 44.72 312 ASP A CA 1
ATOM 2511 C C . ASP A 1 312 ? -1.135 -6.523 33.708 1.00 44.72 312 ASP A C 1
ATOM 2513 O O . ASP A 1 312 ? -0.142 -6.510 32.973 1.00 44.72 312 ASP A O 1
ATOM 2517 N N . PHE A 1 313 ? -2.255 -5.880 33.371 1.00 44.22 313 PHE A N 1
ATOM 2518 C CA . PHE A 1 313 ? -2.399 -5.120 32.128 1.00 44.22 313 PHE A CA 1
ATOM 2519 C C . PHE A 1 313 ? -1.595 -3.807 32.156 1.00 44.22 313 PHE A C 1
ATOM 2521 O O . PHE A 1 313 ? -0.895 -3.478 31.194 1.00 44.22 313 PHE A O 1
ATOM 2528 N N . ILE A 1 314 ? -1.620 -3.076 33.277 1.00 45.03 314 ILE A N 1
ATOM 2529 C CA . ILE A 1 314 ? -0.826 -1.850 33.475 1.00 45.03 314 ILE A CA 1
ATOM 2530 C C . ILE A 1 314 ? 0.677 -2.160 33.596 1.00 45.03 314 ILE A C 1
ATOM 2532 O O . ILE A 1 314 ? 1.511 -1.414 33.072 1.00 45.03 314 ILE A O 1
ATOM 2536 N N . ARG A 1 315 ? 1.039 -3.284 34.220 1.00 47.56 315 ARG A N 1
ATOM 2537 C CA . ARG A 1 315 ? 2.413 -3.793 34.306 1.00 47.56 315 ARG A CA 1
ATOM 2538 C C . ARG A 1 315 ? 2.941 -4.182 32.926 1.00 47.56 315 ARG A C 1
ATOM 2540 O O . ARG A 1 315 ? 3.998 -3.688 32.543 1.00 47.56 315 ARG A O 1
ATOM 2547 N N . LYS A 1 316 ? 2.162 -4.909 32.112 1.00 44.78 316 LYS A N 1
ATOM 2548 C CA . LYS A 1 316 ? 2.497 -5.181 30.697 1.00 44.78 316 LYS A CA 1
ATOM 2549 C C . LYS A 1 316 ? 2.626 -3.905 29.855 1.00 44.78 316 LYS A C 1
ATOM 2551 O O . LYS A 1 316 ? 3.518 -3.827 29.011 1.00 44.78 316 LYS A O 1
ATOM 2556 N N . ARG A 1 317 ? 1.796 -2.881 30.105 1.00 41.09 317 ARG A N 1
ATOM 2557 C CA . ARG A 1 317 ? 1.901 -1.551 29.468 1.00 41.09 317 ARG A CA 1
ATOM 2558 C C . ARG A 1 317 ? 3.215 -0.840 29.822 1.00 41.09 317 ARG A C 1
ATOM 2560 O O . ARG A 1 317 ? 3.783 -0.188 28.949 1.00 41.09 317 ARG A O 1
ATOM 2567 N N . LYS A 1 318 ? 3.721 -0.968 31.056 1.00 41.28 318 LYS A N 1
ATOM 2568 C CA . LYS A 1 318 ? 5.042 -0.438 31.459 1.00 41.28 318 LYS A CA 1
ATOM 2569 C C . LYS A 1 318 ? 6.197 -1.264 30.877 1.00 41.28 318 LYS A C 1
ATOM 2571 O O . LYS A 1 318 ? 7.110 -0.682 30.300 1.00 41.28 318 LYS A O 1
ATOM 2576 N N . GLU A 1 319 ? 6.102 -2.592 30.910 1.00 44.16 319 GLU A N 1
ATOM 2577 C CA . GLU A 1 319 ? 7.117 -3.503 30.357 1.00 44.16 319 GLU A CA 1
ATOM 2578 C C . GLU A 1 319 ? 7.289 -3.345 28.830 1.00 44.16 319 GLU A C 1
ATOM 2580 O O . GLU A 1 319 ? 8.415 -3.367 28.334 1.00 44.16 319 GLU A O 1
ATOM 2585 N N . CYS A 1 320 ? 6.209 -3.118 28.065 1.00 42.22 320 CYS A N 1
ATOM 2586 C CA . CYS A 1 320 ? 6.297 -2.838 26.620 1.00 42.22 320 CYS A CA 1
ATOM 2587 C C . CYS A 1 320 ? 6.921 -1.465 26.319 1.00 42.22 320 CYS A C 1
ATOM 2589 O O . CYS A 1 320 ? 7.662 -1.318 25.346 1.00 42.22 320 CYS A O 1
ATOM 2591 N N . LYS A 1 321 ? 6.670 -0.462 27.172 1.00 38.53 321 LYS A N 1
ATOM 2592 C CA . LYS A 1 321 ? 7.247 0.884 27.036 1.00 38.53 321 LYS A CA 1
ATOM 2593 C C . LYS A 1 321 ? 8.754 0.891 27.319 1.00 38.53 321 LYS A C 1
ATOM 2595 O O . LYS A 1 321 ? 9.490 1.628 26.673 1.00 38.53 321 LYS A O 1
ATOM 2600 N N . GLU A 1 322 ? 9.212 0.039 28.235 1.00 40.16 322 GLU A N 1
ATOM 2601 C CA . GLU A 1 322 ? 10.633 -0.128 28.562 1.00 40.16 322 GLU A CA 1
ATOM 2602 C C . GLU A 1 322 ? 11.377 -0.980 27.519 1.00 40.16 322 GLU A C 1
ATOM 2604 O O . GLU A 1 322 ? 12.481 -0.613 27.107 1.00 40.16 322 GLU A O 1
ATOM 2609 N N . LYS A 1 323 ? 10.753 -2.045 26.992 1.00 39.38 323 LYS A N 1
ATOM 2610 C CA . LYS A 1 323 ? 11.327 -2.876 25.913 1.00 39.38 323 LYS A CA 1
ATOM 2611 C C . LYS A 1 323 ? 11.495 -2.128 24.587 1.00 39.38 323 LYS A C 1
ATOM 2613 O O . LYS A 1 323 ? 12.475 -2.360 23.889 1.00 39.38 323 LYS A O 1
ATOM 2618 N N . SER A 1 324 ? 10.638 -1.150 24.282 1.00 36.78 324 SER A N 1
ATOM 2619 C CA . SER A 1 324 ? 10.797 -0.304 23.085 1.00 36.78 324 SER A CA 1
ATOM 2620 C C . SER A 1 324 ? 12.034 0.612 23.126 1.00 36.78 324 SER A C 1
ATOM 2622 O O . SER A 1 324 ? 12.351 1.241 22.119 1.00 36.78 324 SER A O 1
ATOM 2624 N N . THR A 1 325 ? 12.744 0.700 24.260 1.00 38.91 325 THR A N 1
ATOM 2625 C CA . THR A 1 325 ? 13.951 1.537 24.402 1.00 38.91 325 THR A CA 1
ATOM 2626 C C . THR A 1 325 ? 15.267 0.756 24.477 1.00 38.91 325 THR A C 1
ATOM 2628 O O . THR A 1 325 ? 16.327 1.381 24.500 1.00 38.91 325 THR A O 1
ATOM 2631 N N . LYS A 1 326 ? 15.253 -0.588 24.469 1.00 33.81 326 LYS A N 1
ATOM 2632 C CA . LYS A 1 326 ? 16.482 -1.406 24.509 1.00 33.81 326 LYS A CA 1
ATOM 2633 C C . LYS A 1 326 ? 16.354 -2.723 23.720 1.00 33.81 326 LYS A C 1
ATOM 2635 O O . LYS A 1 326 ? 15.746 -3.657 24.221 1.00 33.81 326 LYS A O 1
ATOM 2640 N N . ALA A 1 327 ? 17.061 -2.781 22.579 1.00 28.91 327 ALA A N 1
ATOM 2641 C CA . ALA A 1 327 ? 17.485 -3.960 21.786 1.00 28.91 327 ALA A CA 1
ATOM 2642 C C . ALA A 1 327 ? 16.358 -4.782 21.104 1.00 28.91 327 ALA A C 1
ATOM 2644 O O . ALA A 1 327 ? 15.335 -5.065 21.706 1.00 28.91 327 ALA A O 1
ATOM 2645 N N . SER A 1 328 ? 16.389 -5.079 19.796 1.00 30.66 328 SER A N 1
ATOM 2646 C CA . SER A 1 328 ? 17.347 -5.881 19.006 1.00 30.66 328 SER A CA 1
ATOM 2647 C C . SER A 1 328 ? 17.536 -7.321 19.519 1.00 30.66 328 SER A C 1
ATOM 2649 O O . SER A 1 328 ? 18.085 -7.518 20.598 1.00 30.66 328 SER A O 1
ATOM 2651 N N . MET A 1 329 ? 17.161 -8.278 18.655 1.00 26.80 329 MET A N 1
ATOM 2652 C CA . MET A 1 329 ? 17.465 -9.724 18.617 1.00 26.80 329 MET A CA 1
ATOM 2653 C C . MET A 1 329 ? 16.529 -10.746 19.316 1.00 26.80 329 MET A C 1
ATOM 2655 O O . MET A 1 329 ? 16.426 -10.810 20.534 1.00 26.80 329 MET A O 1
ATOM 2659 N N . ASN A 1 330 ? 16.006 -11.622 18.440 1.00 25.86 330 ASN A N 1
ATOM 2660 C CA . ASN A 1 330 ? 15.538 -13.018 18.535 1.00 25.86 330 ASN A CA 1
ATOM 2661 C C . ASN A 1 330 ? 14.252 -13.408 19.310 1.00 25.86 330 ASN A C 1
ATOM 2663 O O . ASN A 1 330 ? 14.201 -13.245 20.528 1.00 25.86 330 ASN A O 1
ATOM 2667 N N . PRO A 1 331 ? 13.256 -14.040 18.641 1.00 27.59 331 PRO A N 1
ATOM 2668 C CA . PRO A 1 331 ? 12.084 -14.627 19.276 1.00 27.59 331 PRO A CA 1
ATOM 2669 C C . PRO A 1 331 ? 12.220 -16.152 19.356 1.00 27.59 331 PRO A C 1
ATOM 2671 O O . PRO A 1 331 ? 11.953 -16.844 18.387 1.00 27.59 331 PRO A O 1
ATOM 2674 N N . ASP A 1 332 ? 12.605 -16.683 20.510 1.00 29.19 332 ASP A N 1
ATOM 2675 C CA . ASP A 1 332 ? 12.303 -18.069 20.869 1.00 29.19 332 ASP A CA 1
ATOM 2676 C C . ASP A 1 332 ? 12.367 -18.223 22.390 1.00 29.19 332 ASP A C 1
ATOM 2678 O O . ASP A 1 332 ? 13.266 -17.691 23.035 1.00 29.19 332 ASP A O 1
ATOM 2682 N N . GLN A 1 333 ? 11.413 -18.984 22.934 1.00 29.34 333 GLN A N 1
ATOM 2683 C CA . GLN A 1 333 ? 11.148 -19.270 24.355 1.00 29.34 333 GLN A CA 1
ATOM 2684 C C . GLN A 1 333 ? 10.348 -18.218 25.134 1.00 29.34 333 GLN A C 1
ATOM 2686 O O . GLN A 1 333 ? 10.874 -17.206 25.582 1.00 29.34 333 GLN A O 1
ATOM 2691 N N . CYS A 1 334 ? 9.088 -18.549 25.440 1.00 25.20 334 CYS A N 1
ATOM 2692 C CA . CYS A 1 334 ? 8.672 -18.855 26.819 1.00 25.20 334 CYS A CA 1
ATOM 2693 C C . CYS A 1 334 ? 7.163 -19.168 26.863 1.00 25.20 334 CYS A C 1
ATOM 2695 O O . CYS A 1 334 ? 6.338 -18.260 26.880 1.00 25.20 334 CYS A O 1
ATOM 2697 N N . CYS A 1 335 ? 6.800 -20.453 26.901 1.00 25.52 335 CYS A N 1
ATOM 2698 C CA . CYS A 1 335 ? 5.485 -20.928 27.344 1.00 25.52 335 CYS A CA 1
ATOM 2699 C C . CYS A 1 335 ? 5.655 -22.314 27.974 1.00 25.52 335 CYS A C 1
ATOM 2701 O O . CYS A 1 335 ? 5.481 -23.331 27.312 1.00 25.52 335 CYS A O 1
ATOM 2703 N N . SER A 1 336 ? 6.016 -22.355 29.257 1.00 27.95 336 SER A N 1
ATOM 2704 C CA . SER A 1 336 ? 5.853 -23.555 30.083 1.00 27.95 336 SER A CA 1
ATOM 2705 C C . SER A 1 336 ? 6.025 -23.223 31.562 1.00 27.95 336 SER A C 1
ATOM 2707 O O . SER A 1 336 ? 7.153 -23.168 32.048 1.00 27.95 336 SER A O 1
ATOM 2709 N N . SER A 1 337 ? 4.908 -23.072 32.273 1.00 26.89 337 SER A N 1
ATOM 2710 C CA . SER A 1 337 ? 4.803 -23.470 33.682 1.00 26.89 337 SER A CA 1
ATOM 2711 C C . SER A 1 337 ? 3.351 -23.418 34.160 1.00 26.89 337 SER A C 1
ATOM 2713 O O . SER A 1 337 ? 2.790 -22.380 34.491 1.00 26.89 337 SER A O 1
ATOM 2715 N N . THR A 1 338 ? 2.758 -24.607 34.188 1.00 28.00 338 THR A N 1
ATOM 2716 C CA . THR A 1 338 ? 1.641 -25.023 35.037 1.00 28.00 338 THR A CA 1
ATOM 2717 C C . THR A 1 338 ? 1.977 -24.845 36.520 1.00 28.00 338 THR A C 1
ATOM 2719 O O . THR A 1 338 ? 3.077 -25.213 36.934 1.00 28.00 338 THR A O 1
ATOM 2722 N N . SER A 1 339 ? 1.016 -24.398 37.333 1.00 28.27 339 SER A N 1
ATOM 2723 C CA . SER A 1 339 ? 1.073 -24.508 38.796 1.00 28.27 339 SER A CA 1
ATOM 2724 C C . SER A 1 339 ? -0.099 -25.332 39.326 1.00 28.27 339 SER A C 1
ATOM 2726 O O . SER A 1 339 ? -1.267 -25.046 39.080 1.00 28.27 339 SER A O 1
ATOM 2728 N N . SER A 1 340 ? 0.288 -26.377 40.040 1.00 26.80 340 SER A N 1
ATOM 2729 C CA . SER A 1 340 ? -0.467 -27.434 40.698 1.00 26.80 340 SER A CA 1
ATOM 2730 C C . SER A 1 340 ? -0.926 -27.083 42.118 1.00 26.80 340 SER A C 1
ATOM 2732 O O . SER A 1 340 ? -0.167 -26.460 42.859 1.00 26.80 340 SER A O 1
ATOM 2734 N N . GLY A 1 341 ? -2.057 -27.670 42.535 1.00 22.81 341 GLY A N 1
ATOM 2735 C CA . GLY A 1 341 ? -2.310 -28.134 43.912 1.00 22.81 341 GLY A CA 1
ATOM 2736 C C . GLY A 1 341 ? -3.681 -27.750 44.502 1.00 22.81 341 GLY A C 1
ATOM 2737 O O . GLY A 1 341 ? -4.245 -26.744 44.084 1.00 22.81 341 GLY A O 1
ATOM 2738 N N . PRO A 1 342 ? -4.178 -28.448 45.547 1.00 35.44 342 PRO A N 1
ATOM 2739 C CA . PRO A 1 342 ? -4.071 -29.878 45.843 1.00 35.44 342 PRO A CA 1
ATOM 2740 C C . PRO A 1 342 ? -5.450 -30.566 45.983 1.00 35.44 342 PRO A C 1
ATOM 2742 O O . PRO A 1 342 ? -6.484 -29.941 46.208 1.00 35.44 342 PRO A O 1
ATOM 2745 N N . GLU A 1 343 ? -5.425 -31.890 45.862 1.00 24.86 343 GLU A N 1
ATOM 2746 C CA . GLU A 1 343 ? -6.546 -32.810 46.053 1.00 24.86 343 GLU A CA 1
ATOM 2747 C C . GLU A 1 343 ? -6.952 -32.912 47.533 1.00 24.86 343 GLU A C 1
ATOM 2749 O O . GLU A 1 343 ? -6.093 -32.960 48.413 1.00 24.86 343 GLU A O 1
ATOM 2754 N N . ASN A 1 344 ? -8.257 -33.018 47.797 1.00 28.66 344 ASN A N 1
ATOM 2755 C CA . ASN A 1 344 ? -8.785 -33.733 48.957 1.00 28.66 344 ASN A CA 1
ATOM 2756 C C . ASN A 1 344 ? -10.122 -34.391 48.589 1.00 28.66 344 ASN A C 1
ATOM 2758 O O . ASN A 1 344 ? -11.071 -33.739 48.157 1.00 28.66 344 ASN A O 1
ATOM 2762 N N . ASP A 1 345 ? -10.130 -35.706 48.762 1.00 24.62 345 ASP A N 1
ATOM 2763 C CA . ASP A 1 345 ? -11.164 -36.682 48.443 1.00 24.62 345 ASP A CA 1
ATOM 2764 C C . ASP A 1 345 ? -12.035 -36.949 49.683 1.00 24.62 345 ASP A C 1
ATOM 2766 O O . ASP A 1 345 ? -11.491 -37.261 50.742 1.00 24.62 345 ASP A O 1
ATOM 2770 N N . VAL A 1 346 ? -13.367 -36.844 49.563 1.00 29.31 346 VAL A N 1
ATOM 2771 C CA . VAL A 1 346 ? -14.333 -37.473 50.489 1.00 29.31 346 VAL A CA 1
ATOM 2772 C C . VAL A 1 346 ? -15.609 -37.873 49.728 1.00 29.31 346 VAL A C 1
ATOM 2774 O O . VAL A 1 346 ? -16.523 -37.082 49.523 1.00 29.31 346 VAL A O 1
ATOM 2777 N N . THR A 1 347 ? -15.628 -39.141 49.315 1.00 28.22 347 THR A N 1
ATOM 2778 C CA . THR A 1 347 ? -16.733 -40.125 49.271 1.00 28.22 347 THR A CA 1
ATOM 2779 C C . THR A 1 347 ? -18.197 -39.677 49.118 1.00 28.22 347 THR A C 1
ATOM 2781 O O . THR A 1 347 ? -18.784 -39.008 49.966 1.00 28.22 347 THR A O 1
ATOM 2784 N N . ALA A 1 348 ? -18.831 -40.265 48.099 1.00 26.91 348 ALA A N 1
ATOM 2785 C CA . ALA A 1 348 ? -20.260 -40.274 47.809 1.00 26.91 348 ALA A CA 1
ATOM 2786 C C . ALA A 1 348 ? -21.145 -40.869 48.924 1.00 26.91 348 ALA A C 1
ATOM 2788 O O . ALA A 1 348 ? -20.837 -41.911 49.502 1.00 26.91 348 ALA A O 1
ATOM 2789 N N . THR A 1 349 ? -22.332 -40.288 49.124 1.00 24.34 349 THR A N 1
ATOM 2790 C CA . THR A 1 349 ? -23.522 -41.005 49.611 1.00 24.34 349 THR A CA 1
ATOM 2791 C C . THR A 1 349 ? -24.783 -40.397 48.991 1.00 24.34 349 THR A C 1
ATOM 2793 O O . THR A 1 349 ? -25.091 -39.222 49.159 1.00 24.34 349 THR A O 1
ATOM 2796 N N . THR A 1 350 ? -25.500 -41.238 48.254 1.00 27.58 350 THR A N 1
ATOM 2797 C CA . THR A 1 350 ? -26.849 -41.065 47.701 1.00 27.58 350 THR A CA 1
ATOM 2798 C C . THR A 1 350 ? -27.892 -40.724 48.765 1.00 27.58 350 THR A C 1
ATOM 2800 O O . THR A 1 350 ? -27.980 -41.431 49.766 1.00 27.58 350 THR A O 1
ATOM 2803 N N . SER A 1 351 ? -28.769 -39.752 48.490 1.00 26.36 351 SER A N 1
ATOM 2804 C CA . SER A 1 351 ? -30.168 -39.730 48.951 1.00 26.36 351 SER A CA 1
ATOM 2805 C C . SER A 1 351 ? -31.004 -38.747 48.128 1.00 26.36 351 SER A C 1
ATOM 2807 O O . SER A 1 351 ? -30.544 -37.693 47.707 1.00 26.36 351 SER A O 1
ATOM 2809 N N . SER A 1 352 ? -32.233 -39.164 47.866 1.00 25.02 352 SER A N 1
ATOM 2810 C CA . SER A 1 352 ? -33.174 -38.689 46.860 1.00 25.02 352 SER A CA 1
ATOM 2811 C C . SER A 1 352 ? -34.207 -37.678 47.384 1.00 25.02 352 SER A C 1
ATOM 2813 O O . SER A 1 352 ? -34.689 -37.824 48.502 1.00 25.02 352 SER A O 1
ATOM 2815 N N . THR A 1 353 ? -34.635 -36.788 46.479 1.00 25.36 353 THR A N 1
ATOM 2816 C CA . THR A 1 353 ? -35.965 -36.146 46.366 1.00 25.36 353 THR A CA 1
ATOM 2817 C C . THR A 1 353 ? -36.395 -35.124 47.426 1.00 25.36 353 THR A C 1
ATOM 2819 O O . THR A 1 353 ? -36.867 -35.503 48.489 1.00 25.36 353 THR A O 1
ATOM 2822 N N . THR A 1 354 ? -36.462 -33.847 47.025 1.00 26.52 354 THR A N 1
ATOM 2823 C CA . THR A 1 354 ? -37.661 -32.994 47.177 1.00 26.52 354 THR A CA 1
ATOM 2824 C C . THR A 1 354 ? -37.601 -31.794 46.227 1.00 26.52 354 THR A C 1
ATOM 2826 O O . THR A 1 354 ? -36.614 -31.076 46.124 1.00 26.52 354 THR A O 1
ATOM 2829 N N . THR A 1 355 ? -38.707 -31.602 45.521 1.00 32.59 355 THR A N 1
ATOM 2830 C CA . THR A 1 355 ? -39.042 -30.492 44.629 1.00 32.59 355 THR A CA 1
ATOM 2831 C C . THR A 1 355 ? -38.948 -29.132 45.323 1.00 32.59 355 THR A C 1
ATOM 2833 O O . THR A 1 355 ? -39.684 -28.899 46.279 1.00 32.59 355 THR A O 1
ATOM 2836 N N . SER A 1 356 ? -38.131 -28.217 44.795 1.00 27.20 356 SER A N 1
ATOM 2837 C CA . SER A 1 356 ? -38.257 -26.772 45.038 1.00 27.20 356 SER A CA 1
ATOM 2838 C C . SER A 1 356 ? -37.816 -26.022 43.784 1.00 27.20 356 SER A C 1
ATOM 2840 O O . SER A 1 356 ? -36.779 -26.333 43.212 1.00 27.20 356 SER A O 1
ATOM 2842 N N . SER A 1 357 ? -38.638 -25.074 43.349 1.00 28.58 357 SER A N 1
ATOM 2843 C CA . SER A 1 357 ? -38.443 -24.207 42.188 1.00 28.58 357 SER A CA 1
ATOM 2844 C C . SER A 1 357 ? -37.038 -23.598 42.109 1.00 28.58 357 SER A C 1
ATOM 2846 O O . SER A 1 357 ? -36.644 -22.852 43.007 1.00 28.58 357 SER A O 1
ATOM 2848 N N . GLU A 1 358 ? -36.333 -23.835 41.003 1.00 29.95 358 GLU A N 1
ATOM 2849 C CA . GLU A 1 358 ? -35.150 -23.062 40.618 1.00 29.95 358 GLU A CA 1
ATOM 2850 C C . GLU A 1 358 ? -35.591 -21.645 40.231 1.00 29.95 358 GLU A C 1
ATOM 2852 O O . GLU A 1 358 ? -35.912 -21.337 39.084 1.00 29.95 358 GLU A O 1
ATOM 2857 N N . GLY A 1 359 ? -35.659 -20.772 41.235 1.00 29.02 359 GLY A N 1
ATOM 2858 C CA . GLY A 1 359 ? -35.585 -19.339 41.019 1.00 29.02 359 GLY A CA 1
ATOM 2859 C C . GLY A 1 359 ? -34.191 -19.023 40.494 1.00 29.02 359 GLY A C 1
ATOM 2860 O O . GLY A 1 359 ? -33.201 -19.259 41.182 1.00 29.02 359 GLY A O 1
ATOM 2861 N N . SER A 1 360 ? -34.127 -18.516 39.266 1.00 33.38 360 SER A N 1
ATOM 2862 C CA . SER A 1 360 ? -32.925 -17.943 38.671 1.00 33.38 360 SER A CA 1
ATOM 2863 C C . SER A 1 360 ? -32.395 -16.838 39.586 1.00 33.38 360 SER A C 1
ATOM 2865 O O . SER A 1 360 ? -32.899 -15.716 39.586 1.00 33.38 360 SER A O 1
ATOM 2867 N N . THR A 1 361 ? -31.395 -17.148 40.408 1.00 34.81 361 THR A N 1
ATOM 2868 C CA . THR A 1 361 ? -30.590 -16.127 41.071 1.00 34.81 361 THR A CA 1
ATOM 2869 C C . THR A 1 361 ? -29.631 -15.581 40.025 1.00 34.81 361 THR A C 1
ATOM 2871 O O . THR A 1 361 ? -28.484 -16.013 39.924 1.00 34.81 361 THR A O 1
ATOM 2874 N N . THR A 1 362 ? -30.112 -14.654 39.198 1.00 41.38 362 THR A N 1
ATOM 2875 C CA . THR A 1 362 ? -29.229 -13.715 38.513 1.00 41.38 362 THR A CA 1
ATOM 2876 C C . THR A 1 362 ? -28.512 -12.942 39.610 1.00 41.38 362 THR A C 1
ATOM 2878 O O . THR A 1 362 ? -29.093 -12.039 40.210 1.00 41.38 362 THR A O 1
ATOM 2881 N N . THR A 1 363 ? -27.289 -13.347 39.947 1.00 47.09 363 THR A N 1
ATOM 2882 C CA . THR A 1 363 ? -26.408 -12.549 40.796 1.00 47.09 363 THR A CA 1
ATOM 2883 C C . THR A 1 363 ? -26.347 -11.168 40.162 1.00 47.09 363 THR A C 1
ATOM 2885 O O . THR A 1 363 ? -25.929 -11.027 39.011 1.00 47.09 363 THR A O 1
ATOM 2888 N N . ASP A 1 364 ? -26.880 -10.175 40.862 1.00 64.81 364 ASP A N 1
ATOM 2889 C CA . ASP A 1 364 ? -27.002 -8.810 40.377 1.00 64.81 364 ASP A CA 1
ATOM 2890 C C . ASP A 1 364 ? -25.590 -8.226 40.288 1.00 64.81 364 ASP A C 1
ATOM 2892 O O . ASP A 1 364 ? -25.056 -7.688 41.253 1.00 64.81 364 ASP A O 1
ATOM 2896 N N . TRP A 1 365 ? -24.934 -8.427 39.142 1.00 72.94 365 TRP A N 1
ATOM 2897 C CA . TRP A 1 365 ? -23.545 -8.037 38.883 1.00 72.94 365 TRP A CA 1
ATOM 2898 C C . TRP A 1 365 ? -23.303 -6.553 39.177 1.00 72.94 365 TRP A C 1
ATOM 2900 O O . TRP A 1 365 ? -22.178 -6.173 39.486 1.00 72.94 365 TRP A O 1
ATOM 2910 N N . ARG A 1 366 ? -24.356 -5.720 39.146 1.00 74.88 366 ARG A N 1
ATOM 2911 C CA . ARG A 1 366 ? -24.303 -4.307 39.539 1.00 74.88 366 ARG A CA 1
ATOM 2912 C C . ARG A 1 366 ? -23.886 -4.124 41.002 1.00 74.88 366 ARG A C 1
ATOM 2914 O O . ARG A 1 366 ? -23.249 -3.123 41.304 1.00 74.88 366 ARG A O 1
ATOM 2921 N N . GLN A 1 367 ? -24.175 -5.083 41.884 1.00 73.75 367 GLN A N 1
ATOM 2922 C CA . GLN A 1 367 ? -23.785 -5.051 43.302 1.00 73.75 367 GLN A CA 1
ATOM 2923 C C . GLN A 1 367 ? -22.272 -5.190 43.511 1.00 73.75 367 GLN A C 1
ATOM 2925 O O . GLN A 1 367 ? -21.768 -4.764 44.546 1.00 73.75 367 GLN A O 1
ATOM 2930 N N . ALA A 1 368 ? -21.540 -5.729 42.529 1.00 76.38 368 ALA A N 1
ATOM 2931 C CA . ALA A 1 368 ? -20.079 -5.788 42.559 1.00 76.38 368 ALA A CA 1
ATOM 2932 C C . ALA A 1 368 ? -19.415 -4.420 42.290 1.00 76.38 368 ALA A C 1
ATOM 2934 O O . ALA A 1 368 ? -18.196 -4.299 42.384 1.00 76.38 368 ALA A O 1
ATOM 2935 N N . TYR A 1 369 ? -20.194 -3.383 41.956 1.00 80.00 369 TYR A N 1
ATOM 2936 C CA . TYR A 1 369 ? -19.686 -2.060 41.601 1.00 80.00 369 TYR A CA 1
ATOM 2937 C C . TYR A 1 369 ? -20.208 -0.978 42.539 1.00 80.00 369 TYR A C 1
ATOM 2939 O O . TYR A 1 369 ? -21.370 -0.973 42.942 1.00 80.00 369 TYR A O 1
ATOM 2947 N N . ARG A 1 370 ? -19.350 0.006 42.843 1.00 78.62 370 ARG A N 1
ATOM 2948 C CA . ARG A 1 370 ? -19.691 1.076 43.797 1.00 78.62 370 ARG A CA 1
ATOM 2949 C C . ARG A 1 370 ? -20.754 2.032 43.249 1.00 78.62 370 ARG A C 1
ATOM 2951 O O . ARG A 1 370 ? -21.483 2.651 44.019 1.00 78.62 370 ARG A O 1
ATOM 2958 N N . SER A 1 371 ? -20.818 2.203 41.926 1.00 83.88 371 SER A N 1
ATOM 2959 C CA . SER A 1 371 ? -21.812 3.048 41.250 1.00 83.88 371 SER A CA 1
ATOM 2960 C C . SER A 1 371 ? -21.862 2.786 39.733 1.00 83.88 371 SER A C 1
ATOM 2962 O O . SER A 1 371 ? -20.896 2.261 39.174 1.00 83.88 371 SER A O 1
ATOM 2964 N N . PRO A 1 372 ? -22.905 3.254 39.017 1.00 83.38 372 PRO A N 1
ATOM 2965 C CA . PRO A 1 372 ? -22.918 3.270 37.549 1.00 83.38 372 PRO A CA 1
ATOM 2966 C C . PRO A 1 372 ? -21.712 3.986 36.923 1.00 83.38 372 PRO A C 1
ATOM 2968 O O . PRO A 1 372 ? -21.200 3.573 35.884 1.00 83.38 372 PRO A O 1
ATOM 2971 N N . LYS A 1 373 ? -21.200 5.037 37.583 1.00 85.69 373 LYS A N 1
ATOM 2972 C CA . LYS A 1 373 ? -20.014 5.777 37.126 1.00 85.69 373 LYS A CA 1
ATOM 2973 C C . LYS A 1 373 ? -18.737 4.932 37.175 1.00 85.69 373 LYS A C 1
ATOM 2975 O O . LYS A 1 373 ? -17.883 5.112 36.311 1.00 85.69 373 LYS A O 1
ATOM 2980 N N . ASP A 1 374 ? -18.620 4.023 38.144 1.00 86.50 374 ASP A N 1
ATOM 2981 C CA . ASP A 1 374 ? -17.492 3.087 38.273 1.00 86.50 374 ASP A CA 1
ATOM 2982 C C . ASP A 1 374 ? -17.493 2.074 37.115 1.00 86.50 374 ASP A C 1
ATOM 2984 O O . ASP A 1 374 ? -16.476 1.894 36.447 1.00 86.50 374 ASP A O 1
ATOM 2988 N N . ILE A 1 375 ? -18.664 1.520 36.772 1.00 89.12 375 ILE A N 1
ATOM 2989 C CA . ILE A 1 375 ? -18.825 0.614 35.620 1.00 89.12 375 ILE A CA 1
ATOM 2990 C C . ILE A 1 375 ? -18.423 1.318 34.317 1.00 89.12 375 ILE A C 1
ATOM 2992 O O . ILE A 1 375 ? -17.620 0.788 33.548 1.00 89.12 375 ILE A O 1
ATOM 2996 N N . ILE A 1 376 ? -18.933 2.534 34.089 1.00 91.38 376 ILE A N 1
ATOM 2997 C CA . ILE A 1 376 ? -18.613 3.339 32.900 1.00 91.38 376 ILE A CA 1
ATOM 2998 C C . ILE A 1 376 ? -17.112 3.650 32.833 1.00 91.38 376 ILE A C 1
ATOM 3000 O O . ILE A 1 376 ? -16.511 3.552 31.766 1.00 91.38 376 ILE A O 1
ATOM 3004 N N . HIS A 1 377 ? -16.486 4.014 33.956 1.00 88.94 377 HIS A N 1
ATOM 3005 C CA . HIS A 1 377 ? -15.054 4.308 33.994 1.00 88.94 377 HIS A CA 1
ATOM 3006 C C . HIS A 1 377 ? -14.204 3.066 33.689 1.00 88.94 377 HIS A C 1
ATOM 3008 O O . HIS A 1 377 ? -13.297 3.130 32.861 1.00 88.94 377 HIS A O 1
ATOM 3014 N N . ARG A 1 378 ? -14.521 1.914 34.292 1.00 90.00 378 ARG A N 1
ATOM 3015 C CA . ARG A 1 378 ? -13.821 0.649 34.014 1.00 90.00 378 ARG A CA 1
ATOM 3016 C C . ARG A 1 378 ? -13.976 0.225 32.554 1.00 90.00 378 ARG A C 1
ATOM 3018 O O . ARG A 1 378 ? -12.987 -0.142 31.922 1.00 90.00 378 ARG A O 1
ATOM 3025 N N . LEU A 1 379 ? -15.185 0.338 31.997 1.00 94.56 379 LEU A N 1
ATOM 3026 C CA . LEU A 1 379 ? -15.439 0.096 30.574 1.00 94.56 379 LEU A CA 1
ATOM 3027 C C . LEU A 1 379 ? -14.608 1.024 29.688 1.00 94.56 379 LEU A C 1
ATOM 3029 O O . LEU A 1 379 ? -13.963 0.544 28.758 1.00 94.56 379 LEU A O 1
ATOM 3033 N N . PHE A 1 380 ? -14.566 2.320 30.006 1.00 94.94 380 PHE A N 1
ATOM 3034 C CA . PHE A 1 380 ? -13.741 3.286 29.288 1.00 94.94 380 PHE A CA 1
ATOM 3035 C C . PHE A 1 380 ? -12.265 2.875 29.282 1.00 94.94 380 PHE A C 1
ATOM 3037 O O . PHE A 1 380 ? -11.673 2.766 28.211 1.00 94.94 380 PHE A O 1
ATOM 3044 N N . VAL A 1 381 ? -11.685 2.588 30.453 1.00 91.25 381 VAL A N 1
ATOM 3045 C CA . VAL A 1 381 ? -10.265 2.220 30.570 1.00 91.25 381 VAL A CA 1
ATOM 3046 C C . VAL A 1 381 ? -9.957 0.929 29.809 1.00 91.25 381 VAL A C 1
ATOM 3048 O O . VAL A 1 381 ? -8.957 0.867 29.094 1.00 91.25 381 VAL A O 1
ATOM 3051 N N . CYS A 1 382 ? -10.816 -0.089 29.909 1.00 93.81 382 CYS A N 1
ATOM 3052 C CA . CYS A 1 382 ? -10.633 -1.344 29.180 1.00 93.81 382 CYS A CA 1
ATOM 3053 C C . CYS A 1 382 ? -10.714 -1.148 27.661 1.00 93.81 382 CYS A C 1
ATOM 3055 O O . CYS A 1 382 ? -9.824 -1.601 26.944 1.00 93.81 382 CYS A O 1
ATOM 3057 N N . ILE A 1 383 ? -11.749 -0.464 27.164 1.00 95.81 383 ILE A N 1
ATOM 3058 C CA . ILE A 1 383 ? -11.954 -0.241 25.726 1.00 95.81 383 ILE A CA 1
ATOM 3059 C C . ILE A 1 383 ? -10.839 0.638 25.152 1.00 95.81 383 ILE A C 1
ATOM 3061 O O . ILE A 1 383 ? -10.261 0.297 24.120 1.00 95.81 383 ILE A O 1
ATOM 3065 N N . ALA A 1 384 ? -10.485 1.728 25.839 1.00 92.69 384 ALA A N 1
ATOM 3066 C CA . ALA A 1 384 ? -9.368 2.581 25.449 1.00 92.69 384 ALA A CA 1
ATOM 3067 C C . ALA A 1 384 ? -8.048 1.800 25.434 1.00 92.69 384 ALA A C 1
ATOM 3069 O O . ALA A 1 384 ? -7.282 1.926 24.486 1.00 92.69 384 ALA A O 1
ATOM 3070 N N . GLY A 1 385 ? -7.814 0.934 26.425 1.00 91.12 385 GLY A N 1
ATOM 3071 C CA . GLY A 1 385 ? -6.632 0.077 26.483 1.00 91.12 385 GLY A CA 1
ATOM 3072 C C . GLY A 1 385 ? -6.514 -0.895 25.304 1.00 91.12 385 GLY A C 1
ATOM 3073 O O . GLY A 1 385 ? -5.417 -1.065 24.780 1.00 91.12 385 GLY A O 1
ATOM 3074 N N . ILE A 1 386 ? -7.619 -1.505 24.861 1.00 94.06 386 ILE A N 1
ATOM 3075 C CA . ILE A 1 386 ? -7.631 -2.372 23.666 1.00 94.06 386 ILE A CA 1
ATOM 3076 C C . ILE A 1 386 ? -7.359 -1.548 22.404 1.00 94.06 386 ILE A C 1
ATOM 3078 O O . ILE A 1 386 ? -6.496 -1.911 21.609 1.00 94.06 386 ILE A O 1
ATOM 3082 N N . ALA A 1 387 ? -8.059 -0.424 22.236 1.00 93.38 387 ALA A N 1
ATOM 3083 C CA . ALA A 1 387 ? -7.897 0.447 21.074 1.00 93.38 387 ALA A CA 1
ATOM 3084 C C . ALA A 1 387 ? -6.474 1.029 20.965 1.00 93.38 387 ALA A C 1
ATOM 3086 O O . ALA A 1 387 ? -5.939 1.167 19.865 1.00 93.38 387 ALA A O 1
ATOM 3087 N N . ASP A 1 388 ? -5.838 1.345 22.096 1.00 89.06 388 ASP A N 1
ATOM 3088 C CA . ASP A 1 388 ? -4.436 1.763 22.142 1.00 89.06 388 ASP A CA 1
ATOM 3089 C C . ASP A 1 388 ? -3.504 0.603 21.728 1.00 89.06 388 ASP A C 1
ATOM 3091 O O . ASP A 1 388 ? -2.536 0.821 20.999 1.00 89.06 388 ASP A O 1
ATOM 3095 N N . GLN A 1 389 ? -3.802 -0.640 22.133 1.00 88.44 389 GLN A N 1
ATOM 3096 C CA . GLN A 1 389 ? -3.025 -1.811 21.706 1.00 88.44 389 GLN A CA 1
ATOM 3097 C C . GLN A 1 389 ? -3.174 -2.113 20.214 1.00 88.44 389 GLN A C 1
ATOM 3099 O O . GLN A 1 389 ? -2.190 -2.479 19.577 1.00 88.44 389 GLN A O 1
ATOM 3104 N N . TRP A 1 390 ? -4.353 -1.910 19.622 1.00 91.50 390 TRP A N 1
ATOM 3105 C CA . TRP A 1 390 ? -4.510 -2.001 18.167 1.00 91.50 390 TRP A CA 1
ATOM 3106 C C . TRP A 1 390 ? -3.575 -1.041 17.437 1.00 91.50 390 TRP A C 1
ATOM 3108 O O . TRP A 1 390 ? -2.923 -1.439 16.477 1.00 91.50 390 TRP A O 1
ATOM 3118 N N . GLN A 1 391 ? -3.435 0.188 17.935 1.00 85.81 391 GLN A N 1
ATOM 3119 C CA . GLN A 1 391 ? -2.521 1.169 17.352 1.00 85.81 391 GLN A CA 1
ATOM 3120 C C . GLN A 1 391 ? -1.047 0.788 17.519 1.00 85.81 391 GLN A C 1
ATOM 3122 O O . GLN A 1 391 ? -0.253 1.062 16.623 1.00 85.81 391 GLN A O 1
ATOM 3127 N N . SER A 1 392 ? -0.655 0.176 18.642 1.00 84.56 392 SER A N 1
ATOM 3128 C CA . SER A 1 392 ? 0.747 -0.198 18.870 1.00 84.56 392 SER A CA 1
ATOM 3129 C C . SER A 1 392 ? 1.150 -1.513 18.207 1.00 84.56 392 SER A C 1
ATOM 3131 O O . SER A 1 392 ? 2.295 -1.658 17.790 1.00 84.56 392 SER A O 1
ATOM 3133 N N . THR A 1 393 ? 0.237 -2.481 18.150 1.00 85.38 393 THR A N 1
ATOM 3134 C CA . THR A 1 393 ? 0.525 -3.862 17.736 1.00 85.38 393 THR A CA 1
ATOM 3135 C C . THR A 1 393 ? 0.130 -4.123 16.287 1.00 85.38 393 THR A C 1
ATOM 3137 O O . THR A 1 393 ? 0.820 -4.874 15.609 1.00 85.38 393 THR A O 1
ATOM 3140 N N . TYR A 1 394 ? -0.920 -3.459 15.793 1.00 87.31 394 TYR A N 1
ATOM 3141 C CA . TYR A 1 394 ? -1.440 -3.616 14.429 1.00 87.31 394 TYR A CA 1
ATOM 3142 C C . TYR A 1 394 ? -1.570 -2.262 13.694 1.00 87.31 394 TYR A C 1
ATOM 3144 O O . TYR A 1 394 ? -2.626 -1.954 13.132 1.00 87.31 394 TYR A O 1
ATOM 3152 N N . PRO A 1 395 ? -0.523 -1.408 13.693 1.00 81.88 395 PRO A N 1
ATOM 3153 C CA . PRO A 1 395 ? -0.607 -0.051 13.151 1.00 81.88 395 PRO A CA 1
ATOM 3154 C C . PRO A 1 395 ? -0.936 -0.016 11.655 1.00 81.88 395 PRO A C 1
ATOM 3156 O O . PRO A 1 395 ? -1.665 0.873 11.213 1.00 81.88 395 PRO A O 1
ATOM 3159 N N . SER A 1 396 ? -0.394 -0.956 10.876 1.00 78.38 396 SER A N 1
ATOM 3160 C CA . SER A 1 396 ? -0.608 -1.025 9.428 1.00 78.38 396 SER A CA 1
ATOM 3161 C C . SER A 1 396 ? -2.046 -1.420 9.105 1.00 78.38 396 SER A C 1
ATOM 3163 O O . SER A 1 396 ? -2.712 -0.712 8.357 1.00 78.38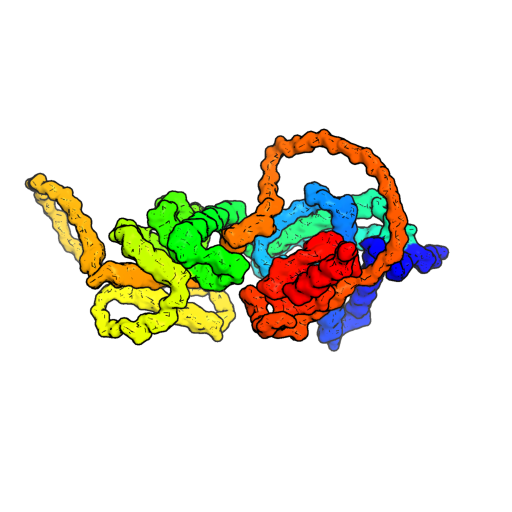 396 SER A O 1
ATOM 3165 N N . ASP A 1 397 ? -2.560 -2.474 9.741 1.00 84.31 397 ASP A N 1
ATOM 3166 C CA . ASP A 1 397 ? -3.922 -2.958 9.503 1.00 84.31 397 ASP A CA 1
ATOM 3167 C C . ASP A 1 397 ? -4.976 -1.936 9.912 1.00 84.31 397 ASP A C 1
ATOM 3169 O O . ASP A 1 397 ? -5.918 -1.681 9.161 1.00 84.31 397 ASP A O 1
ATOM 3173 N N . LEU A 1 398 ? -4.784 -1.301 11.072 1.00 88.38 398 LEU A N 1
ATOM 3174 C CA . LEU A 1 398 ? -5.672 -0.247 11.542 1.00 88.38 398 LEU A CA 1
ATOM 3175 C C . LEU A 1 398 ? -5.649 0.963 10.601 1.00 88.38 398 LEU A C 1
ATOM 3177 O O . LEU A 1 398 ? -6.697 1.543 10.324 1.00 88.38 398 LEU A O 1
ATOM 3181 N N . ARG A 1 399 ? -4.474 1.341 10.081 1.00 84.62 399 ARG A N 1
ATOM 3182 C CA . ARG A 1 399 ? -4.359 2.432 9.106 1.00 84.62 399 ARG A CA 1
ATOM 3183 C C . ARG A 1 399 ? -5.088 2.100 7.811 1.00 84.62 399 ARG A C 1
ATOM 3185 O O . ARG A 1 399 ? -5.782 2.973 7.306 1.00 84.62 399 ARG A O 1
ATOM 3192 N N . THR A 1 400 ? -4.943 0.882 7.293 1.00 82.00 400 THR A N 1
ATOM 3193 C CA . THR A 1 400 ? -5.681 0.427 6.108 1.00 82.00 400 THR A CA 1
ATOM 3194 C C . THR A 1 400 ? -7.184 0.524 6.350 1.00 82.00 400 THR A C 1
ATOM 3196 O O . THR A 1 400 ? -7.872 1.171 5.571 1.00 82.00 400 THR A O 1
ATOM 3199 N N . VAL A 1 401 ? -7.684 0.003 7.477 1.00 88.06 401 VAL A N 1
ATOM 3200 C CA . VAL A 1 401 ? -9.115 0.091 7.819 1.00 88.06 401 VAL A CA 1
ATOM 3201 C C . VAL A 1 401 ? -9.592 1.545 7.848 1.00 88.06 401 VAL A C 1
ATOM 3203 O O . VAL A 1 401 ? -10.593 1.879 7.221 1.00 88.06 401 VAL A O 1
ATOM 3206 N N . LEU A 1 402 ? -8.865 2.433 8.533 1.00 88.88 402 LEU A N 1
ATOM 3207 C CA . LEU A 1 402 ? -9.236 3.847 8.637 1.00 88.88 402 LEU A CA 1
ATOM 3208 C C . LEU A 1 402 ? -9.185 4.560 7.278 1.00 88.88 402 LEU A C 1
ATOM 3210 O O . LEU A 1 402 ? -10.092 5.325 6.968 1.00 88.88 402 LEU A O 1
ATOM 3214 N N . LYS A 1 403 ? -8.172 4.293 6.445 1.00 83.88 403 LYS A N 1
ATOM 3215 C CA . LYS A 1 403 ? -8.086 4.846 5.084 1.00 83.88 403 LYS A CA 1
ATOM 3216 C C . LYS A 1 403 ? -9.309 4.479 4.249 1.00 83.88 403 LYS A C 1
ATOM 3218 O O . LYS A 1 403 ? -9.910 5.373 3.665 1.00 83.88 403 LYS A O 1
ATOM 3223 N N . MET A 1 404 ? -9.713 3.209 4.268 1.00 83.38 404 MET A N 1
ATOM 3224 C CA . MET A 1 404 ? -10.896 2.729 3.547 1.00 83.38 404 MET A CA 1
ATOM 3225 C C . MET A 1 404 ? -12.188 3.389 4.042 1.00 83.38 404 MET A C 1
ATOM 3227 O O . MET A 1 404 ? -13.090 3.653 3.252 1.00 83.38 404 MET A O 1
ATOM 3231 N N . VAL A 1 405 ? -12.273 3.693 5.343 1.00 88.00 405 VAL A N 1
ATOM 3232 C CA . VAL A 1 405 ? -13.425 4.395 5.930 1.00 88.00 405 VAL A CA 1
ATOM 3233 C C . VAL A 1 405 ? -13.483 5.871 5.516 1.00 88.00 405 VAL A C 1
ATOM 3235 O O . VAL A 1 405 ? -14.562 6.360 5.191 1.00 88.00 405 VAL A O 1
ATOM 3238 N N . PHE A 1 406 ? -12.359 6.598 5.532 1.00 84.50 406 PHE A N 1
ATOM 3239 C CA . PHE A 1 406 ? -12.346 8.046 5.253 1.00 84.50 406 PHE A CA 1
ATOM 3240 C C . PHE A 1 406 ? -12.206 8.403 3.772 1.00 84.50 406 PHE A C 1
ATOM 3242 O O . PHE A 1 406 ? -12.658 9.469 3.360 1.00 84.50 406 PHE A O 1
ATOM 3249 N N . HIS A 1 407 ? -11.602 7.526 2.973 1.00 77.94 407 HIS A N 1
ATOM 3250 C CA . HIS A 1 407 ? -11.327 7.753 1.555 1.00 77.94 407 HIS A CA 1
ATOM 3251 C C . HIS A 1 407 ? -11.804 6.576 0.690 1.00 77.94 407 HIS A C 1
ATOM 3253 O O . HIS A 1 407 ? -11.004 5.988 -0.039 1.00 77.94 407 HIS A O 1
ATOM 3259 N N . PRO A 1 408 ? -13.109 6.239 0.709 1.00 64.19 408 PRO A N 1
ATOM 3260 C CA . PRO A 1 408 ? -13.630 5.134 -0.092 1.00 64.19 408 PRO A CA 1
ATOM 3261 C C . PRO A 1 408 ? -13.447 5.367 -1.602 1.00 64.19 408 PRO A C 1
ATOM 3263 O O . PRO A 1 408 ? -13.356 4.411 -2.360 1.00 64.19 408 PRO A O 1
ATOM 3266 N N . GLU A 1 409 ? -13.359 6.623 -2.059 1.00 53.50 409 GLU A N 1
ATOM 3267 C CA . GLU A 1 409 ? -13.213 6.974 -3.481 1.00 53.50 409 GLU A CA 1
ATOM 3268 C C . GLU A 1 409 ? -11.783 6.839 -4.029 1.00 53.50 409 GLU A C 1
ATOM 3270 O O . GLU A 1 409 ? -11.625 6.615 -5.226 1.00 53.50 409 GLU A O 1
ATOM 3275 N N . GLU A 1 410 ? -10.745 6.919 -3.185 1.00 51.75 410 GLU A N 1
ATOM 3276 C CA . GLU A 1 410 ? -9.354 6.704 -3.629 1.00 51.75 410 GLU A CA 1
ATOM 3277 C C . GLU A 1 410 ? -9.066 5.214 -3.909 1.00 51.75 410 GLU A C 1
ATOM 3279 O O . GLU A 1 410 ? -8.163 4.900 -4.682 1.00 51.75 410 GLU A O 1
ATOM 3284 N N . GLU A 1 411 ? -9.874 4.303 -3.349 1.00 47.81 411 GLU A N 1
ATOM 3285 C CA . GLU A 1 411 ? -9.781 2.850 -3.560 1.00 47.81 411 GLU A CA 1
ATOM 3286 C C . GLU A 1 411 ? -10.976 2.260 -4.349 1.00 47.81 411 GLU A C 1
ATOM 3288 O O . GLU A 1 411 ? -10.887 1.149 -4.859 1.00 47.81 411 GLU A O 1
ATOM 3293 N N . ASN A 1 412 ? -12.077 2.988 -4.579 1.00 37.06 412 ASN A N 1
ATOM 3294 C CA . ASN A 1 412 ? -13.215 2.502 -5.390 1.00 37.06 412 ASN A CA 1
ATOM 3295 C C . ASN A 1 412 ? -12.961 2.453 -6.914 1.00 37.06 412 ASN A C 1
ATOM 3297 O O . ASN A 1 412 ? -13.881 2.159 -7.678 1.00 37.06 412 ASN A O 1
ATOM 3301 N N . SER A 1 413 ? -11.728 2.686 -7.381 1.00 33.09 413 SER A N 1
ATOM 3302 C CA . SER A 1 413 ? -11.341 2.332 -8.757 1.00 33.09 413 SER A CA 1
ATOM 3303 C C . SER A 1 413 ? -11.295 0.812 -8.981 1.00 33.09 413 SER A C 1
ATOM 3305 O O . SER A 1 413 ? -11.267 0.368 -10.126 1.00 33.09 413 SER A O 1
ATOM 3307 N N . PHE A 1 414 ? -11.304 0.007 -7.916 1.00 40.47 414 PHE A N 1
ATOM 3308 C CA . PHE A 1 414 ? -11.213 -1.450 -7.983 1.00 40.47 414 PHE A CA 1
ATOM 3309 C C . PHE A 1 414 ? -12.608 -2.089 -8.011 1.00 40.47 414 PHE A C 1
ATOM 3311 O O . PHE A 1 414 ? -13.079 -2.679 -7.038 1.00 40.47 414 PHE A O 1
ATOM 3318 N N . ILE A 1 415 ? -13.298 -1.959 -9.148 1.00 34.22 415 ILE A N 1
ATOM 3319 C CA . ILE A 1 415 ? -14.466 -2.797 -9.434 1.00 34.22 415 ILE A CA 1
ATOM 3320 C C . ILE A 1 415 ? -13.959 -4.223 -9.675 1.00 34.22 415 ILE A C 1
ATOM 3322 O O . ILE A 1 415 ? -13.161 -4.458 -10.577 1.00 34.22 415 ILE A O 1
ATOM 3326 N N . TYR A 1 416 ? -14.439 -5.167 -8.864 1.00 33.53 416 TYR A N 1
ATOM 3327 C CA . TYR A 1 416 ? -14.269 -6.605 -9.059 1.00 33.53 416 TYR A CA 1
ATOM 3328 C C . TYR A 1 416 ? -14.520 -6.987 -10.525 1.00 33.53 416 TYR A C 1
ATOM 3330 O O . TYR A 1 416 ? -15.600 -6.725 -11.059 1.00 33.53 416 TYR A O 1
ATOM 3338 N N . GLU A 1 417 ? -13.555 -7.650 -11.164 1.00 29.81 417 GLU A N 1
ATOM 3339 C CA . GLU A 1 417 ? -13.800 -8.333 -12.431 1.00 29.81 417 GLU A CA 1
ATOM 3340 C C . GLU A 1 417 ? -14.750 -9.512 -12.159 1.00 29.81 417 GLU A C 1
ATOM 3342 O O . GLU A 1 417 ? -14.352 -10.603 -11.745 1.00 29.81 417 GLU A O 1
ATOM 3347 N N . GLU A 1 418 ? -16.051 -9.283 -12.340 1.00 27.84 418 GLU A N 1
ATOM 3348 C CA . GLU A 1 418 ? -17.031 -10.360 -12.410 1.00 27.84 418 GLU A CA 1
ATOM 3349 C C . GLU A 1 418 ? -16.795 -11.093 -13.738 1.00 27.84 418 GLU A C 1
ATOM 3351 O O . GLU A 1 418 ? -17.117 -10.597 -14.821 1.00 27.84 418 GLU A O 1
ATOM 3356 N N . VAL A 1 419 ? -16.166 -12.267 -13.658 1.00 29.83 419 VAL A N 1
ATOM 3357 C CA . VAL A 1 419 ? -15.869 -13.134 -14.803 1.00 29.83 419 VAL A CA 1
ATOM 3358 C C . VAL A 1 419 ? -17.128 -13.313 -15.667 1.00 29.83 419 VAL A C 1
ATOM 3360 O O . VAL A 1 419 ? -18.053 -14.030 -15.287 1.00 29.83 419 VAL A O 1
ATOM 3363 N N . GLY A 1 420 ? -17.149 -12.707 -16.863 1.00 32.84 420 GLY A N 1
ATOM 3364 C CA . GLY A 1 420 ? -18.046 -13.132 -17.946 1.00 32.84 420 GLY A CA 1
ATOM 3365 C C . GLY A 1 420 ? -19.084 -12.152 -18.511 1.00 32.84 420 GLY A C 1
ATOM 3366 O O . GLY A 1 420 ? -20.059 -12.628 -19.098 1.00 32.84 420 GLY A O 1
ATOM 3367 N N . ARG A 1 421 ? -18.915 -10.822 -18.445 1.00 27.25 421 ARG A N 1
ATOM 3368 C CA . ARG A 1 421 ? -19.744 -9.893 -19.253 1.00 27.25 421 ARG A CA 1
ATOM 3369 C C . ARG A 1 421 ? -18.919 -8.917 -20.091 1.00 27.25 421 ARG A C 1
ATOM 3371 O O . ARG A 1 421 ? -18.454 -7.896 -19.608 1.00 27.25 421 ARG A O 1
ATOM 3378 N N . VAL A 1 422 ? -18.817 -9.214 -21.388 1.00 26.95 422 VAL A N 1
ATOM 3379 C CA . VAL A 1 422 ? -18.308 -8.296 -22.418 1.00 26.95 422 VAL A CA 1
ATOM 3380 C C . VAL A 1 422 ? -19.392 -7.257 -22.724 1.00 26.95 422 VAL A C 1
ATOM 3382 O O . VAL A 1 422 ? -20.492 -7.624 -23.147 1.00 26.95 422 VAL A O 1
ATOM 3385 N N . ALA A 1 423 ? -19.104 -5.970 -22.522 1.00 27.03 423 ALA A N 1
ATOM 3386 C CA . ALA A 1 423 ? -19.956 -4.894 -23.019 1.00 27.03 423 ALA A CA 1
ATOM 3387 C C . ALA A 1 423 ? -19.724 -4.699 -24.527 1.00 27.03 423 ALA A C 1
ATOM 3389 O O . ALA A 1 423 ? -18.596 -4.647 -25.010 1.00 27.03 423 ALA A O 1
ATOM 3390 N N . SER A 1 424 ? -20.830 -4.652 -25.265 1.00 25.72 424 SER A N 1
ATOM 3391 C CA . SER A 1 424 ? -20.891 -4.637 -26.723 1.00 25.72 424 SER A CA 1
ATOM 3392 C C . SER A 1 424 ? -20.323 -3.350 -27.334 1.00 25.72 424 SER A C 1
ATOM 3394 O O . SER A 1 424 ? -20.546 -2.251 -26.837 1.00 25.72 424 SER A O 1
ATOM 3396 N N . THR A 1 425 ? -19.658 -3.523 -28.474 1.00 30.73 425 THR A N 1
ATOM 3397 C CA . THR A 1 425 ? -19.137 -2.505 -29.397 1.00 30.73 425 THR A CA 1
ATOM 3398 C C . THR A 1 425 ? -20.123 -1.375 -29.717 1.00 30.73 425 THR A C 1
ATOM 3400 O O . THR A 1 425 ? -21.274 -1.646 -30.065 1.00 30.73 425 THR A O 1
ATOM 3403 N N . GLY A 1 426 ? -19.624 -0.139 -29.767 1.00 24.44 426 GLY A N 1
ATOM 3404 C CA . GLY A 1 426 ? -20.249 0.988 -30.463 1.00 24.44 426 GLY A CA 1
ATOM 3405 C C . GLY A 1 426 ? -19.168 1.939 -30.975 1.00 24.44 426 GLY A C 1
ATOM 3406 O O . GLY A 1 426 ? -18.515 2.601 -30.177 1.00 24.44 426 GLY A O 1
ATOM 3407 N N . GLY A 1 427 ? -18.930 1.933 -32.289 1.00 24.39 427 GLY A N 1
ATOM 3408 C CA . GLY A 1 427 ? -17.910 2.754 -32.941 1.00 24.39 427 GLY A CA 1
ATOM 3409 C C . GLY A 1 427 ? -18.272 4.235 -33.046 1.00 24.39 427 GLY A C 1
ATOM 3410 O O . GLY A 1 427 ? -19.427 4.604 -32.853 1.00 24.39 427 GLY A O 1
ATOM 3411 N N . ASN A 1 428 ? -17.267 5.048 -33.382 1.00 26.81 428 ASN A N 1
ATOM 3412 C CA . ASN A 1 428 ? -17.345 6.117 -34.381 1.00 26.81 428 ASN A CA 1
ATOM 3413 C C . ASN A 1 428 ? -15.939 6.654 -34.699 1.00 26.81 428 ASN A C 1
ATOM 3415 O O . ASN A 1 428 ? -15.159 6.975 -33.804 1.00 26.81 428 ASN A O 1
ATOM 3419 N N . GLU A 1 429 ? -15.655 6.731 -35.996 1.00 30.22 429 GLU A N 1
ATOM 3420 C CA . GLU A 1 429 ? -14.565 7.475 -36.630 1.00 30.22 429 GLU A CA 1
ATOM 3421 C C . GLU A 1 429 ? -14.988 8.951 -36.786 1.00 30.22 429 GLU A C 1
ATOM 3423 O O . GLU A 1 429 ? -16.159 9.197 -37.064 1.00 30.22 429 GLU A O 1
ATOM 3428 N N . GLU A 1 430 ? -14.070 9.915 -36.623 1.00 28.67 430 GLU A N 1
ATOM 3429 C CA . GLU A 1 430 ? -13.743 10.958 -37.627 1.00 28.67 430 GLU A CA 1
ATOM 3430 C C . GLU A 1 430 ? -12.754 12.023 -37.100 1.00 28.67 430 GLU A C 1
ATOM 3432 O O . GLU A 1 430 ? -12.729 12.387 -35.926 1.00 28.67 430 GLU A O 1
ATOM 3437 N N . GLU A 1 431 ? -11.911 12.482 -38.029 1.00 31.08 431 GLU A N 1
ATOM 3438 C CA . GLU A 1 431 ? -10.797 13.432 -37.920 1.00 31.08 431 GLU A CA 1
ATOM 3439 C C . GLU A 1 431 ? -11.232 14.904 -37.723 1.00 31.08 431 GLU A C 1
ATOM 3441 O O . GLU A 1 431 ? -12.330 15.292 -38.109 1.00 31.08 431 GLU A O 1
ATOM 3446 N N . THR A 1 432 ? -10.335 15.774 -37.229 1.00 24.58 432 THR A N 1
ATOM 3447 C CA . THR A 1 432 ? -9.813 16.972 -37.950 1.00 24.58 432 THR A CA 1
ATOM 3448 C C . THR A 1 432 ? -8.964 17.879 -37.038 1.00 24.58 432 THR A C 1
ATOM 3450 O O . THR A 1 432 ? -9.265 18.072 -35.864 1.00 24.58 432 THR A O 1
ATOM 3453 N N . GLY A 1 433 ? -7.843 18.378 -37.578 1.00 26.69 433 GLY A N 1
ATOM 3454 C CA . GLY A 1 433 ? -6.756 19.040 -36.841 1.00 26.69 433 GLY A CA 1
ATOM 3455 C C . GLY A 1 433 ? -6.851 20.560 -36.670 1.00 26.69 433 GLY A C 1
ATOM 3456 O O . GLY A 1 433 ? -7.810 21.163 -37.130 1.00 26.69 433 GLY A O 1
ATOM 3457 N N . VAL A 1 434 ? -5.817 21.140 -36.029 1.00 21.36 434 VAL A N 1
ATOM 3458 C CA . VAL A 1 434 ? -5.251 22.505 -36.194 1.00 21.36 434 VAL A CA 1
ATOM 3459 C C . VAL A 1 434 ? -3.964 22.659 -35.336 1.00 21.36 434 VAL A C 1
ATOM 3461 O O . VAL A 1 434 ? -3.943 22.303 -34.163 1.00 21.36 434 VAL A O 1
ATOM 3464 N N . ASP A 1 435 ? -2.910 23.161 -35.994 1.00 23.97 435 ASP A N 1
ATOM 3465 C CA . ASP A 1 435 ? -1.684 23.892 -35.598 1.00 23.97 435 ASP A CA 1
ATOM 3466 C C . ASP A 1 435 ? -1.012 23.720 -34.213 1.00 23.97 435 ASP A C 1
ATOM 3468 O O . ASP A 1 435 ? -1.453 24.237 -33.188 1.00 23.97 435 ASP A O 1
ATOM 3472 N N . VAL A 1 436 ? 0.197 23.135 -34.234 1.00 26.31 436 VAL A N 1
ATOM 3473 C CA . VAL A 1 436 ? 1.144 23.078 -33.105 1.00 26.31 436 VAL A CA 1
ATOM 3474 C C . VAL A 1 436 ? 1.924 24.395 -33.010 1.00 26.31 436 VAL A C 1
ATOM 3476 O O . VAL A 1 436 ? 2.925 24.603 -33.700 1.00 26.31 436 VAL A O 1
ATOM 3479 N N . ALA A 1 437 ? 1.471 25.297 -32.138 1.00 27.88 437 ALA A N 1
ATOM 3480 C CA . ALA A 1 437 ? 2.310 26.371 -31.616 1.00 27.88 437 ALA A CA 1
ATOM 3481 C C . ALA A 1 437 ? 3.364 25.781 -30.661 1.00 27.88 437 ALA A C 1
ATOM 3483 O O . ALA A 1 437 ? 3.073 24.865 -29.897 1.00 27.88 437 ALA A O 1
ATOM 3484 N N . ALA A 1 438 ? 4.592 26.298 -30.744 1.00 37.09 438 ALA A N 1
ATOM 3485 C CA . ALA A 1 438 ? 5.771 25.835 -30.013 1.00 37.09 438 ALA A CA 1
ATOM 3486 C C . ALA A 1 438 ? 5.493 25.563 -28.523 1.00 37.09 438 ALA A C 1
ATOM 3488 O O . ALA A 1 438 ? 5.122 26.482 -27.791 1.00 37.09 438 ALA A O 1
ATOM 3489 N N . GLU A 1 439 ? 5.710 24.323 -28.072 1.00 32.91 439 GLU A N 1
ATOM 3490 C CA . GLU A 1 439 ? 5.483 23.985 -26.670 1.00 32.91 439 GLU A CA 1
ATOM 3491 C C . GLU A 1 439 ? 6.641 24.392 -25.741 1.00 32.91 439 GLU A C 1
ATOM 3493 O O . GLU A 1 439 ? 7.814 24.385 -26.139 1.00 32.91 439 GLU A O 1
ATOM 3498 N N . PRO A 1 440 ? 6.310 24.778 -24.494 1.00 33.25 440 PRO A N 1
ATOM 3499 C CA . PRO A 1 440 ? 7.195 25.437 -23.548 1.00 33.25 440 PRO A CA 1
ATOM 3500 C C . PRO A 1 440 ? 7.884 24.419 -22.625 1.00 33.25 440 PRO A C 1
ATOM 3502 O O . PRO A 1 440 ? 7.504 23.258 -22.523 1.00 33.25 440 PRO A O 1
ATOM 3505 N N . LYS A 1 441 ? 8.907 24.870 -21.894 1.00 39.53 441 LYS A N 1
ATOM 3506 C CA . LYS A 1 441 ? 9.573 24.073 -20.852 1.00 39.53 441 LYS A CA 1
ATOM 3507 C C . LYS A 1 441 ? 8.559 23.667 -19.773 1.00 39.53 441 LYS A C 1
ATOM 3509 O O . LYS A 1 441 ? 8.061 24.532 -19.057 1.00 39.53 441 LYS A O 1
ATOM 3514 N N . PHE A 1 442 ? 8.282 22.372 -19.653 1.00 46.03 442 PHE A N 1
ATOM 3515 C CA . PHE A 1 442 ? 7.311 21.842 -18.698 1.00 46.03 442 PHE A CA 1
ATOM 3516 C C . PHE A 1 442 ? 7.861 21.731 -17.271 1.00 46.03 442 PHE A C 1
ATOM 3518 O O . PHE A 1 442 ? 8.954 21.209 -17.051 1.00 46.03 442 PHE A O 1
ATOM 3525 N N . GLY A 1 443 ? 7.047 22.170 -16.306 1.00 58.16 443 GLY A N 1
ATOM 3526 C CA . GLY A 1 443 ? 7.229 21.931 -14.874 1.00 58.16 443 GLY A CA 1
ATOM 3527 C C . GLY A 1 443 ? 8.083 22.955 -14.116 1.00 58.16 443 GLY A C 1
ATOM 3528 O O . GLY A 1 443 ? 9.069 23.500 -14.609 1.00 58.16 443 GLY A O 1
ATOM 3529 N N . VAL A 1 444 ? 7.703 23.194 -12.860 1.00 74.62 444 VAL A N 1
ATOM 3530 C CA . VAL A 1 444 ? 8.532 23.905 -11.879 1.00 74.62 444 VAL A CA 1
ATOM 3531 C C . VAL A 1 444 ? 9.442 22.908 -11.151 1.00 74.62 444 VAL A C 1
ATOM 3533 O O . VAL A 1 444 ? 8.953 21.846 -10.759 1.00 74.62 444 VAL A O 1
ATOM 3536 N N . PRO A 1 445 ? 10.737 23.211 -10.939 1.00 76.69 445 PRO A N 1
ATOM 3537 C CA . PRO A 1 445 ? 11.622 22.357 -10.150 1.00 76.69 445 PRO A CA 1
ATOM 3538 C C . PRO A 1 445 ? 11.081 22.151 -8.732 1.00 76.69 445 PRO A C 1
ATOM 3540 O O . PRO A 1 445 ? 10.669 23.111 -8.077 1.00 76.69 445 PRO A O 1
ATOM 3543 N N . TRP A 1 446 ? 11.072 20.905 -8.264 1.00 87.88 446 TRP A N 1
ATOM 3544 C CA . TRP A 1 446 ? 10.631 20.572 -6.911 1.00 87.88 446 TRP A CA 1
ATOM 3545 C C . TRP A 1 446 ? 11.762 20.766 -5.909 1.00 87.88 446 TRP A C 1
ATOM 3547 O O . TRP A 1 446 ? 12.915 20.441 -6.186 1.00 87.88 446 TRP A O 1
ATOM 3557 N N . VAL A 1 447 ? 11.412 21.295 -4.739 1.00 83.25 447 VAL A N 1
ATOM 3558 C CA . VAL A 1 447 ? 12.331 21.383 -3.602 1.00 83.25 447 VAL A CA 1
ATOM 3559 C C . VAL A 1 447 ? 12.549 19.966 -3.045 1.00 83.25 447 VAL A C 1
ATOM 3561 O O . VAL A 1 447 ? 11.552 19.267 -2.834 1.00 83.25 447 VAL A O 1
ATOM 3564 N N . PRO A 1 448 ? 13.802 19.532 -2.817 1.00 79.69 448 PRO A N 1
ATOM 3565 C CA . PRO A 1 448 ? 14.101 18.264 -2.154 1.00 79.69 448 PRO A CA 1
ATOM 3566 C C . PRO A 1 448 ? 13.537 18.202 -0.730 1.00 79.69 448 PRO A C 1
ATOM 3568 O O . PRO A 1 448 ? 13.503 19.204 -0.012 1.00 79.69 448 PRO A O 1
ATOM 3571 N N . ASP A 1 449 ? 13.116 17.015 -0.303 1.00 72.50 449 ASP A N 1
ATOM 3572 C CA . ASP A 1 449 ? 12.478 16.799 1.000 1.00 72.50 449 ASP A CA 1
ATOM 3573 C C . ASP A 1 449 ? 13.404 17.125 2.182 1.00 72.50 449 ASP A C 1
ATOM 3575 O O . ASP A 1 449 ? 12.933 17.570 3.232 1.00 72.50 449 ASP A O 1
ATOM 3579 N N . GLU A 1 450 ? 14.713 16.937 2.006 1.00 78.62 450 GLU A N 1
ATOM 3580 C CA . GLU A 1 450 ? 15.754 17.181 3.010 1.00 78.62 450 GLU A CA 1
ATOM 3581 C C . GLU A 1 450 ? 15.987 18.671 3.282 1.00 78.62 450 GLU A C 1
ATOM 3583 O O . GLU A 1 450 ? 16.567 19.034 4.304 1.00 78.62 450 GLU A O 1
ATOM 3588 N N . GLU A 1 451 ? 15.529 19.544 2.383 1.00 74.75 451 GLU A N 1
ATOM 3589 C CA . GLU A 1 451 ? 15.678 20.995 2.504 1.00 74.75 451 GLU A CA 1
ATOM 3590 C C . GLU A 1 451 ? 14.482 21.650 3.222 1.00 74.75 451 GLU A C 1
ATOM 3592 O O . GLU A 1 451 ? 14.463 22.868 3.414 1.00 74.75 451 GLU A O 1
ATOM 3597 N N . CYS A 1 452 ? 13.472 20.868 3.636 1.00 78.69 452 CYS A N 1
ATOM 3598 C CA . CYS A 1 452 ? 12.229 21.389 4.204 1.00 78.69 452 CYS A CA 1
ATOM 3599 C C . CYS A 1 452 ? 11.731 20.595 5.430 1.00 78.69 452 CYS A C 1
ATOM 3601 O O . CYS A 1 452 ? 11.071 19.555 5.324 1.00 78.69 452 CYS A O 1
ATOM 3603 N N . ASP A 1 453 ? 11.972 21.152 6.621 1.00 85.44 453 ASP A N 1
ATOM 3604 C CA . ASP A 1 453 ? 11.576 20.559 7.909 1.00 85.44 453 ASP A CA 1
ATOM 3605 C C . ASP A 1 453 ? 10.123 20.862 8.328 1.00 85.44 453 ASP A C 1
ATOM 3607 O O . ASP A 1 453 ? 9.604 20.274 9.283 1.00 85.44 453 ASP A O 1
ATOM 3611 N N . GLY A 1 454 ? 9.434 21.766 7.627 1.00 88.12 454 GLY A N 1
ATOM 3612 C CA . GLY A 1 454 ? 8.059 22.162 7.930 1.00 88.12 454 GLY A CA 1
ATOM 3613 C C . GLY A 1 454 ? 7.316 22.724 6.724 1.00 88.12 454 GLY A C 1
ATOM 3614 O O . GLY A 1 454 ? 7.918 23.099 5.726 1.00 88.12 454 GLY A O 1
ATOM 3615 N N . CYS A 1 455 ? 5.986 22.757 6.804 1.00 93.50 455 CYS A N 1
ATOM 3616 C CA . CYS A 1 455 ? 5.132 23.214 5.709 1.00 93.50 455 CYS A CA 1
ATOM 3617 C C . CYS A 1 455 ? 5.508 24.629 5.243 1.00 93.50 455 CYS A C 1
ATOM 3619 O O . CYS A 1 455 ? 5.511 25.558 6.042 1.00 93.50 455 CYS A O 1
ATOM 3621 N N . SER A 1 456 ? 5.705 24.828 3.937 1.00 94.56 456 SER A N 1
ATOM 3622 C CA . SER A 1 456 ? 6.071 26.134 3.357 1.00 94.56 456 SER A CA 1
ATOM 3623 C C . SER A 1 456 ? 4.969 27.207 3.449 1.00 94.56 456 SER A C 1
ATOM 3625 O O . SER A 1 456 ? 5.174 28.320 2.964 1.00 94.56 456 SER A O 1
ATOM 3627 N N . LEU A 1 457 ? 3.794 26.876 4.005 1.00 93.12 457 LEU A N 1
ATOM 3628 C CA . LEU A 1 457 ? 2.694 27.817 4.253 1.00 93.12 457 LEU A CA 1
ATOM 3629 C C . LEU A 1 457 ? 2.395 27.981 5.746 1.00 93.12 457 LEU A C 1
ATOM 3631 O O . LEU A 1 457 ? 2.409 29.099 6.241 1.00 93.12 457 LEU A O 1
ATOM 3635 N N . CYS A 1 458 ? 2.112 26.887 6.458 1.00 91.81 458 CYS A N 1
ATOM 3636 C CA . CYS A 1 458 ? 1.732 26.948 7.874 1.00 91.81 458 CYS A CA 1
ATOM 3637 C C . CYS A 1 458 ? 2.891 26.706 8.848 1.00 91.81 458 CYS A C 1
ATOM 3639 O O . CYS A 1 458 ? 2.654 26.667 10.051 1.00 91.81 458 CYS A O 1
ATOM 3641 N N . GLU A 1 459 ? 4.110 26.478 8.345 1.00 94.38 459 GLU A N 1
ATOM 3642 C CA . GLU A 1 459 ? 5.372 26.277 9.090 1.00 94.38 459 GLU A CA 1
ATOM 3643 C C . GLU A 1 459 ? 5.395 25.083 10.058 1.00 94.38 459 GLU A C 1
ATOM 3645 O O . GLU A 1 459 ? 6.428 24.724 10.624 1.00 94.38 459 GLU A O 1
ATOM 3650 N N . MET A 1 460 ? 4.266 24.399 10.206 1.00 83.94 460 MET A N 1
ATOM 3651 C CA . MET A 1 460 ? 4.127 23.212 11.024 1.00 83.94 460 MET A CA 1
ATOM 3652 C C . MET A 1 460 ? 5.092 22.127 10.548 1.00 83.94 460 MET A C 1
ATOM 3654 O O . MET A 1 460 ? 5.046 21.712 9.385 1.00 83.94 460 MET A O 1
ATOM 3658 N N . LYS A 1 461 ? 5.929 21.633 11.468 1.00 87.75 461 LYS A N 1
ATOM 3659 C CA . LYS A 1 461 ? 6.921 20.592 11.176 1.00 87.75 461 LYS A CA 1
ATOM 3660 C C . LYS A 1 461 ? 6.278 19.351 10.575 1.00 87.75 461 LYS A C 1
ATOM 3662 O O . LYS A 1 461 ? 5.194 18.932 11.010 1.00 87.75 461 LYS A O 1
ATOM 3667 N N . PHE A 1 462 ? 6.962 18.771 9.597 1.00 82.06 462 PHE A N 1
ATOM 3668 C CA . PHE A 1 462 ? 6.571 17.484 9.045 1.00 82.06 462 PHE A CA 1
ATOM 3669 C C . PHE A 1 462 ? 6.821 16.377 10.065 1.00 82.06 462 PHE A C 1
ATOM 3671 O O . PHE A 1 462 ? 7.716 16.450 10.907 1.00 82.06 462 PHE A O 1
ATOM 3678 N N . SER A 1 463 ? 5.973 15.361 10.020 1.00 75.88 463 SER A N 1
ATOM 3679 C CA . SER A 1 463 ? 6.056 14.195 10.890 1.00 75.88 463 SER A CA 1
ATOM 3680 C C . SER A 1 463 ? 5.491 12.990 10.152 1.00 75.88 463 SER A C 1
ATOM 3682 O O . SER A 1 463 ? 4.943 13.122 9.060 1.00 75.88 463 SER A O 1
ATOM 3684 N N . PHE A 1 464 ? 5.550 11.814 10.769 1.00 57.03 464 PHE A N 1
ATOM 3685 C CA . PHE A 1 464 ? 4.945 10.603 10.208 1.00 57.03 464 PHE A CA 1
ATOM 3686 C C . PHE A 1 464 ? 3.445 10.747 9.878 1.00 57.03 464 PHE A C 1
ATOM 3688 O O . PHE A 1 464 ? 2.941 10.040 9.010 1.00 57.03 464 PHE A O 1
ATOM 3695 N N . ILE A 1 465 ? 2.741 11.671 10.544 1.00 58.94 465 ILE A N 1
ATOM 3696 C CA . ILE A 1 465 ? 1.308 11.937 10.337 1.00 58.94 465 ILE A CA 1
ATOM 3697 C C . ILE A 1 465 ? 1.105 13.143 9.408 1.00 58.94 465 ILE A C 1
ATOM 3699 O O . ILE A 1 465 ? 0.213 13.142 8.564 1.00 58.94 465 ILE A O 1
ATOM 3703 N N . ARG A 1 466 ? 1.959 14.170 9.508 1.00 82.38 466 ARG A N 1
ATOM 3704 C CA . ARG A 1 466 ? 1.942 15.322 8.600 1.00 82.38 466 ARG A CA 1
ATOM 3705 C C . ARG A 1 466 ? 2.903 15.066 7.443 1.00 82.38 466 ARG A C 1
ATOM 3707 O O . ARG A 1 466 ? 4.061 15.478 7.508 1.00 82.38 466 ARG A O 1
ATOM 3714 N N . ARG A 1 467 ? 2.403 14.379 6.412 1.00 81.56 467 ARG A N 1
ATOM 3715 C CA . ARG A 1 467 ? 3.156 14.041 5.194 1.00 81.56 467 ARG A CA 1
ATOM 3716 C C . ARG A 1 467 ? 3.469 15.284 4.349 1.00 81.56 467 ARG A C 1
ATOM 3718 O O . ARG A 1 467 ? 2.793 16.313 4.447 1.00 81.56 467 ARG A O 1
ATOM 3725 N N . ARG A 1 468 ? 4.531 15.173 3.549 1.00 85.38 468 ARG A N 1
ATOM 3726 C CA . ARG A 1 468 ? 5.007 16.191 2.606 1.00 85.38 468 ARG A CA 1
ATOM 3727 C C . ARG A 1 468 ? 4.254 16.076 1.282 1.00 85.38 468 ARG A C 1
ATOM 3729 O O . ARG A 1 468 ? 4.034 14.973 0.791 1.00 85.38 468 ARG A O 1
ATOM 3736 N N . HIS A 1 469 ? 3.868 17.211 0.710 1.00 89.44 469 HIS A N 1
ATOM 3737 C CA . HIS A 1 469 ? 3.205 17.291 -0.589 1.00 89.44 469 HIS A CA 1
ATOM 3738 C C . HIS A 1 469 ? 3.748 18.470 -1.394 1.00 89.44 469 HIS A C 1
ATOM 3740 O O . HIS A 1 469 ? 3.737 19.608 -0.922 1.00 89.44 469 HIS A O 1
ATOM 3746 N N . HIS A 1 470 ? 4.159 18.224 -2.636 1.00 92.06 470 HIS A N 1
ATOM 3747 C CA . HIS A 1 470 ? 4.618 19.286 -3.530 1.00 92.06 470 HIS A CA 1
ATOM 3748 C C . HIS A 1 470 ? 3.454 19.999 -4.214 1.00 92.06 470 HIS A C 1
ATOM 3750 O O . HIS A 1 470 ? 2.529 19.370 -4.738 1.00 92.06 470 HIS A O 1
ATOM 3756 N N . CYS A 1 471 ? 3.508 21.325 -4.263 1.00 93.88 471 CYS A N 1
ATOM 3757 C CA . CYS A 1 471 ? 2.615 22.106 -5.114 1.00 93.88 471 CYS A CA 1
ATOM 3758 C C . CYS A 1 471 ? 3.077 22.004 -6.572 1.00 93.88 471 CYS A C 1
ATOM 3760 O O . CYS A 1 471 ? 4.199 22.394 -6.889 1.00 93.88 471 CYS A O 1
ATOM 3762 N N . ARG A 1 472 ? 2.204 21.555 -7.482 1.00 90.38 472 ARG A N 1
ATOM 3763 C CA . ARG A 1 472 ? 2.542 21.421 -8.912 1.00 90.38 472 ARG A CA 1
ATOM 3764 C C . ARG A 1 472 ? 2.699 22.771 -9.627 1.00 90.38 472 ARG A C 1
ATOM 3766 O O . ARG A 1 472 ? 3.266 22.813 -10.711 1.00 90.38 472 ARG A O 1
ATOM 3773 N N . CYS A 1 473 ? 2.260 23.869 -9.000 1.00 89.94 473 CYS A N 1
ATOM 3774 C CA . CYS A 1 473 ? 2.424 25.232 -9.510 1.00 89.94 473 CYS A CA 1
ATOM 3775 C C . CYS A 1 473 ? 3.732 25.907 -9.069 1.00 89.94 473 CYS A C 1
ATOM 3777 O O . CYS A 1 473 ? 4.306 26.650 -9.856 1.00 89.94 473 CYS A O 1
ATOM 3779 N N . CYS A 1 474 ? 4.211 25.692 -7.835 1.00 92.12 474 CYS A N 1
ATOM 3780 C CA . CYS A 1 474 ? 5.398 26.395 -7.315 1.00 92.12 474 CYS A CA 1
ATOM 3781 C C . CYS A 1 474 ? 6.550 25.495 -6.847 1.00 92.12 474 CYS A C 1
ATOM 3783 O O . CYS A 1 474 ? 7.591 26.021 -6.461 1.00 92.12 474 CYS A O 1
ATOM 3785 N N . GLY A 1 475 ? 6.380 24.170 -6.841 1.00 88.69 475 GLY A N 1
ATOM 3786 C CA . GLY A 1 475 ? 7.431 23.194 -6.530 1.00 88.69 475 GLY A CA 1
ATOM 3787 C C . GLY A 1 475 ? 7.822 23.090 -5.051 1.00 88.69 475 GLY A C 1
ATOM 3788 O O . GLY A 1 475 ? 8.631 22.239 -4.693 1.00 88.69 475 GLY A O 1
ATOM 3789 N N . LYS A 1 476 ? 7.253 23.924 -4.171 1.00 94.25 476 LYS A N 1
ATOM 3790 C CA . LYS A 1 476 ? 7.511 23.897 -2.721 1.00 94.25 476 LYS A CA 1
ATOM 3791 C C . LYS A 1 476 ? 6.725 22.796 -2.007 1.00 94.25 476 LYS A C 1
ATOM 3793 O O . LYS A 1 476 ? 5.725 22.303 -2.533 1.00 94.25 476 LYS A O 1
ATOM 3798 N N . ILE A 1 477 ? 7.152 22.484 -0.782 1.00 94.50 477 ILE A N 1
ATOM 3799 C CA . ILE A 1 477 ? 6.600 21.409 0.051 1.00 94.50 477 ILE A CA 1
ATOM 3800 C C . ILE A 1 477 ? 5.619 21.952 1.091 1.00 94.50 477 ILE A C 1
ATOM 3802 O O . ILE A 1 477 ? 5.923 22.878 1.845 1.00 94.50 477 ILE A O 1
ATOM 3806 N N . PHE A 1 478 ? 4.447 21.334 1.173 1.00 95.00 478 PHE A N 1
ATOM 3807 C CA . PHE A 1 478 ? 3.350 21.703 2.061 1.00 95.00 478 PHE A CA 1
ATOM 3808 C C . PHE A 1 478 ? 2.755 20.467 2.741 1.00 95.00 478 PHE A C 1
ATOM 3810 O O . PHE A 1 478 ? 3.026 19.334 2.353 1.00 95.00 478 PHE A O 1
ATOM 3817 N N . CYS A 1 479 ? 1.928 20.672 3.764 1.00 91.25 479 CYS A N 1
ATOM 3818 C CA . CYS A 1 479 ? 1.085 19.607 4.304 1.00 91.25 479 CYS A CA 1
ATOM 3819 C C . CYS A 1 479 ? -0.203 19.451 3.477 1.00 91.25 479 CYS A C 1
ATOM 3821 O O . CYS A 1 479 ? -0.567 20.346 2.709 1.00 91.25 479 CYS A O 1
ATOM 3823 N N . GLY A 1 480 ? -0.918 18.337 3.670 1.00 83.31 480 GLY A N 1
ATOM 3824 C CA . GLY A 1 480 ? -2.159 18.053 2.940 1.00 83.31 480 GLY A CA 1
ATOM 3825 C C . GLY A 1 480 ? -3.208 19.159 3.084 1.00 83.31 480 GLY A C 1
ATOM 3826 O O . GLY A 1 480 ? -3.825 19.542 2.098 1.00 83.31 480 GLY A O 1
ATOM 3827 N N . ARG A 1 481 ? -3.317 19.763 4.278 1.00 91.81 481 ARG A N 1
ATOM 3828 C CA . ARG A 1 481 ? -4.244 20.874 4.551 1.00 91.81 481 ARG A CA 1
ATOM 3829 C C . ARG A 1 481 ? -3.945 22.124 3.726 1.00 91.81 481 ARG A C 1
ATOM 3831 O O . ARG A 1 481 ? -4.872 22.770 3.276 1.00 91.81 481 ARG A O 1
ATOM 3838 N N . CYS A 1 482 ? -2.666 22.444 3.530 1.00 93.38 482 CYS A N 1
ATOM 3839 C CA . CYS A 1 482 ? -2.238 23.622 2.767 1.00 93.38 482 CYS A CA 1
ATOM 3840 C C . CYS A 1 482 ? -2.198 23.381 1.250 1.00 93.38 482 CYS A C 1
ATOM 3842 O O . CYS A 1 482 ? -1.678 24.215 0.508 1.00 93.38 482 CYS A O 1
ATOM 3844 N N . THR A 1 483 ? -2.635 22.197 0.812 1.00 94.31 483 THR A N 1
ATOM 3845 C CA . THR A 1 483 ? -2.703 21.765 -0.587 1.00 94.31 483 THR A CA 1
ATOM 3846 C C . THR A 1 483 ? -3.997 21.000 -0.861 1.00 94.31 483 THR A C 1
ATOM 3848 O O . THR A 1 483 ? -3.990 20.028 -1.615 1.00 94.31 483 THR A O 1
ATOM 3851 N N . SER A 1 484 ? -5.100 21.381 -0.214 1.00 90.38 484 SER A N 1
ATOM 3852 C CA . SER A 1 484 ? -6.400 20.711 -0.370 1.00 90.38 484 SER A CA 1
ATOM 3853 C C . SER A 1 484 ? -7.038 20.968 -1.737 1.00 90.38 484 SER A C 1
ATOM 3855 O O . SER A 1 484 ? -7.922 20.227 -2.155 1.00 90.38 484 SER A O 1
ATOM 3857 N N . ASN A 1 485 ? -6.561 21.984 -2.454 1.00 91.06 485 ASN A N 1
ATOM 3858 C CA . ASN A 1 485 ? -7.117 22.408 -3.725 1.00 91.06 485 ASN A CA 1
ATOM 3859 C C . ASN A 1 485 ? -6.374 21.818 -4.938 1.00 91.06 485 ASN A C 1
ATOM 3861 O O . ASN A 1 485 ? -5.171 21.530 -4.902 1.00 91.06 485 ASN A O 1
ATOM 3865 N N . THR A 1 486 ? -7.092 21.686 -6.055 1.00 91.31 486 THR A N 1
ATOM 3866 C CA . THR A 1 486 ? -6.526 21.266 -7.344 1.00 91.31 486 THR A CA 1
ATOM 3867 C C . THR A 1 486 ? -6.905 22.249 -8.446 1.00 91.31 486 THR A C 1
ATOM 3869 O O . THR A 1 486 ? -8.008 22.789 -8.446 1.00 91.31 486 THR A O 1
ATOM 3872 N N . LEU A 1 487 ? -5.987 22.500 -9.382 1.00 87.06 487 LEU A N 1
ATOM 3873 C CA . LEU A 1 487 ? -6.238 23.329 -10.564 1.00 87.06 487 LEU A CA 1
ATOM 3874 C C . LEU A 1 487 ? -5.570 22.729 -11.792 1.00 87.06 487 LEU A C 1
ATOM 3876 O O . LEU A 1 487 ? -4.475 22.170 -11.669 1.00 87.06 487 LEU A O 1
ATOM 3880 N N . PRO A 1 488 ? -6.178 22.852 -12.983 1.00 85.62 488 PRO A N 1
ATOM 3881 C CA . PRO A 1 488 ? -5.437 22.642 -14.212 1.00 85.62 488 PRO A CA 1
ATOM 3882 C C . PRO A 1 488 ? -4.349 23.718 -14.304 1.00 85.62 488 PRO A C 1
ATOM 3884 O O . PRO A 1 488 ? -4.590 24.891 -14.021 1.00 85.62 488 PRO A O 1
ATOM 3887 N N . LEU A 1 489 ? -3.145 23.329 -14.718 1.00 82.50 489 LEU A N 1
ATOM 3888 C CA . LEU A 1 489 ? -2.034 24.250 -14.964 1.00 82.50 489 LEU A CA 1
ATOM 3889 C C . LEU A 1 489 ? -1.532 24.042 -16.402 1.00 82.50 489 LEU A C 1
ATOM 3891 O O . LEU A 1 489 ? -0.435 23.504 -16.588 1.00 82.50 489 LEU A O 1
ATOM 3895 N N . PRO A 1 490 ? -2.303 24.448 -17.434 1.00 78.06 490 PRO A N 1
ATOM 3896 C CA . PRO A 1 490 ? -1.949 24.183 -18.830 1.00 78.06 490 PRO A CA 1
ATOM 3897 C C . PRO A 1 490 ? -0.592 24.780 -19.214 1.00 78.06 490 PRO A C 1
ATOM 3899 O O . PRO A 1 490 ? 0.203 24.127 -19.879 1.00 78.06 490 PRO A O 1
ATOM 3902 N N . ALA A 1 491 ? -0.268 25.969 -18.690 1.00 73.50 491 ALA A N 1
ATOM 3903 C CA . ALA A 1 491 ? 1.027 26.625 -18.894 1.00 73.50 491 ALA A CA 1
ATOM 3904 C C . ALA A 1 491 ? 2.225 25.841 -18.318 1.00 73.50 491 ALA A C 1
ATOM 3906 O O . ALA A 1 491 ? 3.365 26.104 -18.690 1.00 73.50 491 ALA A O 1
ATOM 3907 N N . LEU A 1 492 ? 1.976 24.896 -17.405 1.00 72.94 492 LEU A N 1
ATOM 3908 C CA . LEU A 1 492 ? 2.980 24.012 -16.811 1.00 72.94 492 LEU A CA 1
ATOM 3909 C C . LEU A 1 492 ? 2.840 22.555 -17.283 1.00 72.94 492 LEU A C 1
ATOM 3911 O O . LEU A 1 492 ? 3.553 21.698 -16.766 1.00 72.94 492 LEU A O 1
ATOM 3915 N N . GLY A 1 493 ? 1.967 22.275 -18.259 1.00 68.44 493 GLY A N 1
ATOM 3916 C CA . GLY A 1 493 ? 1.764 20.938 -18.837 1.00 68.44 493 GLY A CA 1
ATOM 3917 C C . GLY A 1 493 ? 0.762 20.056 -18.118 1.00 68.44 493 GLY A C 1
ATOM 3918 O O . GLY A 1 493 ? 0.598 18.892 -18.472 1.00 68.44 493 GLY A O 1
ATOM 3919 N N . TYR A 1 494 ? 0.056 20.594 -17.128 1.00 76.75 494 TYR A N 1
ATOM 3920 C CA . TYR A 1 494 ? -0.979 19.855 -16.422 1.00 76.75 494 TYR A CA 1
ATOM 3921 C C . TYR A 1 494 ? -2.346 20.215 -16.998 1.00 76.75 494 TYR A C 1
ATOM 3923 O O . TYR A 1 494 ? -3.020 21.127 -16.521 1.00 76.75 494 TYR A O 1
ATOM 3931 N N . ALA A 1 495 ? -2.748 19.496 -18.048 1.00 75.56 495 ALA A N 1
ATOM 3932 C CA . ALA A 1 495 ? -4.070 19.653 -18.658 1.00 75.56 495 ALA A CA 1
ATOM 3933 C C . ALA A 1 495 ? -5.209 19.229 -17.708 1.00 75.56 495 ALA A C 1
ATOM 3935 O O . ALA A 1 495 ? -6.297 19.797 -17.742 1.00 75.56 495 ALA A O 1
ATOM 3936 N N . LYS A 1 496 ? -4.950 18.248 -16.834 1.00 71.81 496 LYS A N 1
ATOM 3937 C CA . LYS A 1 496 ? -5.863 17.831 -15.760 1.00 71.81 496 LYS A CA 1
ATOM 3938 C C . LYS A 1 496 ? -5.596 18.625 -14.483 1.00 71.81 496 LYS A C 1
ATOM 3940 O O . LYS A 1 496 ? -4.483 19.103 -14.268 1.00 71.81 496 LYS A O 1
ATOM 3945 N N . ALA A 1 497 ? -6.610 18.726 -13.624 1.00 86.81 497 ALA A N 1
ATOM 3946 C CA . ALA A 1 497 ? -6.461 19.373 -12.331 1.00 86.81 497 ALA A CA 1
ATOM 3947 C C . ALA A 1 497 ? -5.423 18.644 -11.466 1.00 86.81 497 ALA A C 1
ATOM 3949 O O . ALA A 1 497 ? -5.500 17.434 -11.264 1.00 86.81 497 ALA A O 1
ATOM 3950 N N . VAL A 1 498 ? -4.439 19.390 -10.968 1.00 87.12 498 VAL A N 1
ATOM 3951 C CA . VAL A 1 498 ? -3.345 18.879 -10.142 1.00 87.12 498 VAL A CA 1
ATOM 3952 C C . VAL A 1 498 ? -3.241 19.652 -8.840 1.00 87.12 498 VAL A C 1
ATOM 3954 O O . VAL A 1 498 ? -3.640 20.811 -8.744 1.00 87.12 498 VAL A O 1
ATOM 3957 N N . ARG A 1 499 ? -2.684 18.998 -7.819 1.00 93.00 499 ARG A N 1
ATOM 3958 C CA . ARG A 1 499 ? -2.548 19.550 -6.469 1.00 93.00 499 ARG A CA 1
ATOM 3959 C C . ARG A 1 499 ? -1.739 20.848 -6.460 1.00 93.00 499 ARG A C 1
ATOM 3961 O O . ARG A 1 499 ? -0.573 20.878 -6.867 1.00 93.00 499 ARG A O 1
ATOM 3968 N N . VAL A 1 500 ? -2.327 21.901 -5.913 1.00 94.12 500 VAL A N 1
ATOM 3969 C CA . VAL A 1 500 ? -1.675 23.197 -5.713 1.00 94.12 500 VAL A CA 1
ATOM 3970 C C . VAL A 1 500 ? -1.791 23.612 -4.254 1.00 94.12 500 VAL A C 1
ATOM 3972 O O . VAL A 1 500 ? -2.674 23.146 -3.544 1.00 94.12 500 VAL A O 1
ATOM 3975 N N . CYS A 1 501 ? -0.871 24.447 -3.776 1.00 96.25 501 CYS A N 1
ATOM 3976 C CA . CYS A 1 501 ? -1.031 25.041 -2.455 1.00 96.25 501 CYS A CA 1
ATOM 3977 C C . CYS A 1 501 ? -2.078 26.149 -2.485 1.00 96.25 501 CYS A C 1
ATOM 3979 O O . CYS A 1 501 ? -2.277 26.764 -3.532 1.00 96.25 501 CYS A O 1
ATOM 3981 N N . ASP A 1 502 ? -2.677 26.442 -1.335 1.00 93.75 502 ASP A N 1
ATOM 3982 C CA . ASP A 1 502 ? -3.769 27.420 -1.225 1.00 93.75 502 ASP A CA 1
ATOM 3983 C C . ASP A 1 502 ? -3.370 28.788 -1.791 1.00 93.75 502 ASP A C 1
ATOM 3985 O O . ASP A 1 502 ? -4.095 29.392 -2.567 1.00 93.75 502 ASP A O 1
ATOM 3989 N N . ARG A 1 503 ? -2.127 29.221 -1.547 1.00 93.88 503 ARG A N 1
ATOM 3990 C CA . ARG A 1 503 ? -1.614 30.469 -2.125 1.00 93.88 503 ARG A CA 1
ATOM 3991 C C . ARG A 1 503 ? -1.567 30.448 -3.657 1.00 93.88 503 ARG A C 1
ATOM 3993 O O . ARG A 1 503 ? -1.861 31.460 -4.283 1.00 93.88 503 ARG A O 1
ATOM 4000 N N . CYS A 1 504 ? -1.144 29.337 -4.264 1.00 93.50 504 CYS A N 1
ATOM 4001 C CA . CYS A 1 504 ? -1.137 29.207 -5.724 1.00 93.50 504 CYS A CA 1
ATOM 4002 C C . CYS A 1 504 ? -2.558 29.083 -6.274 1.00 93.50 504 CYS A C 1
ATOM 4004 O O . CYS A 1 504 ? -2.821 29.584 -7.359 1.00 93.50 504 CYS A O 1
ATOM 4006 N N . PHE A 1 505 ? -3.453 28.443 -5.526 1.00 92.81 505 PHE A N 1
ATOM 4007 C CA . PHE A 1 505 ? -4.862 28.344 -5.865 1.00 92.81 505 PHE A CA 1
ATOM 4008 C C . PHE A 1 505 ? -5.513 29.730 -5.944 1.00 92.81 505 PHE A C 1
ATOM 4010 O O . PHE A 1 505 ? -6.014 30.112 -7.000 1.00 92.81 505 PHE A O 1
ATOM 4017 N N . ASP A 1 506 ? -5.380 30.527 -4.883 1.00 90.81 506 ASP A N 1
ATOM 4018 C CA . ASP A 1 506 ? -5.954 31.872 -4.791 1.00 90.81 506 ASP A CA 1
ATOM 4019 C C . ASP A 1 506 ? -5.380 32.822 -5.852 1.00 90.81 506 ASP A C 1
ATOM 4021 O O . ASP A 1 506 ? -6.107 33.597 -6.470 1.00 90.81 506 ASP A O 1
ATOM 4025 N N . GLN A 1 507 ? -4.068 32.748 -6.106 1.00 86.25 507 GLN A N 1
ATOM 4026 C CA . GLN A 1 507 ? -3.409 33.578 -7.119 1.00 86.25 507 GLN A CA 1
ATOM 4027 C C . GLN A 1 507 ? -3.872 33.251 -8.542 1.00 86.25 507 GLN A C 1
ATOM 4029 O O . GLN A 1 507 ? -4.031 34.162 -9.351 1.00 86.25 507 GLN A O 1
ATOM 4034 N N . GLN A 1 508 ? -4.094 31.972 -8.854 1.00 80.69 508 GLN A N 1
ATOM 4035 C CA . GLN A 1 508 ? -4.587 31.567 -10.170 1.00 80.69 508 GLN A CA 1
ATOM 4036 C C . GLN A 1 508 ? -6.069 31.915 -10.346 1.00 80.69 508 GLN A C 1
ATOM 4038 O O . GLN A 1 508 ? -6.448 32.348 -11.427 1.00 80.69 508 GLN A O 1
ATOM 4043 N N . LEU A 1 509 ? -6.891 31.826 -9.292 1.00 72.94 509 LEU A N 1
ATOM 4044 C CA . LEU A 1 509 ? -8.287 32.280 -9.334 1.00 72.94 509 LEU A CA 1
ATOM 4045 C C . LEU A 1 509 ? -8.407 33.800 -9.523 1.00 72.94 509 LEU A C 1
ATOM 4047 O O . LEU A 1 509 ? -9.219 34.248 -10.329 1.00 72.94 509 LEU A O 1
ATOM 4051 N N . ALA A 1 510 ? -7.560 34.591 -8.860 1.00 66.44 510 ALA A N 1
ATOM 4052 C CA . ALA A 1 510 ? -7.533 36.045 -9.035 1.00 66.44 510 ALA A CA 1
ATOM 4053 C C . ALA A 1 510 ? -7.127 36.472 -10.462 1.00 66.44 510 ALA A C 1
ATOM 4055 O O . ALA A 1 510 ? -7.639 37.461 -10.979 1.00 66.44 510 ALA A O 1
ATOM 4056 N N . CYS A 1 511 ? -6.249 35.713 -11.130 1.00 58.78 511 CYS A N 1
ATOM 4057 C CA . CYS A 1 511 ? -5.887 35.960 -12.531 1.00 58.78 511 CYS A CA 1
ATOM 4058 C C . CYS A 1 511 ? -6.991 35.582 -13.534 1.00 58.78 511 CYS A C 1
ATOM 4060 O O . CYS A 1 511 ? -6.982 36.091 -14.654 1.00 58.78 511 CYS A O 1
ATOM 4062 N N . VAL A 1 512 ? -7.930 34.707 -13.162 1.00 57.09 512 VAL A N 1
ATOM 4063 C CA . VAL A 1 512 ? -9.084 34.364 -14.009 1.00 57.09 512 VAL A CA 1
ATOM 4064 C C . VAL A 1 512 ? -10.142 35.474 -13.954 1.00 57.09 512 VAL A C 1
ATOM 4066 O O . VAL A 1 512 ? -10.720 35.801 -14.989 1.00 57.09 512 VAL A O 1
ATOM 4069 N N . ASP A 1 513 ? -10.334 36.118 -12.800 1.00 49.88 513 ASP A N 1
ATOM 4070 C CA . ASP A 1 513 ? -11.352 37.167 -12.610 1.00 49.88 513 ASP A CA 1
ATOM 4071 C C . ASP A 1 513 ? -11.009 38.489 -13.341 1.00 49.88 513 ASP A C 1
ATOM 4073 O O . ASP A 1 513 ? -11.887 39.153 -13.884 1.00 49.88 513 ASP A O 1
ATOM 4077 N N . GLU A 1 514 ? -9.721 38.837 -13.486 1.00 47.56 514 GLU A N 1
ATOM 4078 C CA . GLU A 1 514 ? -9.283 40.007 -14.282 1.00 47.56 514 GLU A CA 1
ATOM 4079 C C . GLU A 1 514 ? -9.346 39.795 -15.811 1.00 47.56 514 GLU A C 1
ATOM 4081 O O . GLU A 1 514 ? -9.128 40.734 -16.580 1.00 47.56 514 GLU A O 1
ATOM 4086 N N . SER A 1 515 ? -9.637 38.574 -16.276 1.00 46.03 515 SER A N 1
ATOM 4087 C CA . SER A 1 515 ? -9.698 38.230 -17.707 1.00 46.03 515 SER A CA 1
ATOM 4088 C C . SER A 1 515 ? -11.114 38.240 -18.301 1.00 46.03 515 SER A C 1
ATOM 4090 O O . SER A 1 515 ? -11.281 38.037 -19.507 1.00 46.03 515 SER A O 1
ATOM 4092 N N . LEU A 1 516 ? -12.134 38.519 -17.484 1.00 39.38 516 LEU A N 1
ATOM 4093 C CA . LEU A 1 516 ? -13.507 38.723 -17.941 1.00 39.38 516 LEU A CA 1
ATOM 4094 C C . LEU A 1 516 ? -13.695 40.189 -18.379 1.00 39.38 516 LEU A C 1
ATOM 4096 O O . LEU A 1 516 ? -13.434 41.099 -17.592 1.00 39.38 516 LEU A O 1
ATOM 4100 N N . PRO A 1 517 ? -14.129 40.464 -19.624 1.00 41.22 517 PRO A N 1
ATOM 4101 C CA . PRO A 1 517 ? -14.411 41.832 -20.044 1.00 41.22 517 PRO A CA 1
ATOM 4102 C C . PRO A 1 517 ? -15.607 42.396 -19.261 1.00 41.22 517 PRO A C 1
ATOM 4104 O O . PRO A 1 517 ? -16.603 41.698 -19.065 1.00 41.22 517 PRO A O 1
ATOM 4107 N N . ALA A 1 518 ? -15.473 43.654 -18.828 1.00 39.62 518 ALA A N 1
ATOM 4108 C CA . ALA A 1 518 ? -16.504 44.438 -18.142 1.00 39.62 518 ALA A CA 1
ATOM 4109 C C . ALA A 1 518 ? -17.777 44.657 -18.975 1.00 39.62 518 ALA A C 1
ATOM 4111 O O . ALA A 1 518 ? -17.663 44.754 -20.222 1.00 39.62 518 ALA A O 1
#

Radius of gyration: 31.53 Å; chains: 1; bounding box: 80×86×94 Å

Foldseek 3Di:
DVVVLLVVLQDDPPDPQLLNQLLVLLVQLVVLVVVLVVDDCVVCVVVNVVSVVSNLVSLLSNVVSLVVVCCVLPVDQVLFADQPLCLQAFPVCDDSSNLSVLLVVLVCLLVPHADPPQRVLSVVLSVLSVVLNVLVVVLSVVSNVCSSPPSVDDDPVNVVSSRVNRNSSSVSVNSVRVSVDPGDDPLLVVLLVLLLVLLLVLVVVCCVVVLDDPVCLVVVPVLCLLLSLLSSLLCCLPPVCVTLLPLVDDLVNHHPLNNVCSVVSVVLSVLSVVDDPVLNVVLSNLSSDPPPPDPVVPDDDDDDDPCPVVVVLVVVVVVVVVVVVDDDDDDDDDDDDDDDDDDDDDDDDDDDDDDDDPDPPPPPVCVVAPDSVRSSVVSSVSSSSSSVCCCVPVVRSSVSSVCCSSCVPVVVVDDDPPPDDDDDDDDDDDDDDDDDDDADDAFDAADDPVVQQAAPPPRHGDDPVFDWDAARVHRYTHGCVQFVFWDQDVNRPRNDTDTHGPVVVVVVVVVVVVPDDD

Sequence (518 aa):
MLNFRKLLCKPQVDDWSPLAKFFFADEALNSVAHELDSFDNRRFPDRCQQLVCKLRGCQDRLLHIVEEMLCELFPEEHMRAPRDYRVKFPDDVLHDSFPGQLWFAAECLAAGSSIVDRDFESDAIRPLAKALSRHIDDMREILKSQSLKNPAVYPEKVKRSLHVFDHLFAEFELNYVSTMVPVKSAREYELQLELVVLFSETLLRAKARGYITDEQIETCDPTIMFSLPRLAIVCGLAIYPDGPLDLNRAVESTCEMLQPFRALFKKIRVLLNGLNEEELSTLEIKLSSFSGGDELNNVGDDDDEDVELYSDFIRKRKECKEKSTKASMNPDQCCSSTSSGPENDVTATTSSTTTSSEGSTTTDWRQAYRSPKDIIHRLFVCIAGIADQWQSTYPSDLRTVLKMVFHPEEENSFIYEEVGRVASTGGNEEETGVDVAAEPKFGVPWVPDEECDGCSLCEMKFSFIRRRHHCRCCGKIFCGRCTSNTLPLPALGYAKAVRVCDRCFDQQLACVDESLPA

Organism: NCBI:txid268474

InterPro domains:
  IPR000306 FYVE zinc finger [PF01363] (446-507)
  IPR000306 FYVE zinc finger [SM00064] (441-510)
  IPR011011 Zinc finger, FYVE/PHD-type [SSF57903] (445-510)
  IPR013083 Zinc finger, RING/FYVE/PHD-type [G3DSA:3.30.40.10] (438-511)
  IPR017455 Zinc finger, FYVE-related [PS50178] (449-509)
  IPR051118 Lateral signaling target protein 2 [PTHR46465] (1-336)

Secondary structure (DSSP, 8-state):
-HHHHHHHSPPPTT--SHHHHHHHHHHHHHHHHHHHHTS-TTT-HHHHHHHHHHHHHHHHHHHHHHHHHHHHH--SGGGS---GGGGGS-TTT--TTHHHHHHHHHHHHHHT---TT-HHHHHHHHHHHHHHHHHHHHHHHHHHHHHTT-TT---HHHHHHHHHHHHHHHHHHHHHHHHHSPPPPHHHHHHHHHHHHHHHHHHHHHHHTTSS-HHHHHTT-HHHHHHHHHHHHHIIIII-TTSTT-TTS-GGGS-TTTGGGHHHHHHHHHHHHT--HHHHHHHHHHHHS---SSGGG-S-----SSHHHHHHHHHHHHHHHHHTTS--------------------------------------GGGGSS-HHHHHHHHHHHHHHHHHHHHHHSHHHHHHHHHHHH-HHHHTT-----TT-PPP-------------------PPPPPGGG-SB-TTT-PBP-SSS--EE-TTT--EE-GGGG-EEEEEGGGTEEEEEEE-HHHHHHHHHHHHTTS--

pLDDT: mean 75.17, std 23.43, range [21.36, 98.38]